Protein AF-A0A314L4T6-F1 (afdb_monomer_lite)

Foldseek 3Di:
DDPDQDPVNVVVVVVVVVVVVVVVVVVVLLVCQLLLVVFDAAAPPDDLLAQHPNQLLVLLCCLLPVQDACAPPDPSVVVNVVVLQVLLVVLVVPFDPFKDKDKDKDFFWDWDWDQFPNDIDIDGDGGWIKIKMKIATPPDDPLFAEEEEEAESHAFPAASCSVFPSLSSSLLSSLSSSCRRNPDHQLTMYMYMHFYCVNVPLRRLLRCCPPPPCNQSHQEYEYAGELAQFGFQEQLDWDPADVLVVLLQVFQPQHHYFPVSVVCVSVDNDDGSCCSCCPDGNVHTYTYTYGDPHSVSGSHHNNDSVRRRPNGSSSVNSSVSRSSNSQSVDPSRDGNVRVVVVCVVDPDPSFDWGWHDDSSRGIDIDTPVVVVVVVCVVVVCLQCVLVVVCVVPDDPVSSVVSNVVVVVVVVVVVVVVVCVPCVVVVVVVVVVCCVPPPPPPLLVPFDPQEQAPDAPRFPVNLQVVLQLLLVQCLVVLAKWKKKWWFWPPQQQQFQLVLLLVLCVVSPDDPVVSVVVCCQAFVDWDFDQDPNDTDDIDTGNGGGDDPDPCSLVSQSSSCSVLVVLQVVCVVVVLWFAGWDDDDPVDTDGDAWHHHRRGIMGIGGLDLSSLLVVLVSQVVSCVSTSTHIPQAPMEMEIRHDRPCVVSSNVSNSHHYDYPQDDDSQATHNDDPPDPVRCVSVVVCVVVVVCVVCVVVRPPHDD

pLDDT: mean 86.12, std 13.78, range [28.7, 98.81]

Organism: Nicotiana attenuata (NCBI:txid49451)

Sequence (700 aa):
MAWRLSSGDIAGFRILFSVGILYGLISVLVYSIIHMKFITPLGMEAPLDRFSEGRAVEHVRVLSKDIGGRQEGRQGLKQAAQYIKTQLEMMKERARPGIRIEIEETIVNGSFNMVFLWHGISLAYRNHKNIVMRISSVDSGETDTAVLVNGHFDTAPGSPGAGDCGSCVASMLELARLSIDSGWIPPRPVIFLFNGAEELFMLGSHGFITTHRWNETVGAFIDIEASGTGGFDLVCQSGPGSWPSYVYAQSALYPMANSAAQDIFGIIPGDTDYRMFAQDFGDIPGLDIIFLLGGYFYHTASDTVERLLPGSIQARGDNLLRIIRAFTNSSNLQNAHERRLRSAVYTSDNEHAVFFDYLSWFLIYYSREQAMLLHSFPLVIFFLAPLLLRFPTWGLTCCFATFNDFLKGMLYHTFAILLGIVFPVAFAVIRLLFSGQSMNCNICKVSSHQNAFIKQRQITDAALIANEVLDWRIKNGEPGVMCKLDIEKAFDQLNWSYLLSILRKMGFGDKWLKWIKYCISTVKYSVLVNKGPVGFFSPQKGIRQGDPLCPFLFILAMEGLSKIIEKARQMQWIQGFNVGTNIGNIITISHLLYADDTLIFCEANRTQIMYLNLTLLLFEALSGLHVNKLKSIIYPVNNVLNIEDLAEIMGCSIGTLPSTYLGLPLGAKFKSCEIWNGVVENFRRGWLPGSCNTYLWGEE

Radius of gyration: 34.15 Å; chains: 1; bounding box: 82×64×109 Å

Secondary structure (DSSP, 8-state):
------HHHHHHHHHHHHHHHHHHHHHHHHHHHHTTTTS----TTS-TTS--HHHHHHHHHIIIIISS---TTSHHHHHHHHHHHHHHHHHHHTPPTTEEEEEEEEEEEEEEEEEETTEEEEEEEEEEEEEEEEEEETT--TT--EEEEEEE----TT---IIIIIIHHHHHHHHHHHHHHT-PPPSS-EEEEEES-STTTSHHHHHHHHH-TTGGGEEEEEEEEESSSEEEEEEEEEESSSHHHHHHHHH-SS--BBHHHHHHHTTSS---THHIIIIIS----EEEEEEEETTTTTTSTT--GGGPPTTHHHHHHHHHHHHHHHHHT-TT---HHHHHHHHHHS-----PPEEEEETTTEEEEE-HHHHHHHHHHHHHHHHHHHHHTTGGG--HHHHHHHHHHHHHHHHHHHHHHHHHHHHHHHHHHHHHHHHHHHHHHHHTTS-TTB-SSSTT--HHHHHHHHHHHHHHHHHHT--EEEEEE-BTTTTTS--HHHHHHHHHHHT--HHHHHHHHHHHHS--EEEEETTEEEEEE--SS---TT-TTHHHHHHHHHHHHHHHHHHHHHTTSS--EEE-SSTT--EEE-EEEETTEEEEEEES-HHHHHHHHHHHHHHHHHH-PPB-TTT-EEEEES--TTHHHHHHHHT-EE--SSEEETTEEES--TT-HHHHHHHHHHHHTT-HHHHHHHH--S--

Structure (mmCIF, N/CA/C/O backbone):
data_AF-A0A314L4T6-F1
#
_entry.id   AF-A0A314L4T6-F1
#
loop_
_atom_site.group_PDB
_atom_site.id
_atom_site.type_symbol
_atom_site.label_atom_id
_atom_site.label_alt_id
_atom_site.label_comp_id
_atom_site.label_asym_id
_atom_site.label_entity_id
_atom_site.label_seq_id
_atom_site.pdbx_PDB_ins_code
_atom_site.Cartn_x
_atom_site.Cartn_y
_atom_site.Cartn_z
_atom_site.occupancy
_atom_site.B_iso_or_equiv
_atom_site.auth_seq_id
_atom_site.auth_comp_id
_atom_site.auth_asym_id
_atom_site.auth_atom_id
_atom_site.pdbx_PDB_model_num
ATOM 1 N N . MET A 1 1 ? 45.854 -35.437 9.437 1.00 41.44 1 MET A N 1
ATOM 2 C CA . MET A 1 1 ? 45.507 -35.206 10.855 1.00 41.44 1 MET A CA 1
ATOM 3 C C . MET A 1 1 ? 43.983 -35.230 10.943 1.00 41.44 1 MET A C 1
ATOM 5 O O . MET A 1 1 ? 43.345 -34.268 10.542 1.00 41.44 1 MET A O 1
ATOM 9 N N . ALA A 1 2 ? 43.394 -36.381 11.280 1.00 47.56 2 ALA A N 1
ATOM 10 C CA . ALA A 1 2 ? 41.940 -36.520 11.372 1.00 47.56 2 ALA A CA 1
ATOM 11 C C . ALA A 1 2 ? 41.475 -35.848 12.669 1.00 47.56 2 ALA A C 1
ATOM 13 O O . ALA A 1 2 ? 41.926 -36.234 13.746 1.00 47.56 2 ALA A O 1
ATOM 14 N N . TRP A 1 3 ? 40.629 -34.825 12.563 1.00 50.44 3 TRP A N 1
ATOM 15 C CA . TRP A 1 3 ? 40.044 -34.150 13.718 1.00 50.44 3 TRP A CA 1
ATOM 16 C C . TRP A 1 3 ? 39.125 -35.149 14.432 1.00 50.44 3 TRP A C 1
ATOM 18 O O . TRP A 1 3 ? 38.029 -35.442 13.961 1.00 50.44 3 TRP A O 1
ATOM 28 N N . ARG A 1 4 ? 39.599 -35.750 15.530 1.00 63.06 4 ARG A N 1
ATOM 29 C CA . ARG A 1 4 ? 38.759 -36.588 16.392 1.00 63.06 4 ARG A CA 1
ATOM 30 C C . ARG A 1 4 ? 37.902 -35.656 17.240 1.00 63.06 4 ARG A C 1
ATOM 32 O O . ARG A 1 4 ? 38.431 -34.992 18.123 1.00 63.06 4 ARG A O 1
ATOM 39 N N . LEU A 1 5 ? 36.604 -35.611 16.949 1.00 67.31 5 LEU A N 1
ATOM 40 C CA . LEU A 1 5 ? 35.617 -34.920 17.777 1.00 67.31 5 LEU A CA 1
ATOM 41 C C . LEU A 1 5 ? 35.647 -35.513 19.194 1.00 67.31 5 LEU A C 1
ATOM 43 O O . LEU A 1 5 ? 35.559 -36.732 19.363 1.00 67.31 5 LEU A O 1
ATOM 47 N N . SER A 1 6 ? 35.803 -34.661 20.202 1.00 80.81 6 SER A N 1
ATOM 48 C CA . SER A 1 6 ? 35.719 -35.033 21.614 1.00 80.81 6 SER A CA 1
ATOM 49 C C . SER A 1 6 ? 34.263 -35.284 22.035 1.00 80.81 6 SER A C 1
ATOM 51 O O . SER A 1 6 ? 33.315 -34.892 21.352 1.00 80.81 6 SER A O 1
ATOM 53 N N . SER A 1 7 ? 34.051 -35.917 23.192 1.00 75.44 7 SER A N 1
ATOM 54 C CA . SER A 1 7 ? 32.708 -36.054 23.781 1.00 75.44 7 SER A CA 1
ATOM 55 C C . SER A 1 7 ? 32.049 -34.693 24.052 1.00 75.44 7 SER A C 1
ATOM 57 O O . SER A 1 7 ? 30.831 -34.569 23.913 1.00 75.44 7 SER A O 1
ATOM 59 N N . GLY A 1 8 ? 32.853 -33.670 24.366 1.00 78.06 8 GLY A N 1
ATOM 60 C CA . GLY A 1 8 ? 32.414 -32.280 24.488 1.00 78.06 8 GLY A CA 1
ATOM 61 C C . GLY A 1 8 ? 31.938 -31.695 23.159 1.00 78.06 8 GLY A C 1
ATOM 62 O O . GLY A 1 8 ? 30.891 -31.056 23.126 1.00 78.06 8 GLY A O 1
ATOM 63 N N . ASP A 1 9 ? 32.624 -31.994 22.053 1.00 81.00 9 ASP A N 1
ATOM 64 C CA . ASP A 1 9 ? 32.223 -31.537 20.714 1.00 81.00 9 ASP A CA 1
ATOM 65 C C . ASP A 1 9 ? 30.912 -32.189 20.261 1.00 81.00 9 ASP A C 1
ATOM 67 O O . ASP A 1 9 ? 30.068 -31.536 19.652 1.00 81.00 9 ASP A O 1
ATOM 71 N N . ILE A 1 10 ? 30.694 -33.463 20.605 1.00 80.81 10 ILE A N 1
ATOM 72 C CA . ILE A 1 10 ? 29.432 -34.165 20.326 1.00 80.81 10 ILE A CA 1
ATOM 73 C C . ILE A 1 10 ? 28.282 -33.556 21.142 1.00 80.81 10 ILE A C 1
ATOM 75 O O . ILE A 1 10 ? 27.187 -33.364 20.610 1.00 80.81 10 ILE A O 1
ATOM 79 N N . ALA A 1 11 ? 28.510 -33.236 22.419 1.00 80.88 11 ALA A N 1
ATOM 80 C CA . ALA A 1 11 ? 27.517 -32.561 23.254 1.00 80.88 11 ALA A CA 1
ATOM 81 C C . ALA A 1 11 ? 27.215 -31.143 22.739 1.00 80.88 11 ALA A C 1
ATOM 83 O O . ALA A 1 11 ? 26.047 -30.785 22.585 1.00 80.88 11 ALA A O 1
ATOM 84 N N . GLY A 1 12 ? 28.251 -30.375 22.388 1.00 81.75 12 GLY A N 1
ATOM 85 C CA . GLY A 1 12 ? 28.125 -29.047 21.788 1.00 81.75 12 GLY A CA 1
ATOM 86 C C . GLY A 1 12 ? 27.363 -29.076 20.464 1.00 81.75 12 GLY A C 1
ATOM 87 O O . GLY A 1 12 ? 26.429 -28.299 20.277 1.00 81.75 12 GLY A O 1
ATOM 88 N N . PHE A 1 13 ? 27.672 -30.031 19.582 1.00 84.81 13 PHE A N 1
ATOM 89 C CA . PHE A 1 13 ? 26.935 -30.232 18.336 1.00 84.81 13 PHE A CA 1
ATOM 90 C C . PHE A 1 13 ? 25.461 -30.567 18.586 1.00 84.81 13 PHE A C 1
ATOM 92 O O . PHE A 1 13 ? 24.596 -29.987 17.940 1.00 84.81 13 PHE A O 1
ATOM 99 N N . ARG A 1 14 ? 25.143 -31.452 19.543 1.00 85.50 14 ARG A N 1
ATOM 100 C CA . ARG A 1 14 ? 23.746 -31.779 19.892 1.00 85.50 14 ARG A CA 1
ATOM 101 C C . ARG A 1 14 ? 22.976 -30.557 20.380 1.00 85.50 14 ARG A C 1
ATOM 103 O O . ARG A 1 14 ? 21.821 -30.390 19.995 1.00 85.50 14 ARG A O 1
ATOM 110 N N . ILE A 1 15 ? 23.603 -29.706 21.191 1.00 88.94 15 ILE A N 1
ATOM 111 C CA . ILE A 1 15 ? 22.993 -28.456 21.658 1.00 88.94 15 ILE A CA 1
ATOM 112 C C . ILE A 1 15 ? 22.752 -27.522 20.471 1.00 88.94 15 ILE A C 1
ATOM 114 O O . ILE A 1 15 ? 21.619 -27.103 20.264 1.00 88.94 15 ILE A O 1
ATOM 118 N N . LEU A 1 16 ? 23.772 -27.254 19.649 1.00 84.88 16 LEU A N 1
ATOM 119 C CA . LEU A 1 16 ? 23.641 -26.385 18.473 1.00 84.88 16 LEU A CA 1
ATOM 120 C C . LEU A 1 16 ? 22.595 -26.900 17.480 1.00 84.88 16 LEU A C 1
ATOM 122 O O . LEU A 1 16 ? 21.807 -26.120 16.954 1.00 84.88 16 LEU A O 1
ATOM 126 N N . PHE A 1 17 ? 22.545 -28.212 17.259 1.00 89.88 17 PHE A N 1
ATOM 127 C CA . PHE A 1 17 ? 21.554 -28.850 16.402 1.00 89.88 17 PHE A CA 1
ATOM 128 C C . PHE A 1 17 ? 20.137 -28.708 16.971 1.00 89.88 17 PHE A C 1
ATOM 130 O O . PHE A 1 17 ? 19.217 -28.344 16.243 1.00 89.88 17 PHE A O 1
ATOM 137 N N . SER A 1 18 ? 19.965 -28.915 18.280 1.00 92.00 18 SER A N 1
ATOM 138 C CA . SER A 1 18 ? 18.673 -28.736 18.959 1.00 92.00 18 SER A CA 1
ATOM 139 C C . SER A 1 18 ? 18.207 -27.280 18.913 1.00 92.00 18 SER A C 1
ATOM 141 O O . SER A 1 18 ? 17.039 -27.014 18.645 1.00 92.00 18 SER A O 1
ATOM 143 N N . VAL A 1 19 ? 19.128 -26.332 19.107 1.00 90.50 19 VAL A N 1
ATOM 144 C CA . VAL A 1 19 ? 18.874 -24.893 18.961 1.00 90.50 19 VAL A CA 1
ATOM 145 C C . VAL A 1 19 ? 18.487 -24.560 17.518 1.00 90.50 19 VAL A C 1
ATOM 147 O O . VAL A 1 19 ? 17.521 -23.837 17.302 1.00 90.50 19 VAL A O 1
ATOM 150 N N . GLY A 1 20 ? 19.172 -25.136 16.526 1.00 90.06 20 GLY A N 1
ATOM 151 C CA . GLY A 1 20 ? 18.828 -24.978 15.111 1.00 90.06 20 GLY A CA 1
ATOM 152 C C . GLY A 1 20 ? 17.417 -25.472 14.779 1.00 90.06 20 GLY A C 1
ATOM 153 O O . GLY A 1 20 ? 16.671 -24.772 14.098 1.00 90.06 20 GLY A O 1
ATOM 154 N N . ILE A 1 21 ? 17.017 -26.634 15.308 1.00 94.69 21 ILE A N 1
ATOM 155 C CA . ILE A 1 21 ? 15.644 -27.149 15.169 1.00 94.69 21 ILE A CA 1
ATOM 156 C C . ILE A 1 21 ? 14.641 -26.202 15.829 1.00 94.69 21 ILE A C 1
ATOM 158 O O . ILE A 1 21 ? 13.635 -25.861 15.211 1.00 94.69 21 ILE A O 1
ATOM 162 N N . LEU A 1 22 ? 14.913 -25.760 17.060 1.00 93.12 22 LEU A N 1
ATOM 163 C CA . LEU A 1 22 ? 14.036 -24.847 17.791 1.00 93.12 22 LEU A CA 1
ATOM 164 C C . LEU A 1 22 ? 13.808 -23.546 17.011 1.00 93.12 22 LEU A C 1
ATOM 166 O O . LEU A 1 22 ? 12.660 -23.150 16.822 1.00 93.12 22 LEU A O 1
ATOM 170 N N . TYR A 1 23 ? 14.873 -22.918 16.505 1.00 90.88 23 TYR A N 1
ATOM 171 C CA . TYR A 1 23 ? 14.751 -21.722 15.669 1.00 90.88 23 TYR A CA 1
ATOM 172 C C . TYR A 1 23 ? 13.964 -21.998 14.388 1.00 90.88 23 TYR A C 1
ATOM 174 O O . TYR A 1 23 ? 13.102 -21.200 14.040 1.00 90.88 23 TYR A O 1
ATOM 182 N N . GLY A 1 24 ? 14.190 -23.138 13.729 1.00 92.81 24 GLY A N 1
ATOM 183 C CA . GLY A 1 24 ? 13.409 -23.537 12.556 1.00 92.81 24 GLY A CA 1
ATOM 184 C C . GLY A 1 24 ? 11.909 -23.645 12.852 1.00 92.81 24 GLY A C 1
ATOM 185 O O . GLY A 1 24 ? 11.094 -23.117 12.096 1.00 92.81 24 GLY A O 1
ATOM 186 N N . LEU A 1 25 ? 11.536 -24.263 13.977 1.00 94.94 25 LEU A N 1
ATOM 187 C CA . LEU A 1 25 ? 10.140 -24.373 14.412 1.00 94.94 25 LEU A CA 1
ATOM 188 C C . LEU A 1 25 ? 9.532 -23.003 14.746 1.00 94.94 25 LEU A C 1
ATOM 190 O O . LEU A 1 25 ? 8.421 -22.708 14.304 1.00 94.94 25 LEU A O 1
ATOM 194 N N . ILE A 1 26 ? 10.268 -22.150 15.466 1.00 92.00 26 ILE A N 1
ATOM 195 C CA . ILE A 1 26 ? 9.836 -20.780 15.779 1.00 92.00 26 ILE A CA 1
ATOM 196 C C . ILE A 1 26 ? 9.653 -19.970 14.491 1.00 92.00 26 ILE A C 1
ATOM 198 O O . ILE A 1 26 ? 8.650 -19.279 14.354 1.00 92.00 26 ILE A O 1
ATOM 202 N N . SER A 1 27 ? 10.557 -20.080 13.514 1.00 91.38 27 SER A N 1
ATOM 203 C CA . SER A 1 27 ? 10.425 -19.382 12.230 1.00 91.38 27 SER A CA 1
ATOM 204 C C . SER A 1 27 ? 9.187 -19.821 11.448 1.00 91.38 27 SER A C 1
ATOM 206 O O . SER A 1 27 ? 8.507 -18.970 10.882 1.00 91.38 27 SER A O 1
ATOM 208 N N . VAL A 1 28 ? 8.857 -21.119 11.432 1.00 93.81 28 VAL A N 1
ATOM 209 C CA . VAL A 1 28 ? 7.627 -21.621 10.789 1.00 93.81 28 VAL A CA 1
ATOM 210 C C . VAL A 1 28 ? 6.380 -21.084 11.493 1.00 93.81 28 VAL A C 1
ATOM 212 O O . VAL A 1 28 ? 5.442 -20.650 10.823 1.00 93.81 28 VAL A O 1
ATOM 215 N N . LEU A 1 29 ? 6.383 -21.067 12.828 1.00 93.38 29 LEU A N 1
ATOM 216 C CA . LEU A 1 29 ? 5.296 -20.503 13.626 1.00 93.38 29 LEU A CA 1
ATOM 217 C C . LEU A 1 29 ? 5.119 -19.006 13.340 1.00 93.38 29 LEU A C 1
ATOM 219 O O . LEU A 1 29 ? 4.037 -18.584 12.946 1.00 93.38 29 LEU A O 1
ATOM 223 N N . VAL A 1 30 ? 6.187 -18.217 13.456 1.00 91.56 30 VAL A N 1
ATOM 224 C CA . VAL A 1 30 ? 6.177 -16.771 13.184 1.00 91.56 30 VAL A CA 1
ATOM 225 C C . VAL A 1 30 ? 5.725 -16.486 11.753 1.00 91.56 30 VAL A C 1
ATOM 227 O O . VAL A 1 30 ? 4.886 -15.617 11.540 1.00 91.56 30 VAL A O 1
ATOM 230 N N . TYR A 1 31 ? 6.201 -17.255 10.770 1.00 92.56 31 TYR A N 1
ATOM 231 C CA . TYR A 1 31 ? 5.756 -17.132 9.383 1.00 92.56 31 TYR A CA 1
ATOM 232 C C . TYR A 1 31 ? 4.248 -17.384 9.235 1.00 92.56 31 TYR A C 1
ATOM 234 O O . TYR A 1 31 ? 3.570 -16.631 8.537 1.00 92.56 31 TYR A O 1
ATOM 242 N N . SER A 1 32 ? 3.719 -18.412 9.908 1.00 92.81 32 SER A N 1
ATOM 243 C CA . SER A 1 32 ? 2.286 -18.721 9.930 1.00 92.81 32 SER A CA 1
ATOM 244 C C . SER A 1 32 ? 1.456 -17.579 10.517 1.00 92.81 32 SER A C 1
ATOM 246 O O . SER A 1 32 ? 0.358 -17.325 10.028 1.00 92.81 32 SER A O 1
ATOM 248 N N . ILE A 1 33 ? 1.974 -16.898 11.542 1.00 92.12 33 ILE A N 1
ATOM 249 C CA . ILE A 1 33 ? 1.279 -15.804 12.225 1.00 92.12 33 ILE A CA 1
ATOM 250 C C . ILE A 1 33 ? 1.345 -14.515 11.391 1.00 92.12 33 ILE A C 1
ATOM 252 O O . ILE A 1 33 ? 0.299 -13.948 11.095 1.00 92.12 33 ILE A O 1
ATOM 256 N N . ILE A 1 34 ? 2.530 -14.137 10.888 1.00 90.88 34 ILE A N 1
ATOM 257 C CA . ILE A 1 34 ? 2.713 -12.993 9.970 1.00 90.88 34 ILE A CA 1
ATOM 258 C C . ILE A 1 34 ? 1.789 -13.108 8.756 1.00 90.88 34 ILE A C 1
ATOM 260 O O . ILE A 1 34 ? 1.243 -12.108 8.303 1.00 90.88 34 ILE A O 1
ATOM 264 N N . HIS A 1 35 ? 1.614 -14.323 8.226 1.00 91.81 35 HIS A N 1
ATOM 265 C CA . HIS A 1 35 ? 0.795 -14.565 7.039 1.00 91.81 35 HIS A CA 1
ATOM 266 C C . HIS A 1 35 ? -0.653 -14.965 7.348 1.00 91.81 35 HIS A C 1
ATOM 268 O O . HIS A 1 35 ? -1.319 -15.514 6.474 1.00 91.81 35 HIS A O 1
ATOM 274 N N . MET A 1 36 ? -1.123 -14.757 8.583 1.00 93.00 36 MET A N 1
ATOM 275 C CA . MET A 1 36 ? -2.506 -15.012 9.007 1.00 93.00 36 MET A CA 1
ATOM 276 C C . MET A 1 36 ? -3.036 -16.425 8.736 1.00 93.00 36 MET A C 1
ATOM 278 O O . MET A 1 36 ? -4.239 -16.659 8.724 1.00 93.00 36 MET A O 1
ATOM 282 N N . LYS A 1 37 ? -2.157 -17.426 8.607 1.00 92.56 37 LYS A N 1
ATOM 283 C CA . LYS A 1 37 ? -2.552 -18.800 8.245 1.00 92.56 37 LYS A CA 1
ATOM 284 C C . LYS A 1 37 ? -3.364 -19.522 9.322 1.00 92.56 37 LYS A C 1
ATOM 286 O O . LYS A 1 37 ? -3.915 -20.586 9.057 1.00 92.56 37 LYS A O 1
ATOM 291 N N . PHE A 1 38 ? -3.403 -18.980 10.537 1.00 91.88 38 PHE A N 1
ATOM 292 C CA . PHE A 1 38 ? -4.209 -19.497 11.644 1.00 91.88 38 PHE A CA 1
ATOM 293 C C . PHE A 1 38 ? -5.643 -18.935 11.652 1.00 91.88 38 PHE A C 1
ATOM 295 O O . PHE A 1 38 ? -6.481 -19.426 12.406 1.00 91.88 38 PHE A O 1
ATOM 302 N N . ILE A 1 39 ? -5.935 -17.940 10.807 1.00 94.50 39 ILE A N 1
ATOM 303 C CA . ILE A 1 39 ? -7.260 -17.347 10.629 1.00 94.50 39 ILE A CA 1
ATOM 304 C C . ILE A 1 39 ? -7.915 -17.961 9.395 1.00 94.50 39 ILE A C 1
ATOM 306 O O . ILE A 1 39 ? -7.311 -18.055 8.330 1.00 94.50 39 ILE A O 1
ATOM 310 N N . THR A 1 40 ? -9.169 -18.390 9.533 1.00 95.19 40 THR A N 1
ATOM 311 C CA . THR A 1 40 ? -9.963 -18.875 8.397 1.00 95.19 40 THR A CA 1
ATOM 312 C C . THR A 1 40 ? -10.881 -17.751 7.915 1.00 95.19 40 THR A C 1
ATOM 314 O O . THR A 1 40 ? -11.827 -17.423 8.636 1.00 95.19 40 THR A O 1
ATOM 317 N N . PRO A 1 41 ? -10.633 -17.156 6.734 1.00 96.81 41 PRO A N 1
ATOM 318 C CA . PRO A 1 41 ? -11.484 -16.097 6.206 1.00 96.81 41 PRO A CA 1
ATOM 319 C C . PRO A 1 41 ? -12.874 -16.639 5.870 1.00 96.81 41 PRO A C 1
ATOM 321 O O . PRO A 1 41 ? -13.021 -17.736 5.323 1.00 96.81 41 PRO A O 1
ATOM 324 N N . LEU A 1 42 ? -13.909 -15.870 6.202 1.00 98.00 42 LEU A N 1
ATOM 325 C CA . LEU A 1 42 ? -15.286 -16.245 5.903 1.00 98.00 42 LEU A CA 1
ATOM 326 C C . LEU A 1 42 ? -15.690 -15.774 4.503 1.00 98.00 42 LEU A C 1
ATOM 328 O O . LEU A 1 42 ? -15.409 -14.646 4.113 1.00 98.00 42 LEU A O 1
ATOM 332 N N . GLY A 1 43 ? -16.388 -16.631 3.753 1.00 97.12 43 GLY A N 1
ATOM 333 C CA . GLY A 1 43 ? -16.911 -16.301 2.421 1.00 97.12 43 GLY A CA 1
ATOM 334 C C . GLY A 1 43 ? -18.132 -15.372 2.450 1.00 97.12 43 GLY A C 1
ATOM 335 O O . GLY A 1 43 ? -18.637 -15.018 3.516 1.00 97.12 43 GLY A O 1
ATOM 336 N N . MET A 1 44 ? -18.645 -15.002 1.270 1.00 95.06 44 MET A N 1
ATOM 337 C CA . MET A 1 44 ? -19.782 -14.071 1.135 1.00 95.06 44 MET A CA 1
ATOM 338 C C . MET A 1 44 ? -21.077 -14.571 1.796 1.00 95.06 44 MET A C 1
ATOM 340 O O . MET A 1 44 ? -21.831 -13.773 2.349 1.00 95.06 44 MET A O 1
ATOM 344 N N . GLU A 1 45 ? -21.275 -15.891 1.815 1.00 94.81 45 GLU A N 1
ATOM 345 C CA . GLU A 1 45 ? -22.440 -16.578 2.399 1.00 94.81 45 GLU A CA 1
ATOM 346 C C . GLU A 1 45 ? -22.366 -16.732 3.928 1.00 94.81 45 GLU A C 1
ATOM 348 O O . GLU A 1 45 ? -23.150 -17.462 4.536 1.00 94.81 45 GLU A O 1
ATOM 353 N N . ALA A 1 46 ? -21.387 -16.097 4.578 1.00 94.75 46 ALA A N 1
ATOM 354 C CA . ALA A 1 46 ? -21.250 -16.168 6.024 1.00 94.75 46 ALA A CA 1
ATOM 355 C C . ALA A 1 46 ? -22.486 -15.594 6.742 1.00 94.75 46 ALA A C 1
ATOM 357 O O . ALA A 1 46 ? -23.101 -14.653 6.228 1.00 94.75 46 ALA A O 1
ATOM 358 N N . PRO A 1 47 ? -22.809 -16.080 7.956 1.00 93.56 47 PRO A N 1
ATOM 359 C CA . PRO A 1 47 ? -23.896 -15.537 8.766 1.00 93.56 47 PRO A CA 1
ATOM 360 C C . PRO A 1 47 ? -23.863 -14.003 8.879 1.00 93.56 47 PRO A C 1
ATOM 362 O O . PRO A 1 47 ? -22.792 -13.390 8.946 1.00 93.56 47 PRO A O 1
ATOM 365 N N . LEU A 1 48 ? -25.044 -13.373 8.886 1.00 89.44 48 LEU A N 1
ATOM 366 C CA . LEU A 1 48 ? -25.180 -11.909 8.890 1.00 89.44 48 LEU A CA 1
ATOM 367 C C . LEU A 1 48 ? -24.676 -11.257 10.185 1.00 89.44 48 LEU A C 1
ATOM 369 O O . LEU A 1 48 ? -24.313 -10.082 10.166 1.00 89.44 48 LEU A O 1
ATOM 373 N N . ASP A 1 49 ? -24.630 -12.014 11.279 1.00 90.25 49 ASP A N 1
ATOM 374 C CA . ASP A 1 49 ? -24.130 -11.622 12.599 1.00 90.25 49 ASP A CA 1
ATOM 375 C C . ASP A 1 49 ? -22.608 -11.792 12.753 1.00 90.25 49 ASP A C 1
ATOM 377 O O . ASP A 1 49 ? -22.065 -11.552 13.834 1.00 90.25 49 ASP A O 1
ATOM 381 N N . ARG A 1 50 ? -21.904 -12.165 11.677 1.00 94.56 50 ARG A N 1
ATOM 382 C CA . ARG A 1 50 ? -20.443 -12.273 11.638 1.00 94.56 50 ARG A CA 1
ATOM 383 C C . ARG A 1 50 ? -19.842 -11.353 10.583 1.00 94.56 50 ARG A C 1
ATOM 385 O O . ARG A 1 50 ? -20.450 -11.096 9.543 1.00 94.56 50 ARG A O 1
ATOM 392 N N . PHE A 1 51 ? -18.625 -10.888 10.848 1.00 97.62 51 PHE A N 1
ATOM 393 C CA . PHE A 1 51 ? -17.824 -10.169 9.864 1.00 97.62 51 PHE A CA 1
ATOM 394 C C . PHE A 1 51 ? -17.358 -11.140 8.775 1.00 97.62 51 PHE A C 1
ATOM 396 O O . PHE A 1 51 ? -16.870 -12.219 9.104 1.00 97.62 51 PHE A O 1
ATOM 403 N N . SER A 1 52 ? -17.504 -10.781 7.498 1.00 98.25 52 SER A N 1
ATOM 404 C CA . SER A 1 52 ? -17.066 -11.605 6.366 1.00 98.25 52 SER A CA 1
ATOM 405 C C . SER A 1 52 ? -15.986 -10.914 5.550 1.00 98.25 52 SER A C 1
ATOM 407 O O . SER A 1 52 ? -16.246 -9.906 4.890 1.00 98.25 52 SER A O 1
ATOM 409 N N . GLU A 1 53 ? -14.798 -11.518 5.514 1.00 98.50 53 GLU A N 1
ATOM 410 C CA . GLU A 1 53 ? -13.748 -11.108 4.583 1.00 98.50 53 GLU A CA 1
ATOM 411 C C . GLU A 1 53 ? -14.204 -11.206 3.124 1.00 98.50 53 GLU A C 1
ATOM 413 O O . GLU A 1 53 ? -13.922 -10.306 2.347 1.00 98.50 53 GLU A O 1
ATOM 418 N N . GLY A 1 54 ? -14.969 -12.231 2.742 1.00 98.25 54 GLY A N 1
ATOM 419 C CA . GLY A 1 54 ? -15.474 -12.376 1.377 1.00 98.25 54 GLY A CA 1
ATOM 420 C C . GLY A 1 54 ? -16.363 -11.210 0.934 1.00 98.25 54 GLY A C 1
ATOM 421 O O . GLY A 1 54 ? -16.238 -10.752 -0.199 1.00 98.25 54 GLY A O 1
ATOM 422 N N . ARG A 1 55 ? -17.232 -10.696 1.820 1.00 98.19 55 ARG A N 1
ATOM 423 C CA . ARG A 1 55 ? -18.044 -9.497 1.532 1.00 98.19 55 ARG A CA 1
ATOM 424 C C . ARG A 1 55 ? -17.194 -8.230 1.483 1.00 98.19 55 ARG A C 1
ATOM 426 O O . ARG A 1 55 ? -17.371 -7.417 0.582 1.00 98.19 55 ARG A O 1
ATOM 433 N N . ALA A 1 56 ? -16.244 -8.085 2.407 1.00 98.56 56 ALA A N 1
ATOM 434 C CA . ALA A 1 56 ? -15.321 -6.956 2.400 1.00 98.56 56 ALA A CA 1
ATOM 435 C C . ALA A 1 56 ? -14.467 -6.938 1.116 1.00 98.56 56 ALA A C 1
ATOM 437 O O . ALA A 1 56 ? -14.402 -5.921 0.435 1.00 98.56 56 ALA A O 1
ATOM 438 N N . VAL A 1 57 ? -13.887 -8.068 0.708 1.00 98.44 57 VAL A N 1
ATOM 439 C CA . VAL A 1 57 ? -13.086 -8.183 -0.523 1.00 98.44 57 VAL A CA 1
ATOM 440 C C . VAL A 1 57 ? -13.898 -7.825 -1.769 1.00 98.44 57 VAL A C 1
ATOM 442 O O . VAL A 1 57 ? -13.343 -7.241 -2.696 1.00 98.44 57 VAL A O 1
ATOM 445 N N . GLU A 1 58 ? -15.207 -8.085 -1.792 1.00 98.31 58 GLU A N 1
ATOM 446 C CA . GLU A 1 58 ? -16.068 -7.628 -2.888 1.00 98.31 58 GLU A CA 1
ATOM 447 C C . GLU A 1 58 ? -16.173 -6.095 -2.940 1.00 98.31 58 GLU A C 1
ATOM 449 O O . GLU A 1 58 ? -16.071 -5.509 -4.019 1.00 98.31 58 GLU A O 1
ATOM 454 N N . HIS A 1 59 ? -16.272 -5.418 -1.790 1.00 98.62 59 HIS A N 1
ATOM 455 C CA . HIS A 1 59 ? -16.157 -3.957 -1.741 1.00 98.62 59 HIS A CA 1
ATOM 456 C C . HIS A 1 59 ? -14.787 -3.481 -2.244 1.00 98.62 59 HIS A C 1
ATOM 458 O O . HIS A 1 59 ? -14.734 -2.545 -3.045 1.00 98.62 59 HIS A O 1
ATOM 464 N N . VAL A 1 60 ? -13.688 -4.144 -1.855 1.00 98.56 60 VAL A N 1
ATOM 465 C CA . VAL A 1 60 ? -12.345 -3.805 -2.365 1.00 98.56 60 VAL A CA 1
ATOM 466 C C . VAL A 1 60 ? -12.276 -3.977 -3.883 1.00 98.56 60 VAL A C 1
ATOM 468 O O . VAL A 1 60 ? -11.748 -3.118 -4.585 1.00 98.56 60 VAL A O 1
ATOM 471 N N . ARG A 1 61 ? -12.858 -5.054 -4.420 1.00 98.25 61 ARG A N 1
ATOM 472 C CA . ARG A 1 61 ? -12.919 -5.314 -5.861 1.00 98.25 61 ARG A CA 1
ATOM 473 C C . ARG A 1 61 ? -13.611 -4.172 -6.598 1.00 98.25 61 ARG A C 1
ATOM 475 O O . ARG A 1 61 ? -13.077 -3.682 -7.592 1.00 98.25 61 ARG A O 1
ATOM 482 N N . VAL A 1 62 ? -14.753 -3.702 -6.101 1.00 98.44 62 VAL A N 1
ATOM 483 C CA . VAL A 1 62 ? -15.447 -2.568 -6.722 1.00 98.44 62 VAL A CA 1
ATOM 484 C C . VAL A 1 62 ? -14.593 -1.297 -6.656 1.00 98.44 62 VAL A C 1
ATOM 486 O O . VAL A 1 62 ? -14.422 -0.617 -7.667 1.00 98.44 62 VAL A O 1
ATOM 489 N N . LEU A 1 63 ? -14.016 -0.999 -5.492 1.00 98.00 63 LEU A N 1
ATOM 490 C CA . LEU A 1 63 ? -13.252 0.227 -5.252 1.00 98.00 63 LEU A CA 1
ATOM 491 C C . LEU A 1 63 ? -11.931 0.301 -6.033 1.00 98.00 63 LEU A C 1
ATOM 493 O O . LEU A 1 63 ? -11.571 1.380 -6.503 1.00 98.00 63 LEU A O 1
ATOM 497 N N . SER A 1 64 ? -11.230 -0.822 -6.185 1.00 96.00 64 SER A N 1
ATOM 498 C CA . SER A 1 64 ? -9.862 -0.861 -6.723 1.00 96.00 64 SER A CA 1
ATOM 499 C C . SER A 1 64 ? -9.761 -1.447 -8.131 1.00 96.00 64 SER A C 1
ATOM 501 O O . SER A 1 64 ? -8.751 -1.241 -8.801 1.00 96.00 64 SER A O 1
ATOM 503 N N . LYS A 1 65 ? -10.774 -2.189 -8.600 1.00 93.69 65 LYS A N 1
ATOM 504 C CA . LYS A 1 65 ? -10.761 -2.847 -9.920 1.00 93.69 65 LYS A CA 1
ATOM 505 C C . LYS A 1 65 ? -11.857 -2.346 -10.854 1.00 93.69 65 LYS A C 1
ATOM 507 O O . LYS A 1 65 ? -11.571 -2.090 -12.021 1.00 93.69 65 LYS A O 1
ATOM 512 N N . ASP A 1 66 ? -13.089 -2.209 -10.364 1.00 96.06 66 ASP A N 1
ATOM 513 C CA . ASP A 1 66 ? -14.217 -1.795 -11.214 1.00 96.06 66 ASP A CA 1
ATOM 514 C C . ASP A 1 66 ? -14.252 -0.272 -11.417 1.00 96.06 66 ASP A C 1
ATOM 516 O O . ASP A 1 66 ? -14.635 0.218 -12.482 1.00 96.06 66 ASP A O 1
ATOM 520 N N . ILE A 1 67 ? -13.831 0.486 -10.402 1.00 94.81 67 ILE A N 1
ATOM 521 C CA . ILE A 1 67 ? -13.721 1.944 -10.448 1.00 94.81 67 ILE A CA 1
ATOM 522 C C . ILE A 1 67 ? -12.332 2.350 -10.962 1.00 94.81 67 ILE A C 1
ATOM 524 O O . ILE A 1 67 ? -11.302 1.872 -10.493 1.00 94.81 67 ILE A O 1
ATOM 528 N N . GLY A 1 68 ? -12.295 3.273 -11.929 1.00 80.06 68 GLY A N 1
ATOM 529 C CA . GLY A 1 68 ? -11.075 3.696 -12.630 1.00 80.06 68 GLY A CA 1
ATOM 530 C C . GLY A 1 68 ? -10.155 4.635 -11.836 1.00 80.06 68 GLY A C 1
ATOM 531 O O . GLY A 1 68 ? -9.946 5.771 -12.269 1.00 80.06 68 GLY A O 1
ATOM 532 N N . GLY A 1 69 ? -9.605 4.157 -10.714 1.00 87.94 69 GLY A N 1
ATOM 533 C CA . GLY A 1 69 ? -8.640 4.853 -9.850 1.00 87.94 69 GLY A CA 1
ATOM 534 C C . GLY A 1 69 ? -9.259 5.968 -8.998 1.00 87.94 69 GLY A C 1
ATOM 535 O O . GLY A 1 69 ? -9.992 6.822 -9.501 1.00 87.94 69 GLY A O 1
ATOM 536 N N . ARG A 1 70 ? -8.946 5.997 -7.699 1.00 95.38 70 ARG A N 1
ATOM 537 C CA . ARG A 1 70 ? -9.587 6.891 -6.716 1.00 95.38 70 ARG A CA 1
ATOM 538 C C . ARG A 1 70 ? -8.683 8.045 -6.285 1.00 95.38 70 ARG A C 1
ATOM 540 O O . ARG A 1 70 ? -8.872 8.629 -5.233 1.00 95.38 70 ARG A O 1
ATOM 547 N N . GLN A 1 71 ? -7.735 8.423 -7.133 1.00 94.06 71 GLN A N 1
ATOM 548 C CA . GLN A 1 71 ? -6.897 9.593 -6.897 1.00 94.06 71 GLN A CA 1
ATOM 549 C C . GLN A 1 71 ? -7.744 10.875 -6.838 1.00 94.06 71 GLN A C 1
ATOM 551 O O . GLN A 1 71 ? -8.655 11.073 -7.655 1.00 94.06 71 GLN A O 1
ATOM 556 N N . GLU A 1 72 ? -7.388 11.773 -5.920 1.00 90.69 72 GLU A N 1
ATOM 557 C CA . GLU A 1 72 ? -7.956 13.118 -5.827 1.00 90.69 72 GLU A CA 1
ATOM 558 C C . GLU A 1 72 ? -7.998 13.844 -7.180 1.00 90.69 72 GLU A C 1
ATOM 560 O O . GLU A 1 72 ? -7.081 13.785 -8.005 1.00 90.69 72 GLU A O 1
ATOM 565 N N . GLY A 1 73 ? -9.137 14.487 -7.448 1.00 87.69 73 GLY A N 1
ATOM 566 C CA . GLY A 1 73 ? -9.431 15.146 -8.724 1.00 87.69 73 GLY A CA 1
ATOM 567 C C . GLY A 1 73 ? -9.892 14.233 -9.873 1.00 87.69 73 GLY A C 1
ATOM 568 O O . GLY A 1 73 ? -10.338 14.753 -10.902 1.00 87.69 73 GLY A O 1
ATOM 569 N N . ARG A 1 74 ? -9.861 12.897 -9.741 1.00 90.94 74 ARG A N 1
ATOM 570 C CA . ARG A 1 74 ? -10.319 11.977 -10.803 1.00 90.94 74 ARG A CA 1
ATOM 571 C C . ARG A 1 74 ? -11.797 11.603 -10.708 1.00 90.94 74 ARG A C 1
ATOM 573 O O . ARG A 1 74 ? -12.448 11.706 -9.671 1.00 90.94 74 ARG A O 1
ATOM 580 N N . GLN A 1 75 ? -12.342 11.127 -11.832 1.00 94.19 75 GLN A N 1
ATOM 581 C CA . GLN A 1 75 ? -13.725 10.647 -11.902 1.00 94.19 75 GLN A CA 1
ATOM 582 C C . GLN A 1 75 ? -13.950 9.402 -11.032 1.00 94.19 75 GLN A C 1
ATOM 584 O O . GLN A 1 75 ? -15.028 9.270 -10.453 1.00 94.19 75 GLN A O 1
ATOM 589 N N . GLY A 1 76 ? -12.949 8.524 -10.904 1.00 95.25 76 GLY A N 1
ATOM 590 C CA . GLY A 1 76 ? -13.066 7.321 -10.084 1.00 95.25 76 GLY A CA 1
ATOM 591 C C . GLY A 1 76 ? -13.249 7.628 -8.596 1.00 95.25 76 GLY A C 1
ATOM 592 O O . GLY A 1 76 ? -14.085 6.996 -7.963 1.00 95.25 76 GLY A O 1
ATOM 593 N N . LEU A 1 77 ? -12.629 8.684 -8.055 1.00 96.38 77 LEU A N 1
ATOM 594 C CA . LEU A 1 77 ? -12.901 9.129 -6.680 1.00 96.38 77 LEU A CA 1
ATOM 595 C C . LEU A 1 77 ? -14.381 9.509 -6.482 1.00 96.38 77 LEU A C 1
ATOM 597 O O . LEU A 1 77 ? -15.013 9.112 -5.506 1.00 96.38 77 LEU A O 1
ATOM 601 N N . LYS A 1 78 ? -14.978 10.232 -7.441 1.00 96.56 78 LYS A N 1
ATOM 602 C CA . LYS A 1 78 ? -16.411 10.580 -7.392 1.00 96.56 78 LYS A CA 1
ATOM 603 C C . LYS A 1 78 ? -17.302 9.340 -7.462 1.00 96.56 78 LYS A C 1
ATOM 605 O O . LYS A 1 78 ? -18.331 9.295 -6.793 1.00 96.56 78 LYS A O 1
ATOM 610 N N . GLN A 1 79 ? -16.919 8.352 -8.270 1.00 97.94 79 GLN A N 1
ATOM 611 C CA . GLN A 1 79 ? -17.622 7.071 -8.366 1.00 97.94 79 GLN A CA 1
ATOM 612 C C . GLN A 1 79 ? -17.502 6.265 -7.070 1.00 97.94 79 GLN A C 1
ATOM 614 O O . GLN A 1 79 ? -18.500 5.705 -6.631 1.00 97.94 79 GLN A O 1
ATOM 619 N N . ALA A 1 80 ? -16.331 6.258 -6.428 1.00 98.25 80 ALA A N 1
ATOM 620 C CA . ALA A 1 80 ? -16.118 5.604 -5.139 1.00 98.25 80 ALA A CA 1
ATOM 621 C C . ALA A 1 80 ? -16.959 6.255 -4.041 1.00 98.25 80 ALA A C 1
ATOM 623 O O . ALA A 1 80 ? -17.678 5.559 -3.331 1.00 98.25 80 ALA A O 1
ATOM 624 N N . ALA A 1 81 ? -16.974 7.588 -3.980 1.00 98.19 81 ALA A N 1
ATOM 625 C CA . ALA A 1 81 ? -17.843 8.324 -3.073 1.00 98.19 81 ALA A CA 1
ATOM 626 C C . ALA A 1 81 ? -19.329 7.971 -3.288 1.00 98.19 81 ALA A C 1
ATOM 628 O O . ALA A 1 81 ? -20.058 7.667 -2.343 1.00 98.19 81 ALA A O 1
ATOM 629 N N . GLN A 1 82 ? -19.783 7.946 -4.545 1.00 98.25 82 GLN A N 1
ATOM 630 C CA . GLN A 1 82 ? -21.154 7.552 -4.866 1.00 98.25 82 GLN A CA 1
ATOM 631 C C . GLN A 1 82 ? -21.442 6.098 -4.470 1.00 98.25 82 GLN A C 1
ATOM 633 O O . GLN A 1 82 ? -22.520 5.810 -3.951 1.00 98.25 82 GLN A O 1
ATOM 638 N N . TYR A 1 83 ? -20.497 5.186 -4.703 1.00 98.62 83 TYR A N 1
ATOM 639 C CA . TYR A 1 83 ? -20.617 3.782 -4.331 1.00 98.62 83 TYR A CA 1
ATOM 640 C C . TYR A 1 83 ? -20.774 3.621 -2.818 1.00 98.62 83 TYR A C 1
ATOM 642 O O . TYR A 1 83 ? -21.768 3.041 -2.385 1.00 98.62 83 TYR A O 1
ATOM 650 N N . ILE A 1 84 ? -19.863 4.204 -2.031 1.00 98.75 84 ILE A N 1
ATOM 651 C CA . ILE A 1 84 ? -19.898 4.183 -0.563 1.00 98.75 84 ILE A CA 1
ATOM 652 C C . ILE A 1 84 ? -21.248 4.709 -0.079 1.00 98.75 84 ILE A C 1
ATOM 654 O O . ILE A 1 84 ? -21.980 3.987 0.589 1.00 98.75 84 ILE A O 1
ATOM 658 N N . LYS A 1 85 ? -21.647 5.914 -0.501 1.00 98.50 85 LYS A N 1
ATOM 659 C CA . LYS A 1 85 ? -22.936 6.508 -0.119 1.00 98.50 85 LYS A CA 1
ATOM 660 C C . LYS A 1 85 ? -24.122 5.603 -0.455 1.00 98.50 85 LYS A C 1
ATOM 662 O O . LYS A 1 85 ? -25.014 5.437 0.368 1.00 98.50 85 LYS A O 1
ATOM 667 N N . THR A 1 86 ? -24.116 4.982 -1.634 1.00 98.50 86 THR A N 1
ATOM 668 C CA . THR A 1 86 ? -25.179 4.054 -2.050 1.00 98.50 86 THR A CA 1
ATOM 669 C C . THR A 1 86 ? -25.238 2.829 -1.136 1.00 98.50 86 THR A C 1
ATOM 671 O O . THR A 1 86 ? -26.325 2.447 -0.715 1.00 98.50 86 THR A O 1
ATOM 674 N N . GLN A 1 87 ? -24.090 2.243 -0.771 1.00 98.50 87 GLN A N 1
ATOM 675 C CA . GLN A 1 87 ? -24.046 1.129 0.182 1.00 98.50 87 GLN A CA 1
ATOM 676 C C . GLN A 1 87 ? -24.604 1.532 1.553 1.00 98.50 87 GLN A C 1
ATOM 678 O O . GLN A 1 87 ? -25.392 0.789 2.134 1.00 98.50 87 GLN A O 1
ATOM 683 N N . LEU A 1 88 ? -24.251 2.720 2.047 1.00 98.44 88 LEU A N 1
ATOM 684 C CA . LEU A 1 88 ? -24.733 3.222 3.335 1.00 98.44 88 LEU A CA 1
ATOM 685 C C . LEU A 1 88 ? -26.249 3.481 3.324 1.00 98.44 88 LEU A C 1
ATOM 687 O O . LEU A 1 88 ? -26.940 3.105 4.269 1.00 98.44 88 LEU A O 1
ATOM 691 N N . GLU A 1 89 ? -26.794 4.067 2.254 1.00 98.19 89 GLU A N 1
ATOM 692 C CA . GLU A 1 89 ? -28.243 4.296 2.132 1.00 98.19 89 GLU A CA 1
ATOM 693 C C . GLU A 1 89 ? -29.019 2.973 2.040 1.00 98.19 89 GLU A C 1
ATOM 695 O O . GLU A 1 89 ? -30.022 2.799 2.731 1.00 98.19 89 GLU A O 1
ATOM 700 N N . MET A 1 90 ? -28.505 1.981 1.302 1.00 96.81 90 MET A N 1
ATOM 701 C CA . MET A 1 90 ? -29.086 0.630 1.289 1.00 96.81 90 MET A CA 1
ATOM 702 C C . MET A 1 90 ? -29.102 -0.001 2.690 1.00 96.81 90 MET A C 1
ATOM 704 O O . MET A 1 90 ? -30.054 -0.689 3.058 1.00 96.81 90 MET A O 1
ATOM 708 N N . MET A 1 91 ? -28.057 0.229 3.493 1.00 95.19 91 MET A N 1
ATOM 709 C CA . MET A 1 91 ? -28.005 -0.229 4.885 1.00 95.19 91 MET A CA 1
ATOM 710 C C . MET A 1 91 ? -29.028 0.490 5.770 1.00 95.19 91 MET A C 1
ATOM 712 O O . MET A 1 91 ? -29.631 -0.138 6.641 1.00 95.19 91 MET A O 1
ATOM 716 N N . LYS A 1 92 ? -29.241 1.787 5.540 1.00 95.62 92 LYS A N 1
ATOM 717 C CA . LYS A 1 92 ? -30.217 2.599 6.269 1.00 95.62 92 LYS A CA 1
ATOM 718 C C . LYS A 1 92 ? -31.654 2.156 6.009 1.00 95.62 92 LYS A C 1
ATOM 720 O O . LYS A 1 92 ? -32.429 2.066 6.956 1.00 95.62 92 LYS A O 1
ATOM 725 N N . GLU A 1 93 ? -32.000 1.827 4.767 1.00 94.00 93 GLU A N 1
ATOM 726 C CA . GLU A 1 93 ? -33.351 1.375 4.397 1.00 94.00 93 GLU A CA 1
ATOM 727 C C . GLU A 1 93 ? -33.764 0.064 5.084 1.00 94.00 93 GLU A C 1
ATOM 729 O O . GLU A 1 93 ? -34.940 -0.135 5.387 1.00 94.00 93 GLU A O 1
ATOM 734 N N . ARG A 1 94 ? -32.804 -0.825 5.368 1.00 90.81 94 ARG A N 1
ATOM 735 C CA . ARG A 1 94 ? -33.054 -2.111 6.043 1.00 90.81 94 ARG A CA 1
ATOM 736 C C . ARG A 1 94 ? -32.903 -2.071 7.566 1.00 90.81 94 ARG A C 1
ATOM 738 O O . ARG A 1 94 ? -33.001 -3.118 8.210 1.00 90.81 94 ARG A O 1
ATOM 745 N N . ALA A 1 95 ? -32.606 -0.910 8.144 1.00 90.38 95 ALA A N 1
ATOM 746 C CA . ALA A 1 95 ? -32.324 -0.801 9.567 1.00 90.38 95 ALA A CA 1
ATOM 747 C C . ALA A 1 95 ? -33.551 -1.140 10.423 1.00 90.38 95 ALA A C 1
ATOM 749 O O . ALA A 1 95 ? -34.687 -0.777 10.114 1.00 90.38 95 ALA A O 1
ATOM 750 N N . ARG A 1 96 ? -33.319 -1.863 11.523 1.00 86.56 96 ARG A N 1
ATOM 751 C CA . ARG A 1 96 ? -34.385 -2.276 12.443 1.00 86.56 96 ARG A CA 1
ATOM 752 C C . ARG A 1 96 ? -34.896 -1.089 13.276 1.00 86.56 96 ARG A C 1
ATOM 754 O O . ARG A 1 96 ? -34.137 -0.150 13.525 1.00 86.56 96 ARG A O 1
ATOM 761 N N . PRO A 1 97 ? -36.140 -1.153 13.789 1.00 87.25 97 PRO A N 1
ATOM 762 C CA . PRO A 1 97 ? -36.634 -0.179 14.759 1.00 87.25 97 PRO A CA 1
ATOM 763 C C . PRO A 1 97 ? -35.704 -0.085 15.981 1.00 87.25 97 PRO A C 1
ATOM 765 O O . PRO A 1 97 ? -35.257 -1.111 16.491 1.00 87.25 97 PRO A O 1
ATOM 768 N N . GLY A 1 98 ? -35.428 1.134 16.451 1.00 90.12 98 GLY A N 1
ATOM 769 C CA . GLY A 1 98 ? -34.573 1.397 17.619 1.00 90.12 98 GLY A CA 1
ATOM 770 C C . GLY A 1 98 ? -33.169 1.923 17.296 1.00 90.12 98 GLY A C 1
ATOM 771 O O . GLY A 1 98 ? -32.503 2.437 18.192 1.00 90.12 98 GLY A O 1
ATOM 772 N N . ILE A 1 99 ? -32.746 1.883 16.028 1.00 94.62 99 ILE A N 1
ATOM 773 C CA . ILE A 1 99 ? -31.495 2.497 15.561 1.00 94.62 99 ILE A CA 1
ATOM 774 C C . ILE A 1 99 ? -31.822 3.722 14.697 1.00 94.62 99 ILE A C 1
ATOM 776 O O . ILE A 1 99 ? -32.662 3.656 13.801 1.00 94.62 99 ILE A O 1
ATOM 780 N N . ARG A 1 100 ? -31.141 4.842 14.951 1.00 95.44 100 ARG A N 1
ATOM 781 C CA . ARG A 1 100 ? -31.125 6.029 14.092 1.00 95.44 100 ARG A CA 1
ATOM 782 C C . ARG A 1 100 ? -29.854 6.013 13.245 1.00 95.44 100 ARG A C 1
ATOM 784 O O . ARG A 1 100 ? -28.761 5.820 13.773 1.00 95.44 100 ARG A O 1
ATOM 791 N N . ILE A 1 101 ? -30.014 6.216 11.937 1.00 97.12 101 ILE A N 1
ATOM 792 C CA . ILE A 1 101 ? -28.907 6.296 10.980 1.00 97.12 101 ILE A CA 1
ATOM 793 C C . ILE A 1 101 ? -28.976 7.622 10.234 1.00 97.12 101 ILE A C 1
ATOM 795 O O . ILE A 1 101 ? -29.968 7.933 9.568 1.00 97.12 101 ILE A O 1
ATOM 799 N N . GLU A 1 102 ? -27.889 8.375 10.319 1.00 97.25 102 GLU A N 1
ATOM 800 C CA . GLU A 1 102 ? -27.710 9.668 9.669 1.00 97.25 102 GLU A CA 1
ATOM 801 C C . GLU A 1 102 ? -26.516 9.563 8.716 1.00 97.25 102 GLU A C 1
ATOM 803 O O . GLU A 1 102 ? -25.461 9.070 9.108 1.00 97.25 102 GLU A O 1
ATOM 808 N N . ILE A 1 103 ? -26.688 9.978 7.460 1.00 98.31 103 ILE A N 1
ATOM 809 C CA . ILE A 1 103 ? -25.645 9.912 6.430 1.00 98.31 103 ILE A CA 1
ATOM 810 C C . ILE A 1 103 ? -25.469 11.315 5.865 1.00 98.31 103 ILE A C 1
ATOM 812 O O . ILE A 1 103 ? -26.441 11.926 5.418 1.00 98.31 103 ILE A O 1
ATOM 816 N N . GLU A 1 104 ? -24.238 11.817 5.882 1.00 97.06 104 GLU A N 1
ATOM 817 C CA . GLU A 1 104 ? -23.884 13.136 5.369 1.00 97.06 104 GLU A CA 1
ATOM 818 C C . GLU A 1 104 ? -22.732 13.034 4.374 1.00 97.06 104 GLU A C 1
ATOM 820 O O . GLU A 1 104 ? -21.743 12.338 4.586 1.00 97.06 104 GLU A O 1
ATOM 825 N N . GLU A 1 105 ? -22.861 13.763 3.273 1.00 97.38 105 GLU A N 1
ATOM 826 C CA . GLU A 1 105 ? -21.755 14.034 2.366 1.00 97.38 105 GLU A CA 1
ATOM 827 C C . GLU A 1 105 ? -21.319 15.471 2.617 1.00 97.38 105 GLU A C 1
ATOM 829 O O . GLU A 1 105 ? -22.107 16.400 2.426 1.00 97.38 105 GLU A O 1
ATOM 834 N N . THR A 1 106 ? -20.081 15.654 3.063 1.00 96.25 106 THR A N 1
ATOM 835 C CA . THR A 1 106 ? -19.561 16.971 3.427 1.00 96.25 106 THR A CA 1
ATOM 836 C C . THR A 1 106 ? -18.426 17.376 2.507 1.00 96.25 106 THR A C 1
ATOM 838 O O . THR A 1 106 ? -17.614 16.557 2.078 1.00 96.25 106 THR A O 1
ATOM 841 N N . ILE A 1 107 ? -18.402 18.665 2.170 1.00 96.56 107 ILE A N 1
ATOM 842 C CA . ILE A 1 107 ? -17.319 19.282 1.413 1.00 96.56 107 ILE A CA 1
ATOM 843 C C . ILE A 1 107 ? -16.504 20.115 2.391 1.00 96.56 107 ILE A C 1
ATOM 845 O O . ILE A 1 107 ? -17.029 21.055 2.988 1.00 96.56 107 ILE A O 1
ATOM 849 N N . VAL A 1 108 ? -15.226 19.784 2.531 1.00 95.19 108 VAL A N 1
ATOM 850 C CA . VAL A 1 108 ? -14.321 20.413 3.487 1.00 95.19 108 VAL A CA 1
ATOM 851 C C . VAL A 1 108 ? -13.318 21.331 2.795 1.00 95.19 108 VAL A C 1
ATOM 853 O O . VAL A 1 108 ? -12.866 21.093 1.670 1.00 95.19 108 VAL A O 1
ATOM 856 N N . ASN A 1 109 ? -12.989 22.415 3.489 1.00 94.88 109 ASN A N 1
ATOM 857 C CA . ASN A 1 109 ? -12.014 23.420 3.085 1.00 94.88 109 ASN A CA 1
ATOM 858 C C . ASN A 1 109 ? -11.209 23.806 4.321 1.00 94.88 109 ASN A C 1
ATOM 860 O O . ASN A 1 109 ? -11.752 23.799 5.426 1.00 94.88 109 ASN A O 1
ATOM 864 N N . GLY A 1 110 ? -9.954 24.193 4.141 1.00 94.25 110 GLY A N 1
ATOM 865 C CA . GLY A 1 110 ? -9.134 24.570 5.278 1.00 94.25 110 GLY A CA 1
ATOM 866 C C . GLY A 1 110 ? -7.708 24.914 4.904 1.00 94.25 110 GLY A C 1
ATOM 867 O O . GLY A 1 110 ? -7.307 24.892 3.739 1.00 94.25 110 GLY A O 1
ATOM 868 N N . SER A 1 111 ? -6.944 25.246 5.932 1.00 92.44 111 SER A N 1
ATOM 869 C CA . SER A 1 111 ? -5.508 25.439 5.835 1.00 92.44 111 SER A CA 1
ATOM 870 C C . SER A 1 111 ? -4.864 25.145 7.177 1.00 92.44 111 SER A C 1
ATOM 872 O O . SER A 1 111 ? -5.402 25.566 8.201 1.00 92.44 111 SER A O 1
ATOM 874 N N . PHE A 1 112 ? -3.708 24.497 7.165 1.00 92.44 112 PHE A N 1
ATOM 875 C CA . PHE A 1 112 ? -2.928 24.231 8.365 1.00 92.44 112 PHE A CA 1
ATOM 876 C C . PHE A 1 112 ? -1.436 24.171 8.060 1.00 92.44 112 PHE A C 1
ATOM 878 O O . PHE A 1 112 ? -1.013 24.079 6.907 1.00 92.44 112 PHE A O 1
ATOM 885 N N . ASN A 1 113 ? -0.641 24.253 9.121 1.00 86.88 113 ASN A N 1
ATOM 886 C CA . ASN A 1 113 ? 0.790 24.019 9.061 1.00 86.88 113 ASN A CA 1
ATOM 887 C C . ASN A 1 113 ? 1.087 22.661 9.675 1.00 86.88 113 ASN A C 1
ATOM 889 O O . ASN A 1 113 ? 0.507 22.308 10.697 1.00 86.88 113 ASN A O 1
ATOM 893 N N . MET A 1 114 ? 2.030 21.948 9.082 1.00 82.31 114 MET A N 1
ATOM 894 C CA . MET A 1 114 ? 2.497 20.660 9.568 1.00 82.31 114 MET A CA 1
ATOM 895 C C . MET A 1 114 ? 4.015 20.607 9.451 1.00 82.31 114 MET A C 1
ATOM 897 O O . MET A 1 114 ? 4.604 21.173 8.533 1.00 82.31 114 MET A O 1
ATOM 901 N N . VAL A 1 115 ? 4.654 19.909 10.384 1.00 78.12 115 VAL A N 1
ATOM 902 C CA . VAL A 1 115 ? 6.038 19.467 10.210 1.00 78.12 115 VAL A CA 1
ATOM 903 C C . VAL A 1 115 ? 6.007 18.073 9.602 1.00 78.12 115 VAL A C 1
ATOM 905 O O . VAL A 1 115 ? 5.556 17.132 10.252 1.00 78.12 115 VAL A O 1
ATOM 908 N N . PHE A 1 116 ? 6.489 17.955 8.370 1.00 70.44 116 PHE A N 1
ATOM 909 C CA . PHE A 1 116 ? 6.647 16.690 7.665 1.00 70.44 116 PHE A CA 1
ATOM 910 C C . PHE A 1 116 ? 8.124 16.506 7.324 1.00 70.44 116 PHE A C 1
ATOM 912 O O . PHE A 1 116 ? 8.750 17.399 6.750 1.00 70.44 116 PHE A O 1
ATOM 919 N N . LEU A 1 117 ? 8.714 15.376 7.725 1.00 68.56 117 LEU A N 1
ATOM 920 C CA . LEU A 1 117 ? 10.141 15.093 7.524 1.00 68.56 117 LEU A CA 1
ATOM 921 C C . LEU A 1 117 ? 11.075 16.229 7.972 1.00 68.56 117 LEU A C 1
ATOM 923 O O . LEU A 1 117 ? 11.998 16.608 7.252 1.00 68.56 117 LEU A O 1
ATOM 927 N N . TRP A 1 118 ? 10.834 16.787 9.162 1.00 70.88 118 TRP A N 1
ATOM 928 C CA . TRP A 1 118 ? 11.603 17.906 9.735 1.00 70.88 118 TRP A CA 1
ATOM 929 C C . TRP A 1 118 ? 11.494 19.236 8.971 1.00 70.88 118 TRP A C 1
ATOM 931 O O . TRP A 1 118 ? 12.196 20.190 9.303 1.00 70.88 118 TRP A O 1
ATOM 941 N N . HIS A 1 119 ? 10.599 19.330 7.985 1.00 73.56 119 HIS A N 1
ATOM 942 C CA . HIS A 1 119 ? 10.329 20.549 7.233 1.00 73.56 119 HIS A CA 1
ATOM 943 C C . HIS A 1 119 ? 8.922 21.056 7.542 1.00 73.56 119 HIS A C 1
ATOM 945 O O . HIS A 1 119 ? 7.955 20.297 7.539 1.00 73.56 119 HIS A O 1
ATOM 951 N N . GLY A 1 120 ? 8.803 22.356 7.806 1.00 79.19 120 GLY A N 1
ATOM 952 C CA . GLY A 1 120 ? 7.503 23.006 7.915 1.00 79.19 120 GLY A CA 1
ATOM 953 C C . GLY A 1 120 ? 6.868 23.145 6.535 1.00 79.19 120 GLY A C 1
ATOM 954 O O . GLY A 1 120 ? 7.463 23.750 5.642 1.00 79.19 120 GLY A O 1
ATOM 955 N N . ILE A 1 121 ? 5.665 22.609 6.374 1.00 80.50 121 ILE A N 1
ATOM 956 C CA . ILE A 1 121 ? 4.825 22.772 5.192 1.00 80.50 121 ILE A CA 1
ATOM 957 C C . ILE A 1 121 ? 3.540 23.504 5.577 1.00 80.50 121 ILE A C 1
ATOM 959 O O . ILE A 1 121 ? 2.963 23.268 6.638 1.00 80.50 121 ILE A O 1
ATOM 963 N N . SER A 1 122 ? 3.100 24.405 4.703 1.00 84.62 122 SER A N 1
ATOM 964 C CA . SER A 1 122 ? 1.815 25.092 4.818 1.00 84.62 122 SER A CA 1
ATOM 965 C C . SER A 1 122 ? 0.890 24.562 3.738 1.00 84.62 122 SER A C 1
ATOM 967 O O . SER A 1 122 ? 1.184 24.679 2.548 1.00 84.62 122 SER A O 1
ATOM 969 N N . LEU A 1 123 ? -0.228 23.987 4.159 1.00 85.81 123 LEU A N 1
ATOM 970 C CA . LEU A 1 123 ? -1.228 23.402 3.283 1.00 85.81 123 LEU A CA 1
ATOM 971 C C . LEU A 1 123 ? -2.466 24.290 3.277 1.00 85.81 123 LEU A C 1
ATOM 973 O O . LEU A 1 123 ? -2.926 24.751 4.320 1.00 85.81 123 LEU A O 1
ATOM 977 N N . ALA A 1 124 ? -3.014 24.528 2.091 1.00 89.06 124 ALA A N 1
ATOM 978 C CA . ALA A 1 124 ? -4.299 25.182 1.905 1.00 89.06 124 ALA A CA 1
ATOM 979 C C . ALA A 1 124 ? -5.069 24.411 0.842 1.00 89.06 124 ALA A C 1
ATOM 981 O O . ALA A 1 124 ? -4.530 24.103 -0.222 1.00 89.06 124 ALA A O 1
ATOM 982 N N . TYR A 1 125 ? -6.322 24.090 1.134 1.00 92.69 125 TYR A N 1
ATOM 983 C CA . TYR A 1 125 ? -7.099 23.182 0.312 1.00 92.69 125 TYR A CA 1
ATOM 984 C C . TYR A 1 125 ? -8.570 23.568 0.262 1.00 92.69 125 TYR A C 1
ATOM 986 O O . TYR A 1 125 ? -9.103 24.306 1.098 1.00 92.69 125 TYR A O 1
ATOM 994 N N . ARG A 1 126 ? -9.236 23.048 -0.764 1.00 93.62 126 ARG A N 1
ATOM 995 C CA . ARG A 1 126 ? -10.623 23.355 -1.071 1.00 93.62 126 ARG A CA 1
ATOM 996 C C . ARG A 1 126 ? -11.287 22.155 -1.723 1.00 93.62 126 ARG A C 1
ATOM 998 O O . ARG A 1 126 ? -10.701 21.524 -2.594 1.00 93.62 126 ARG A O 1
ATOM 1005 N N . ASN A 1 127 ? -12.568 21.985 -1.425 1.00 93.75 127 ASN A N 1
ATOM 1006 C CA . ASN A 1 127 ? -13.469 21.070 -2.112 1.00 93.75 127 ASN A CA 1
ATOM 1007 C C . ASN A 1 127 ? -13.105 19.578 -1.995 1.00 93.75 127 ASN A C 1
ATOM 1009 O O . ASN A 1 127 ? -13.416 18.818 -2.915 1.00 93.75 127 ASN A O 1
ATOM 1013 N N . HIS A 1 128 ? -12.509 19.144 -0.882 1.00 95.31 128 HIS A N 1
ATOM 1014 C CA . HIS A 1 128 ? -12.370 17.708 -0.608 1.00 95.31 128 HIS A CA 1
ATOM 1015 C C . HIS A 1 128 ? -13.653 17.156 -0.005 1.00 95.31 128 HIS A C 1
ATOM 1017 O O . HIS A 1 128 ? -14.428 17.893 0.606 1.00 95.31 128 HIS A O 1
ATOM 1023 N N . LYS A 1 129 ? -13.919 15.874 -0.242 1.00 96.12 129 LYS A N 1
ATOM 1024 C CA . LYS A 1 129 ? -15.192 15.246 0.101 1.00 96.12 129 LYS A CA 1
ATOM 1025 C C . LYS A 1 129 ? -14.988 14.199 1.181 1.00 96.12 129 LYS A C 1
ATOM 1027 O O . LYS A 1 129 ? -14.170 13.310 1.001 1.00 96.12 129 LYS A O 1
ATOM 1032 N N . ASN A 1 130 ? -15.825 14.255 2.208 1.00 98.12 130 ASN A N 1
ATOM 1033 C CA . ASN A 1 130 ? -15.977 13.187 3.185 1.00 98.12 130 ASN A CA 1
ATOM 1034 C C . ASN A 1 130 ? -17.390 12.608 3.100 1.00 98.12 130 ASN A C 1
ATOM 1036 O O . ASN A 1 130 ? -18.355 13.319 2.794 1.00 98.12 130 ASN A O 1
ATOM 1040 N N . ILE A 1 131 ? -17.518 11.323 3.410 1.00 98.62 131 ILE A N 1
ATOM 1041 C CA . ILE A 1 131 ? -18.803 10.658 3.621 1.00 98.62 131 ILE A CA 1
ATOM 1042 C C . ILE A 1 131 ? -18.836 10.184 5.061 1.00 98.62 131 ILE A C 1
ATOM 1044 O O . ILE A 1 131 ? -17.931 9.496 5.521 1.00 98.62 131 ILE A O 1
ATOM 1048 N N . VAL A 1 132 ? -19.886 10.562 5.774 1.00 98.50 132 VAL A N 1
ATOM 1049 C CA . VAL A 1 132 ? -20.018 10.309 7.203 1.00 98.50 132 VAL A CA 1
ATOM 1050 C C . VAL A 1 132 ? -21.311 9.551 7.442 1.00 98.50 132 VAL A C 1
ATOM 1052 O O . VAL A 1 132 ? -22.366 9.957 6.961 1.00 98.50 132 VAL A O 1
ATOM 1055 N N . MET A 1 133 ? -21.243 8.461 8.198 1.00 98.38 133 MET A N 1
ATOM 1056 C CA . MET A 1 133 ? -22.409 7.742 8.701 1.00 98.38 133 MET A CA 1
ATOM 1057 C C . MET A 1 133 ? -22.382 7.751 10.220 1.00 98.38 133 MET A C 1
ATOM 1059 O O . MET A 1 133 ? -21.393 7.345 10.818 1.00 98.38 133 MET A O 1
ATOM 1063 N N . ARG A 1 134 ? -23.480 8.142 10.856 1.00 98.06 134 ARG A N 1
ATOM 1064 C CA . ARG A 1 134 ? -23.667 8.024 12.302 1.00 98.06 134 ARG A CA 1
ATOM 1065 C C . ARG A 1 134 ? -24.751 7.002 12.595 1.00 98.06 134 ARG A C 1
ATOM 1067 O O . ARG A 1 134 ? -25.865 7.121 12.092 1.00 98.06 134 ARG A O 1
ATOM 1074 N N . ILE A 1 135 ? -24.411 6.015 13.417 1.00 97.56 135 ILE A N 1
ATOM 1075 C CA . ILE A 1 135 ? -25.310 4.973 13.915 1.00 97.56 135 ILE A CA 1
ATOM 1076 C C . ILE A 1 135 ? -25.494 5.199 15.415 1.00 97.56 135 ILE A C 1
ATOM 1078 O O . ILE A 1 135 ? -24.524 5.177 16.172 1.00 97.56 135 ILE A O 1
ATOM 1082 N N . SER A 1 136 ? -26.727 5.415 15.864 1.00 97.12 136 SER A N 1
ATOM 1083 C CA . SER A 1 136 ? -27.040 5.651 17.278 1.00 97.12 136 SER A CA 1
ATOM 1084 C C . SER A 1 136 ? -28.341 4.973 17.696 1.00 97.12 136 SER A C 1
ATOM 1086 O O . SER A 1 136 ? -29.135 4.560 16.854 1.00 97.12 136 SER A O 1
ATOM 1088 N N . SER A 1 137 ? -28.604 4.890 19.002 1.00 96.19 137 SER A N 1
ATOM 1089 C CA . SER A 1 137 ? -29.966 4.629 19.486 1.00 96.19 137 SER A CA 1
ATOM 1090 C C . SER A 1 137 ? -30.910 5.764 19.059 1.00 96.19 137 SER A C 1
ATOM 1092 O O . SER A 1 137 ? -30.476 6.909 18.894 1.00 96.19 137 SER A O 1
ATOM 1094 N N . VAL A 1 138 ? -32.201 5.466 18.905 1.00 94.81 138 VAL A N 1
ATOM 1095 C CA . VAL A 1 138 ? -33.253 6.481 18.696 1.00 94.81 138 VAL A CA 1
ATOM 1096 C C . VAL A 1 138 ? -33.358 7.476 19.854 1.00 94.81 138 VAL A C 1
ATOM 1098 O O . VAL A 1 138 ? -33.710 8.629 19.621 1.00 94.81 138 VAL A O 1
ATOM 1101 N N . ASP A 1 139 ? -32.984 7.055 21.064 1.00 93.75 139 ASP A N 1
ATOM 1102 C CA . ASP A 1 139 ? -32.989 7.896 22.269 1.00 93.75 139 ASP A CA 1
ATOM 1103 C C . ASP A 1 139 ? -31.750 8.801 22.371 1.00 93.75 139 ASP A C 1
ATOM 1105 O O . ASP A 1 139 ? -31.655 9.634 23.269 1.00 93.75 139 ASP A O 1
ATOM 1109 N N . SER A 1 140 ? -30.777 8.632 21.469 1.00 93.12 140 SER A N 1
ATOM 1110 C CA . SER A 1 140 ? -29.512 9.359 21.524 1.00 93.12 140 SER A CA 1
ATOM 1111 C C . SER A 1 140 ? -29.665 10.813 21.068 1.00 93.12 140 SER A C 1
ATOM 1113 O O . SER A 1 140 ? -30.253 11.099 20.018 1.00 93.12 140 SER A O 1
ATOM 1115 N N . GLY A 1 141 ? -29.085 11.743 21.824 1.00 91.50 141 GLY A N 1
ATOM 1116 C CA . GLY A 1 141 ? -29.021 13.163 21.487 1.00 91.50 141 GLY A CA 1
ATOM 1117 C C . GLY A 1 141 ? -28.049 13.477 20.342 1.00 91.50 141 GLY A C 1
ATOM 1118 O O . GLY A 1 141 ? -27.217 12.661 19.940 1.00 91.50 141 GLY A O 1
ATOM 1119 N N . GLU A 1 142 ? -28.127 14.690 19.788 1.00 88.19 142 GLU A N 1
ATOM 1120 C CA . GLU A 1 142 ? -27.178 15.145 18.756 1.00 88.19 142 GLU A CA 1
ATOM 1121 C C . GLU A 1 142 ? -25.765 15.363 19.323 1.00 88.19 142 GLU A C 1
ATOM 1123 O O . GLU A 1 142 ? -24.786 15.099 18.635 1.00 88.19 142 GLU A O 1
ATOM 1128 N N . THR A 1 143 ? -25.664 15.742 20.600 1.00 91.62 143 THR A N 1
ATOM 1129 C CA . THR A 1 143 ? -24.406 16.035 21.308 1.00 91.62 143 THR A CA 1
ATOM 1130 C C . THR A 1 143 ? -23.840 14.850 22.093 1.00 91.62 143 THR A C 1
ATOM 1132 O O . THR A 1 143 ? -22.874 15.014 22.836 1.00 91.62 143 THR A O 1
ATOM 1135 N N . ASP A 1 144 ? -24.447 13.666 21.984 1.00 95.31 144 ASP A N 1
ATOM 1136 C CA . ASP A 1 144 ? -23.985 12.480 22.703 1.00 95.31 144 ASP A CA 1
ATOM 1137 C C . ASP A 1 144 ? -22.581 12.078 22.255 1.00 95.31 144 ASP A C 1
ATOM 1139 O O . ASP A 1 144 ? -22.311 11.955 21.058 1.00 95.31 144 ASP A O 1
ATOM 1143 N N . THR A 1 145 ? -21.716 11.812 23.235 1.00 97.62 145 THR A N 1
ATOM 1144 C CA . THR A 1 145 ? -20.333 11.397 23.006 1.00 97.62 145 THR A CA 1
ATOM 1145 C C . THR A 1 145 ? -20.265 10.135 22.148 1.00 97.62 145 THR A C 1
ATOM 1147 O O . THR A 1 145 ? -20.872 9.120 22.495 1.00 97.62 145 THR A O 1
ATOM 1150 N N . ALA A 1 146 ? -19.504 10.193 21.056 1.00 98.19 146 ALA A N 1
ATOM 1151 C CA . ALA A 1 146 ? -19.444 9.170 20.020 1.00 98.19 146 ALA A CA 1
ATOM 1152 C C . ALA A 1 146 ? -18.058 8.517 19.901 1.00 98.19 146 ALA A C 1
ATOM 1154 O O . ALA A 1 146 ? -17.044 9.097 20.291 1.00 98.19 146 ALA A O 1
ATOM 1155 N N . VAL A 1 147 ? -18.016 7.323 19.311 1.00 98.62 147 VAL A N 1
ATOM 1156 C CA . VAL A 1 147 ? -16.783 6.661 18.863 1.00 98.62 147 VAL A CA 1
ATOM 1157 C C . VAL A 1 147 ? -16.640 6.858 17.358 1.00 98.62 147 VAL A C 1
ATOM 1159 O O . VAL A 1 147 ? -17.569 6.552 16.614 1.00 98.62 147 VAL A O 1
ATOM 1162 N N . LEU A 1 148 ? -15.492 7.356 16.911 1.00 98.75 148 LEU A N 1
ATOM 1163 C CA . LEU A 1 148 ? -15.166 7.529 15.497 1.00 98.75 148 LEU A CA 1
ATOM 1164 C C . LEU A 1 148 ? -14.413 6.303 14.964 1.00 98.75 148 LEU A C 1
ATOM 1166 O O . LEU A 1 148 ? -13.501 5.801 15.610 1.00 98.75 148 LEU A O 1
ATOM 1170 N N . VAL A 1 149 ? -14.782 5.837 13.779 1.00 98.75 149 VAL A N 1
ATOM 1171 C CA . VAL A 1 149 ? -14.046 4.854 12.982 1.00 98.75 149 VAL A CA 1
ATOM 1172 C C . VAL A 1 149 ? -13.686 5.549 11.675 1.00 98.75 149 VAL A C 1
ATOM 1174 O O . VAL A 1 149 ? -14.590 5.912 10.919 1.00 98.75 149 VAL A O 1
ATOM 1177 N N . ASN A 1 150 ? -12.398 5.783 11.450 1.00 98.69 150 ASN A N 1
ATOM 1178 C CA . ASN A 1 150 ? -11.868 6.512 10.301 1.00 98.69 150 ASN A CA 1
ATOM 1179 C C . ASN A 1 150 ? -11.154 5.567 9.329 1.00 98.69 150 ASN A C 1
ATOM 1181 O O . ASN A 1 150 ? -10.607 4.542 9.739 1.00 98.69 150 ASN A O 1
ATOM 1185 N N . GLY A 1 151 ? -11.190 5.925 8.051 1.00 98.00 151 GLY A N 1
ATOM 1186 C CA . GLY A 1 151 ? -10.368 5.327 7.011 1.00 98.00 151 GLY A CA 1
ATOM 1187 C C . GLY A 1 151 ? -10.599 6.043 5.686 1.00 98.00 151 GLY A C 1
ATOM 1188 O O . GLY A 1 151 ? -11.741 6.369 5.330 1.00 98.00 151 GLY A O 1
ATOM 1189 N N . HIS A 1 152 ? -9.523 6.267 4.941 1.00 98.25 152 HIS A N 1
ATOM 1190 C CA . HIS A 1 152 ? -9.584 7.082 3.738 1.00 98.25 152 HIS A CA 1
ATOM 1191 C C . HIS A 1 152 ? -10.023 6.292 2.498 1.00 98.25 152 HIS A C 1
ATOM 1193 O O . HIS A 1 152 ? -9.802 5.086 2.378 1.00 98.25 152 HIS A O 1
ATOM 1199 N N . PHE A 1 153 ? -10.715 6.951 1.561 1.00 97.56 153 PHE A N 1
ATOM 1200 C CA . PHE A 1 153 ? -11.232 6.295 0.348 1.00 97.56 153 PHE A CA 1
ATOM 1201 C C . PHE A 1 153 ? -10.572 6.735 -0.958 1.00 97.56 153 PHE A C 1
ATOM 1203 O O . PHE A 1 153 ? -10.876 6.140 -2.006 1.00 97.56 153 PHE A O 1
ATOM 1210 N N . ASP A 1 154 ? -9.712 7.751 -0.909 1.00 97.62 154 ASP A N 1
ATOM 1211 C CA . ASP A 1 154 ? -8.818 8.119 -2.000 1.00 97.62 154 ASP A CA 1
ATOM 1212 C C . ASP A 1 154 ? -7.631 7.149 -2.115 1.00 97.62 154 ASP A C 1
ATOM 1214 O O . ASP A 1 154 ? -7.529 6.178 -1.370 1.00 97.62 154 ASP A O 1
ATOM 1218 N N . THR A 1 155 ? -6.800 7.339 -3.139 1.00 95.75 155 THR A N 1
ATOM 1219 C CA . THR A 1 155 ? -5.639 6.478 -3.416 1.00 95.75 155 THR A CA 1
ATOM 1220 C C . THR A 1 155 ? -4.470 7.293 -3.941 1.00 95.75 155 THR A C 1
ATOM 1222 O O . THR A 1 155 ? -4.679 8.210 -4.751 1.00 95.75 155 THR A O 1
ATOM 1225 N N . ALA A 1 156 ? -3.253 6.862 -3.621 1.00 91.50 156 ALA A N 1
ATOM 1226 C CA . ALA A 1 156 ? -2.025 7.420 -4.157 1.00 91.50 156 ALA A CA 1
ATOM 1227 C C . ALA A 1 156 ? -2.003 7.477 -5.700 1.00 91.50 156 ALA A C 1
ATOM 1229 O O . ALA A 1 156 ? -2.604 6.639 -6.395 1.00 91.50 156 ALA A O 1
ATOM 1230 N N . PRO A 1 157 ? -1.276 8.444 -6.291 1.00 86.00 157 PRO A N 1
ATOM 1231 C CA . PRO A 1 157 ? -1.119 8.542 -7.737 1.00 86.00 157 PRO A CA 1
ATOM 1232 C C . PRO A 1 157 ? -0.596 7.240 -8.367 1.00 86.00 157 PRO A C 1
ATOM 1234 O O . PRO A 1 157 ? 0.509 6.794 -8.090 1.00 86.00 157 PRO A O 1
ATOM 1237 N N . GLY A 1 158 ? -1.376 6.648 -9.276 1.00 83.81 158 GLY A N 1
ATOM 1238 C CA . GLY A 1 158 ? -0.977 5.438 -10.009 1.00 83.81 158 GLY A CA 1
ATOM 1239 C C . GLY A 1 158 ? -1.202 4.115 -9.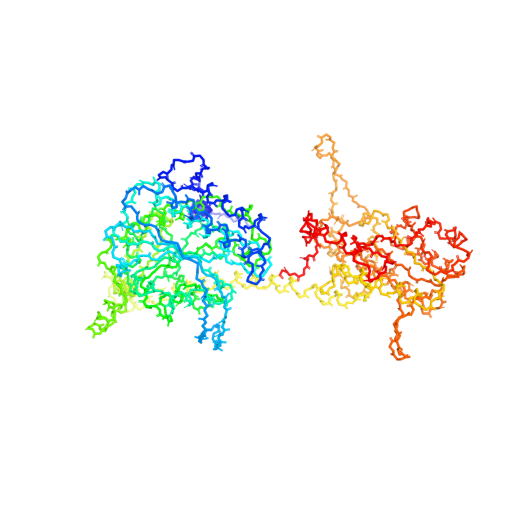267 1.00 83.81 158 GLY A C 1
ATOM 1240 O O . GLY A 1 158 ? -0.987 3.062 -9.869 1.00 83.81 158 GLY A O 1
ATOM 1241 N N . SER A 1 159 ? -1.685 4.154 -8.022 1.00 91.56 159 SER A N 1
ATOM 1242 C CA . SER A 1 159 ? -2.074 2.970 -7.251 1.00 91.56 159 SER A CA 1
ATOM 1243 C C . SER A 1 159 ? -3.564 2.631 -7.449 1.00 91.56 159 SER A C 1
ATOM 1245 O O . SER A 1 159 ? -4.404 3.536 -7.429 1.00 91.56 159 SER A O 1
ATOM 1247 N N . PRO A 1 160 ? -3.941 1.348 -7.638 1.00 94.38 160 PRO A N 1
ATOM 1248 C CA . PRO A 1 160 ? -5.329 0.898 -7.505 1.00 94.38 160 PRO A CA 1
ATOM 1249 C C . PRO A 1 160 ? -5.828 0.958 -6.053 1.00 94.38 160 PRO A C 1
ATOM 1251 O O . PRO A 1 160 ? -7.038 1.055 -5.817 1.00 94.38 160 PRO A O 1
ATOM 1254 N N . GLY A 1 161 ? -4.906 0.894 -5.090 1.00 96.19 161 GLY A N 1
ATOM 1255 C CA . GLY A 1 161 ? -5.194 1.060 -3.674 1.00 96.19 161 GLY A CA 1
ATOM 1256 C C . GLY A 1 161 ? -6.039 -0.061 -3.081 1.00 96.19 161 GLY A C 1
ATOM 1257 O O . GLY A 1 161 ? -7.085 0.210 -2.493 1.00 96.19 161 GLY A O 1
ATOM 1258 N N . ALA A 1 162 ? -5.718 -1.327 -3.362 1.00 97.56 162 ALA A N 1
ATOM 1259 C CA . ALA A 1 162 ? -6.478 -2.463 -2.840 1.00 97.56 162 ALA A CA 1
ATOM 1260 C C . ALA A 1 162 ? -6.233 -2.679 -1.342 1.00 97.56 162 ALA A C 1
ATOM 1262 O O . ALA A 1 162 ? -7.193 -2.805 -0.582 1.00 97.56 162 ALA A O 1
ATOM 1263 N N . GLY A 1 163 ? -4.972 -2.695 -0.914 1.00 96.88 163 GLY A N 1
ATOM 1264 C CA . GLY A 1 163 ? -4.595 -2.539 0.483 1.00 96.88 163 GLY A CA 1
ATOM 1265 C C . GLY A 1 163 ? -4.945 -1.134 0.957 1.00 96.88 163 GLY A C 1
ATOM 1266 O O . GLY A 1 163 ? -5.734 -1.005 1.892 1.00 96.88 163 GLY A O 1
ATOM 1267 N N . ASP A 1 164 ? -4.469 -0.128 0.225 1.00 96.81 164 ASP A N 1
ATOM 1268 C CA . ASP A 1 164 ? -4.354 1.270 0.648 1.00 96.81 164 ASP A CA 1
ATOM 1269 C C . ASP A 1 164 ? -5.291 2.250 -0.105 1.00 96.81 164 ASP A C 1
ATOM 1271 O O . ASP A 1 164 ? -5.063 2.602 -1.260 1.00 96.81 164 ASP A O 1
ATOM 1275 N N . CYS A 1 165 ? -6.431 2.667 0.449 1.00 95.56 165 CYS A N 1
ATOM 1276 C CA . CYS A 1 165 ? -7.150 2.040 1.566 1.00 95.56 165 CYS A CA 1
ATOM 1277 C C . CYS A 1 165 ? -8.457 1.391 1.093 1.00 95.56 165 CYS A C 1
ATOM 1279 O O . CYS A 1 165 ? -9.524 1.504 1.704 1.00 95.56 165 CYS A O 1
ATOM 1281 N N . GLY A 1 166 ? -8.420 0.666 -0.031 1.00 97.94 166 GLY A N 1
ATOM 1282 C CA . GLY A 1 166 ? -9.553 -0.161 -0.466 1.00 97.94 166 GLY A CA 1
ATOM 1283 C C . GLY A 1 166 ? -10.006 -1.123 0.635 1.00 97.94 166 GLY A C 1
ATOM 1284 O O . GLY A 1 166 ? -11.202 -1.226 0.918 1.00 97.94 166 GLY A O 1
ATOM 1285 N N . SER A 1 167 ? -9.045 -1.759 1.311 1.00 98.25 167 SER A N 1
ATOM 1286 C CA . SER A 1 167 ? -9.276 -2.686 2.421 1.00 98.25 167 SER A CA 1
ATOM 1287 C C . SER A 1 167 ? -9.875 -2.024 3.667 1.00 98.25 167 SER A C 1
ATOM 1289 O O . SER A 1 167 ? -10.694 -2.639 4.356 1.00 98.25 167 SER A O 1
ATOM 1291 N N . CYS A 1 168 ? -9.515 -0.773 3.945 1.00 98.38 168 CYS A N 1
ATOM 1292 C CA . CYS A 1 168 ? -9.980 0.006 5.094 1.00 98.38 168 CYS A CA 1
ATOM 1293 C C . CYS A 1 168 ? -11.453 0.381 4.917 1.00 98.38 168 CYS A C 1
ATOM 1295 O O . CYS A 1 168 ? -12.297 -0.024 5.719 1.00 98.38 168 CYS A O 1
ATOM 1297 N N . VAL A 1 169 ? -11.792 1.002 3.780 1.00 98.56 169 VAL A N 1
ATOM 1298 C CA . VAL A 1 169 ? -13.176 1.342 3.405 1.00 98.56 169 VAL A CA 1
ATOM 1299 C C . VAL A 1 169 ? -14.063 0.100 3.376 1.00 98.56 169 VAL A C 1
ATOM 1301 O O . VAL A 1 169 ? -15.173 0.108 3.905 1.00 98.56 169 VAL A O 1
ATOM 1304 N N . ALA A 1 170 ? -13.579 -0.990 2.782 1.00 98.56 170 ALA A N 1
ATOM 1305 C CA . ALA A 1 170 ? -14.308 -2.251 2.739 1.00 98.56 170 ALA A CA 1
ATOM 1306 C C . ALA A 1 170 ? -14.580 -2.830 4.134 1.00 98.56 170 ALA A C 1
ATOM 1308 O O . ALA A 1 170 ? -15.685 -3.311 4.399 1.00 98.56 170 ALA A O 1
ATOM 1309 N N . SER A 1 171 ? -13.592 -2.761 5.031 1.00 98.62 171 SER A N 1
ATOM 1310 C CA . SER A 1 171 ? -13.744 -3.219 6.415 1.00 98.62 171 SER A CA 1
ATOM 1311 C C . SER A 1 171 ? -14.777 -2.371 7.154 1.00 98.62 171 SER A C 1
ATOM 1313 O O . SER A 1 171 ? -15.649 -2.913 7.829 1.00 98.62 171 SER A O 1
ATOM 1315 N N . MET A 1 172 ? -14.744 -1.049 6.972 1.00 98.75 172 MET A N 1
ATOM 1316 C CA . MET A 1 172 ? -15.719 -0.123 7.552 1.00 98.75 172 MET A CA 1
ATOM 1317 C C . MET A 1 172 ? -17.140 -0.348 7.026 1.00 98.75 172 MET A C 1
ATOM 1319 O O . MET A 1 172 ? -18.081 -0.332 7.815 1.00 98.75 172 MET A O 1
ATOM 1323 N N . LEU A 1 173 ? -17.316 -0.611 5.726 1.00 98.75 173 LEU A N 1
ATOM 1324 C CA . LEU A 1 173 ? -18.623 -0.941 5.144 1.00 98.75 173 LEU A CA 1
ATOM 1325 C C . LEU A 1 173 ? -19.202 -2.236 5.736 1.00 98.75 173 LEU A C 1
ATOM 1327 O O . LEU A 1 173 ? -20.372 -2.266 6.124 1.00 98.75 173 LEU A O 1
ATOM 1331 N N . GLU A 1 174 ? -18.394 -3.292 5.867 1.00 98.50 174 GLU A N 1
ATOM 1332 C CA . GLU A 1 174 ? -18.843 -4.552 6.475 1.00 98.50 174 GLU A CA 1
ATOM 1333 C C . GLU A 1 174 ? -19.096 -4.405 7.990 1.00 98.50 174 GLU A C 1
ATOM 1335 O O . GLU A 1 174 ? -20.032 -5.010 8.514 1.00 98.50 174 GLU A O 1
ATOM 1340 N N . LEU A 1 175 ? -18.338 -3.563 8.704 1.00 98.31 175 LEU A N 1
ATOM 1341 C CA . LEU A 1 175 ? -18.586 -3.237 10.117 1.00 98.31 175 LEU A CA 1
ATOM 1342 C C . LEU A 1 175 ? -19.864 -2.412 10.315 1.00 98.31 175 LEU A C 1
ATOM 1344 O O . LEU A 1 175 ? -20.639 -2.691 11.236 1.00 98.31 175 LEU A O 1
ATOM 1348 N N . ALA A 1 176 ? -20.115 -1.426 9.451 1.00 97.62 176 ALA A N 1
ATOM 1349 C CA . ALA A 1 176 ? -21.343 -0.637 9.455 1.00 97.62 176 ALA A CA 1
ATOM 1350 C C . ALA A 1 176 ? -22.556 -1.536 9.190 1.00 97.62 176 ALA A C 1
ATOM 1352 O O . ALA A 1 176 ? -23.527 -1.513 9.952 1.00 97.62 176 ALA A O 1
ATOM 1353 N N . ARG A 1 177 ? -22.459 -2.422 8.187 1.00 96.50 177 ARG A N 1
ATOM 1354 C CA . ARG A 1 177 ? -23.456 -3.469 7.947 1.00 96.50 177 ARG A CA 1
ATOM 1355 C C . ARG A 1 177 ? -23.690 -4.301 9.203 1.00 96.50 177 ARG A C 1
ATOM 1357 O O . ARG A 1 177 ? -24.832 -4.477 9.620 1.00 96.50 177 ARG A O 1
ATOM 1364 N N . LEU A 1 178 ? -22.624 -4.849 9.778 1.00 95.25 178 LEU A N 1
ATOM 1365 C CA . LEU A 1 178 ? -22.719 -5.769 10.903 1.00 95.25 178 LEU A CA 1
ATOM 1366 C C . LEU A 1 178 ? -23.335 -5.101 12.139 1.00 95.25 178 LEU A C 1
ATOM 1368 O O . LEU A 1 178 ? -24.103 -5.735 12.865 1.00 95.25 178 LEU A O 1
ATOM 1372 N N . SER A 1 179 ? -23.060 -3.814 12.344 1.00 93.38 179 SER A N 1
ATOM 1373 C CA . SER A 1 179 ? -23.672 -3.013 13.409 1.00 93.38 179 SER A CA 1
ATOM 1374 C C . SER A 1 179 ? -25.195 -2.925 13.261 1.00 93.38 179 SER A C 1
ATOM 1376 O O . SER A 1 179 ? -25.903 -2.953 14.259 1.00 93.38 179 SER A O 1
ATOM 1378 N N . ILE A 1 180 ? -25.705 -2.900 12.028 1.00 92.75 180 ILE A N 1
ATOM 1379 C CA . ILE A 1 180 ? -27.141 -2.805 11.729 1.00 92.75 180 ILE A CA 1
ATOM 1380 C C . ILE A 1 180 ? -27.811 -4.184 11.739 1.00 92.75 180 ILE A C 1
ATOM 1382 O O . ILE A 1 180 ? -28.861 -4.376 12.357 1.00 92.75 180 ILE A O 1
ATOM 1386 N N . ASP A 1 181 ? -27.198 -5.165 11.078 1.00 90.88 181 ASP A N 1
ATOM 1387 C CA . ASP A 1 181 ? -27.818 -6.468 10.828 1.00 90.88 181 ASP A CA 1
ATOM 1388 C C . ASP A 1 181 ? -27.781 -7.393 12.058 1.00 90.88 181 ASP A C 1
ATOM 1390 O O . ASP A 1 181 ? -28.668 -8.239 12.215 1.00 90.88 181 ASP A O 1
ATOM 1394 N N . SER A 1 182 ? -26.799 -7.225 12.957 1.00 88.62 182 SER A N 1
ATOM 1395 C CA . SER A 1 182 ? -26.639 -8.073 14.156 1.00 88.62 182 SER A CA 1
ATOM 1396 C C . SER A 1 182 ? -27.678 -7.822 15.255 1.00 88.62 182 SER A C 1
ATOM 1398 O O . SER A 1 182 ? -27.742 -8.580 16.221 1.00 88.62 182 SER A O 1
ATOM 1400 N N . GLY A 1 183 ? -28.494 -6.769 15.132 1.00 84.19 183 GLY A N 1
ATOM 1401 C CA . GLY A 1 183 ? -29.458 -6.371 16.164 1.00 84.19 183 GLY A CA 1
ATOM 1402 C C . GLY A 1 183 ? -28.827 -5.691 17.384 1.00 84.19 183 GLY A C 1
ATOM 1403 O O . GLY A 1 183 ? -29.497 -5.515 18.399 1.00 84.19 183 GLY A O 1
ATOM 1404 N N . TRP A 1 184 ? -27.550 -5.313 17.302 1.00 92.00 184 TRP A N 1
ATOM 1405 C CA . TRP A 1 184 ? -26.869 -4.540 18.334 1.00 92.00 184 TRP A CA 1
ATOM 1406 C C . TRP A 1 184 ? -27.279 -3.063 18.262 1.00 92.00 184 TRP A C 1
ATOM 1408 O O . TRP A 1 184 ? -27.100 -2.415 17.236 1.00 92.00 184 TRP A O 1
ATOM 1418 N N . ILE A 1 185 ? -27.807 -2.523 19.363 1.00 94.50 185 ILE A N 1
ATOM 1419 C CA . ILE A 1 185 ? -28.052 -1.083 19.510 1.00 94.50 185 ILE A CA 1
ATOM 1420 C C . ILE A 1 185 ? -26.851 -0.490 20.252 1.00 94.50 185 ILE A C 1
ATOM 1422 O O . ILE A 1 185 ? -26.577 -0.911 21.382 1.00 94.50 185 ILE A O 1
ATOM 1426 N N . PRO A 1 186 ? -26.110 0.449 19.643 1.00 95.06 186 PRO A N 1
ATOM 1427 C CA . PRO A 1 186 ? -24.901 0.964 20.255 1.00 95.06 186 PRO A CA 1
ATOM 1428 C C . PRO A 1 186 ? -25.251 1.845 21.474 1.00 95.06 186 PRO A C 1
ATOM 1430 O O . PRO A 1 186 ? -26.099 2.735 21.361 1.00 95.06 186 PRO A O 1
ATOM 1433 N N . PRO A 1 187 ? -24.614 1.623 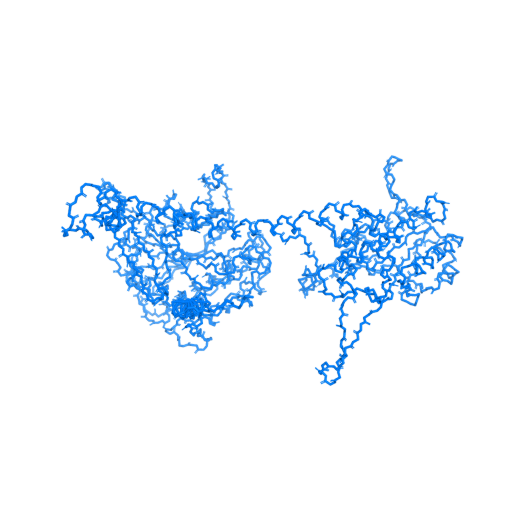22.642 1.00 95.50 187 PRO A N 1
ATOM 1434 C CA . PRO A 1 187 ? -24.889 2.383 23.869 1.00 95.50 187 PRO A CA 1
ATOM 1435 C C . PRO A 1 187 ? -24.414 3.840 23.779 1.00 95.50 187 PRO A C 1
ATOM 1437 O O . PRO A 1 187 ? -24.930 4.715 24.470 1.00 95.50 187 PRO A O 1
ATOM 1440 N N . ARG A 1 188 ? -23.438 4.100 22.906 1.00 97.12 188 ARG A N 1
ATOM 1441 C CA . ARG A 1 188 ? -22.960 5.423 22.499 1.00 97.12 188 ARG A CA 1
ATOM 1442 C C . ARG A 1 188 ? -22.886 5.460 20.974 1.00 97.12 188 ARG A C 1
ATOM 1444 O O . ARG A 1 188 ? -22.569 4.420 20.398 1.00 97.12 188 ARG A O 1
ATOM 1451 N N . PRO A 1 189 ? -23.164 6.596 20.311 1.00 98.06 189 PRO A N 1
ATOM 1452 C CA . PRO A 1 189 ? -23.111 6.678 18.855 1.00 98.06 189 PRO A CA 1
ATOM 1453 C C . PRO A 1 189 ? -21.776 6.208 18.270 1.00 98.06 189 PRO A C 1
ATOM 1455 O O . PRO A 1 189 ? -20.716 6.451 18.848 1.00 98.06 189 PRO A O 1
ATOM 1458 N N . VAL A 1 190 ? -21.831 5.590 17.093 1.00 98.50 190 VAL A N 1
ATOM 1459 C CA . VAL A 1 190 ? -20.656 5.250 16.282 1.00 98.50 190 VAL A CA 1
ATOM 1460 C C . VAL A 1 190 ? -20.700 6.074 15.004 1.00 98.50 190 VAL A C 1
ATOM 1462 O O . VAL A 1 190 ? -21.720 6.089 14.314 1.00 98.50 190 VAL A O 1
ATOM 1465 N N . ILE A 1 191 ? -19.609 6.767 14.697 1.00 98.75 191 ILE A N 1
ATOM 1466 C CA . ILE A 1 191 ? -19.434 7.552 13.478 1.00 98.75 191 ILE A CA 1
ATOM 1467 C C . ILE A 1 191 ? -18.439 6.811 12.589 1.00 98.75 191 ILE A C 1
ATOM 1469 O O . ILE A 1 191 ? -17.301 6.615 12.990 1.00 98.75 191 ILE A O 1
ATOM 1473 N N . PHE A 1 192 ? -18.850 6.421 11.388 1.00 98.81 192 PHE A N 1
ATOM 1474 C CA . PHE A 1 192 ? -17.956 5.955 10.333 1.00 98.81 192 PHE A CA 1
ATOM 1475 C C . PHE A 1 192 ? -17.631 7.136 9.421 1.00 98.81 192 PHE A C 1
ATOM 1477 O O . PHE A 1 192 ? -18.532 7.696 8.790 1.00 98.81 192 PHE A O 1
ATOM 1484 N N . LEU A 1 193 ? -16.360 7.522 9.372 1.00 98.75 193 LEU A N 1
ATOM 1485 C CA . LEU A 1 193 ? -15.845 8.609 8.548 1.00 98.75 193 LEU A CA 1
ATOM 1486 C C . LEU A 1 193 ? -15.009 8.034 7.410 1.00 98.75 193 LEU A C 1
ATOM 1488 O O . LEU A 1 193 ? -13.887 7.593 7.616 1.00 98.75 193 LEU A O 1
ATOM 1492 N N . PHE A 1 194 ? -15.571 8.072 6.209 1.00 98.62 194 PHE A N 1
ATOM 1493 C CA . PHE A 1 194 ? -14.852 7.792 4.976 1.00 98.62 194 PHE A CA 1
ATOM 1494 C C . PHE A 1 194 ? -14.318 9.124 4.452 1.00 98.62 194 PHE A C 1
ATOM 1496 O O . PHE A 1 194 ? -15.046 9.873 3.786 1.00 98.62 194 PHE A O 1
ATOM 1503 N N . ASN A 1 195 ? -13.090 9.473 4.816 1.00 94.62 195 ASN A N 1
ATOM 1504 C CA . ASN A 1 195 ? -12.484 10.745 4.441 1.00 94.62 195 ASN A CA 1
ATOM 1505 C C . ASN A 1 195 ? -11.739 10.659 3.103 1.00 94.62 195 ASN A C 1
ATOM 1507 O O . ASN A 1 195 ? -11.275 9.601 2.690 1.00 94.62 195 ASN A O 1
ATOM 1511 N N . GLY A 1 196 ? -11.698 11.778 2.383 1.00 94.38 196 GLY A N 1
ATOM 1512 C CA . GLY A 1 196 ? -10.909 11.907 1.157 1.00 94.38 196 GLY A CA 1
ATOM 1513 C C . GLY A 1 196 ? -9.609 12.666 1.400 1.00 94.38 196 GLY A C 1
ATOM 1514 O O . GLY A 1 196 ? -9.437 13.303 2.439 1.00 94.38 196 GLY A O 1
ATOM 1515 N N . ALA A 1 197 ? -8.742 12.688 0.394 1.00 95.19 197 ALA A N 1
ATOM 1516 C CA . ALA A 1 197 ? -7.487 13.434 0.388 1.00 95.19 197 ALA A CA 1
ATOM 1517 C C . ALA A 1 197 ? -6.556 13.150 1.581 1.00 95.19 197 ALA A C 1
ATOM 1519 O O . ALA A 1 197 ? -5.888 14.073 2.059 1.00 95.19 197 ALA A O 1
ATOM 1520 N N . GLU A 1 198 ? -6.513 11.909 2.063 1.00 96.00 198 GLU A N 1
ATOM 1521 C CA . GLU A 1 198 ? -5.482 11.471 3.013 1.00 96.00 198 GLU A CA 1
ATOM 1522 C C . GLU A 1 198 ? -4.113 11.484 2.323 1.00 96.00 198 GLU A C 1
ATOM 1524 O O . GLU A 1 198 ? -3.186 12.150 2.784 1.00 96.00 198 GLU A O 1
ATOM 1529 N N . GLU A 1 199 ? -4.066 10.958 1.097 1.00 93.25 199 GLU A N 1
ATOM 1530 C CA . GLU A 1 199 ? -2.857 10.796 0.279 1.00 93.25 199 GLU A CA 1
ATOM 1531 C C . GLU A 1 199 ? -2.248 12.138 -0.162 1.00 93.25 199 GLU A C 1
ATOM 1533 O O . GLU A 1 199 ? -1.151 12.226 -0.721 1.00 93.25 199 GLU A O 1
ATOM 1538 N N . LEU A 1 200 ? -3.000 13.221 0.054 1.00 89.94 200 LEU A N 1
ATOM 1539 C CA . LEU A 1 200 ? -2.582 14.606 -0.126 1.00 89.94 200 LEU A CA 1
ATOM 1540 C C . LEU A 1 200 ? -2.364 15.315 1.214 1.00 89.94 200 LEU A C 1
ATOM 1542 O O . LEU A 1 200 ? -2.558 16.529 1.289 1.00 89.94 200 LEU A O 1
ATOM 1546 N N . PHE A 1 201 ? -1.906 14.574 2.223 1.00 89.81 201 PHE A N 1
ATOM 1547 C CA . PHE A 1 201 ? -1.615 15.023 3.581 1.00 89.81 201 PHE A CA 1
ATOM 1548 C C . PHE A 1 201 ? -2.855 15.238 4.469 1.00 89.81 201 PHE A C 1
ATOM 1550 O O . PHE A 1 201 ? -3.030 16.324 5.023 1.00 89.81 201 PHE A O 1
ATOM 1557 N N . MET A 1 202 ? -3.686 14.206 4.655 1.00 93.62 202 MET A N 1
ATOM 1558 C CA . MET A 1 202 ? -4.733 14.143 5.698 1.00 93.62 202 MET A CA 1
ATOM 1559 C C . MET A 1 202 ? -5.764 15.292 5.625 1.00 93.62 202 MET A C 1
ATOM 1561 O O . MET A 1 202 ? -6.307 15.764 6.630 1.00 93.62 202 MET A O 1
ATOM 1565 N N . LEU A 1 203 ? -6.048 15.810 4.424 1.00 95.56 203 LEU A N 1
ATOM 1566 C CA . LEU A 1 203 ? -6.857 17.029 4.263 1.00 95.56 203 LEU A CA 1
ATOM 1567 C C . LEU A 1 203 ? -8.330 16.790 4.630 1.00 95.56 203 LEU A C 1
ATOM 1569 O O . LEU A 1 203 ? -9.013 17.692 5.136 1.00 95.56 203 LEU A O 1
ATOM 1573 N N . GLY A 1 204 ? -8.836 15.579 4.379 1.00 96.56 204 GLY A N 1
ATOM 1574 C CA . GLY A 1 204 ? -10.199 15.184 4.727 1.00 96.56 204 GLY A CA 1
ATOM 1575 C C . GLY A 1 204 ? -10.422 15.074 6.228 1.00 96.56 204 GLY A C 1
ATOM 1576 O O . GLY A 1 204 ? -11.405 15.630 6.727 1.00 96.56 204 GLY A O 1
ATOM 1577 N N . SER A 1 205 ? -9.519 14.417 6.959 1.00 97.38 205 SER A N 1
ATOM 1578 C CA . SER A 1 205 ? -9.608 14.270 8.418 1.00 97.38 205 SER A CA 1
ATOM 1579 C C . SER A 1 205 ? -9.431 15.615 9.123 1.00 97.38 205 SER A C 1
ATOM 1581 O O . SER A 1 205 ? -10.264 15.962 9.966 1.00 97.38 205 SER A O 1
ATOM 1583 N N . HIS A 1 206 ? -8.471 16.447 8.687 1.00 97.56 206 HIS A N 1
ATOM 1584 C CA . HIS A 1 206 ? -8.357 17.844 9.126 1.00 97.56 206 HIS A CA 1
ATOM 1585 C C . HIS A 1 206 ? -9.676 18.601 8.906 1.00 97.56 206 HIS A C 1
ATOM 1587 O O . HIS A 1 206 ? -10.183 19.297 9.790 1.00 97.56 206 HIS A O 1
ATOM 1593 N N . GLY A 1 207 ? -10.276 18.445 7.726 1.00 97.19 207 GLY A N 1
ATOM 1594 C CA . GLY A 1 207 ? -11.543 19.084 7.386 1.00 97.19 207 GLY A CA 1
ATOM 1595 C C . GLY A 1 207 ? -12.687 18.658 8.300 1.00 97.19 207 GLY A C 1
ATOM 1596 O O . GLY A 1 207 ? -13.454 19.501 8.768 1.00 97.19 207 GLY A O 1
ATOM 1597 N N . PHE A 1 208 ? -12.784 17.361 8.594 1.00 98.06 208 PHE A N 1
ATOM 1598 C CA . PHE A 1 208 ? -13.788 16.834 9.510 1.00 98.06 208 PHE A CA 1
ATOM 1599 C C . PHE A 1 208 ? -13.606 17.404 10.918 1.00 98.06 208 PHE A C 1
ATOM 1601 O O . PHE A 1 208 ? -14.546 17.987 11.459 1.00 98.06 208 PHE A O 1
ATOM 1608 N N . ILE A 1 209 ? -12.406 17.285 11.496 1.00 97.44 209 ILE A N 1
ATOM 1609 C CA . ILE A 1 209 ? -12.187 17.662 12.896 1.00 97.44 209 ILE A CA 1
ATOM 1610 C C . ILE A 1 209 ? -12.322 19.173 13.122 1.00 97.44 209 ILE A C 1
ATOM 1612 O O . ILE A 1 209 ? -12.720 19.602 14.202 1.00 97.44 209 ILE A O 1
ATOM 1616 N N . THR A 1 210 ? -12.085 19.997 12.101 1.00 96.00 210 THR A N 1
ATOM 1617 C CA . THR A 1 210 ? -12.187 21.459 12.226 1.00 96.00 210 THR A CA 1
ATOM 1618 C C . THR A 1 210 ? -13.565 22.029 11.896 1.00 96.00 210 THR A C 1
ATOM 1620 O O . THR A 1 210 ? -13.913 23.081 12.429 1.00 96.00 210 THR A O 1
ATOM 1623 N N . THR A 1 211 ? -14.363 21.372 11.044 1.00 95.44 211 THR A N 1
ATOM 1624 C CA . THR A 1 211 ? -15.599 21.984 10.509 1.00 95.44 211 THR A CA 1
ATOM 1625 C C . THR A 1 211 ? -16.874 21.161 10.678 1.00 95.44 211 THR A C 1
ATOM 1627 O O . THR A 1 211 ? -17.965 21.726 10.586 1.00 95.44 211 THR A O 1
ATOM 1630 N N . HIS A 1 212 ? -16.790 19.849 10.917 1.00 96.69 212 HIS A N 1
ATOM 1631 C CA . HIS A 1 212 ? -17.981 19.001 10.974 1.00 96.69 212 HIS A CA 1
ATOM 1632 C C . HIS A 1 212 ? -18.775 19.232 12.261 1.00 96.69 212 HIS A C 1
ATOM 1634 O O . HIS A 1 212 ? -18.200 19.252 13.341 1.00 96.69 212 HIS A O 1
ATOM 1640 N N . ARG A 1 213 ? -20.111 19.271 12.194 1.00 95.62 213 ARG A N 1
ATOM 1641 C CA . ARG A 1 213 ? -20.985 19.486 13.371 1.00 95.62 213 ARG A CA 1
ATOM 1642 C C . ARG A 1 213 ? -20.850 18.447 14.497 1.00 95.62 213 ARG A C 1
ATOM 1644 O O . ARG A 1 213 ? -21.292 18.687 15.613 1.00 95.62 213 ARG A O 1
ATOM 1651 N N . TRP A 1 214 ? -20.272 17.285 14.196 1.00 96.88 214 TRP A N 1
ATOM 1652 C CA . TRP A 1 214 ? -20.053 16.192 15.155 1.00 96.88 214 TRP A CA 1
ATOM 1653 C C . TRP A 1 214 ? -18.612 16.117 15.670 1.00 96.88 214 TRP A C 1
ATOM 1655 O O . TRP A 1 214 ? -18.332 15.257 16.502 1.00 96.88 214 TRP A O 1
ATOM 1665 N N . ASN A 1 215 ? -17.707 16.992 15.219 1.00 95.81 215 ASN A N 1
ATOM 1666 C CA . ASN A 1 215 ? -16.294 16.961 15.606 1.00 95.81 215 ASN A CA 1
ATOM 1667 C C . ASN A 1 215 ? -16.095 16.976 17.134 1.00 95.81 215 ASN A C 1
ATOM 1669 O O . ASN A 1 215 ? -15.349 16.161 17.670 1.00 95.81 215 ASN A O 1
ATOM 1673 N N . GLU A 1 216 ? -16.828 17.829 17.851 1.00 96.06 216 GLU A N 1
ATOM 1674 C CA . GLU A 1 216 ? -16.720 17.979 19.302 1.00 96.06 216 GLU A CA 1
ATOM 1675 C C . GLU A 1 216 ? -17.375 16.824 20.075 1.00 96.06 216 GLU A C 1
ATOM 1677 O O . GLU A 1 216 ? -17.088 16.641 21.259 1.00 96.06 216 GLU A O 1
ATOM 1682 N N . THR A 1 217 ? -18.215 16.013 19.420 1.00 97.56 217 THR A N 1
ATOM 1683 C CA . THR A 1 217 ? -18.852 14.837 20.041 1.00 97.56 217 THR A CA 1
ATOM 1684 C C . THR A 1 217 ? -17.928 13.623 20.085 1.00 97.56 217 THR A C 1
ATOM 1686 O O . THR A 1 217 ? -18.172 12.702 20.862 1.00 97.56 217 THR A O 1
ATOM 1689 N N . VAL A 1 218 ? -16.860 13.600 19.280 1.00 98.12 218 VAL A N 1
ATOM 1690 C CA . VAL A 1 218 ? -15.959 12.448 19.195 1.00 98.12 218 VAL A CA 1
ATOM 1691 C C . VAL A 1 218 ? -15.185 12.299 20.502 1.00 98.12 218 VAL A C 1
ATOM 1693 O O . VAL A 1 218 ? -14.381 13.157 20.875 1.00 98.12 218 VAL A O 1
ATOM 1696 N N . GLY A 1 219 ? -15.446 11.201 21.211 1.00 96.81 219 GLY A N 1
ATOM 1697 C CA . GLY A 1 219 ? -14.845 10.883 22.501 1.00 96.81 219 GLY A CA 1
ATOM 1698 C C . GLY A 1 219 ? -13.619 9.983 22.429 1.00 96.81 219 GLY A C 1
ATOM 1699 O O . GLY A 1 219 ? -12.732 10.086 23.273 1.00 96.81 219 GLY A O 1
ATOM 1700 N N . ALA A 1 220 ? -13.583 9.117 21.420 1.00 98.00 220 ALA A N 1
ATOM 1701 C CA . ALA A 1 220 ? -12.454 8.270 21.072 1.00 98.00 220 ALA A CA 1
ATOM 1702 C C . ALA A 1 220 ? -12.508 7.931 19.583 1.00 98.00 220 ALA A C 1
ATOM 1704 O O . ALA A 1 220 ? -13.586 8.021 18.981 1.00 98.00 220 ALA A O 1
ATOM 1705 N N . PHE A 1 221 ? -11.388 7.507 19.005 1.00 98.44 221 PHE A N 1
ATOM 1706 C CA . PHE A 1 221 ? -11.357 7.086 17.607 1.00 98.44 221 PHE A CA 1
ATOM 1707 C C . PHE A 1 221 ? -10.539 5.816 17.357 1.00 98.44 221 PHE A C 1
ATOM 1709 O O . PHE A 1 221 ? -9.691 5.423 18.159 1.00 98.44 221 PHE A O 1
ATOM 1716 N N . ILE A 1 222 ? -10.831 5.167 16.236 1.00 98.56 222 ILE A N 1
ATOM 1717 C CA . ILE A 1 222 ? -10.051 4.081 15.655 1.00 98.56 222 ILE A CA 1
ATOM 1718 C C . ILE A 1 222 ? -9.752 4.493 14.221 1.00 98.56 222 ILE A C 1
ATOM 1720 O O . ILE A 1 222 ? -10.686 4.675 13.439 1.00 98.56 222 ILE A O 1
ATOM 1724 N N . ASP A 1 223 ? -8.478 4.656 13.908 1.00 98.44 223 ASP A N 1
ATOM 1725 C CA . ASP A 1 223 ? -7.990 4.933 12.566 1.00 98.44 223 ASP A CA 1
ATOM 1726 C C . ASP A 1 223 ? -7.520 3.633 11.915 1.00 98.44 223 ASP A C 1
ATOM 1728 O O . ASP A 1 223 ? -6.852 2.817 12.559 1.00 98.44 223 ASP A O 1
ATOM 1732 N N . ILE A 1 224 ? -7.973 3.388 10.688 1.00 97.88 224 ILE A N 1
ATOM 1733 C CA . ILE A 1 224 ? -7.743 2.135 9.972 1.00 97.88 224 ILE A CA 1
ATOM 1734 C C . ILE A 1 224 ? -6.974 2.446 8.700 1.00 97.88 224 ILE A C 1
ATOM 1736 O O . ILE A 1 224 ? -7.520 3.049 7.780 1.00 97.88 224 ILE A O 1
ATOM 1740 N N . GLU A 1 225 ? -5.764 1.906 8.629 1.00 96.31 225 GLU A N 1
ATOM 1741 C CA . GLU A 1 225 ? -4.777 2.267 7.623 1.00 96.31 225 GLU A CA 1
ATOM 1742 C C . GLU A 1 225 ? -4.122 1.062 6.952 1.00 96.31 225 GLU A C 1
ATOM 1744 O O . GLU A 1 225 ? -4.247 -0.093 7.394 1.00 96.31 225 GLU A O 1
ATOM 1749 N N . ALA A 1 226 ? -3.402 1.302 5.858 1.00 95.75 226 ALA A N 1
ATOM 1750 C CA . ALA A 1 226 ? -2.642 0.251 5.194 1.00 95.75 226 ALA A CA 1
ATOM 1751 C C . ALA A 1 226 ? -1.369 0.764 4.512 1.00 95.75 226 ALA A C 1
ATOM 1753 O O . ALA A 1 226 ? -1.411 1.379 3.462 1.00 95.75 226 ALA A O 1
ATOM 1754 N N . SER A 1 227 ? -0.209 0.327 5.010 1.00 92.62 227 SER A N 1
ATOM 1755 C CA . SER A 1 227 ? 1.075 0.436 4.297 1.00 92.62 227 SER A CA 1
ATOM 1756 C C . SER A 1 227 ? 1.487 -0.896 3.658 1.00 92.62 227 SER A C 1
ATOM 1758 O O . SER A 1 227 ? 2.666 -1.238 3.554 1.00 92.62 227 SER A O 1
ATOM 1760 N N . GLY A 1 228 ? 0.502 -1.695 3.242 1.00 92.56 228 GLY A N 1
ATOM 1761 C CA . GLY A 1 228 ? 0.696 -3.036 2.702 1.00 92.56 228 GLY A CA 1
ATOM 1762 C C . GLY A 1 228 ? -0.616 -3.712 2.304 1.00 92.56 228 GLY A C 1
ATOM 1763 O O . GLY A 1 228 ? -1.697 -3.144 2.414 1.00 92.56 228 GLY A O 1
ATOM 1764 N N . THR A 1 229 ? -0.530 -4.961 1.846 1.00 93.25 229 THR A N 1
ATOM 1765 C CA . THR A 1 229 ? -1.685 -5.733 1.350 1.00 93.25 229 THR A CA 1
ATOM 1766 C C . THR A 1 229 ? -2.226 -6.742 2.368 1.00 93.25 229 THR A C 1
ATOM 1768 O O . THR A 1 229 ? -3.092 -7.558 2.045 1.00 93.25 229 THR A O 1
ATOM 1771 N N . GLY A 1 230 ? -1.727 -6.720 3.606 1.00 94.19 230 GLY A N 1
ATOM 1772 C CA . GLY A 1 230 ? -2.259 -7.516 4.709 1.00 94.19 230 GLY A CA 1
ATOM 1773 C C . GLY A 1 230 ? -1.205 -7.861 5.755 1.00 94.19 230 GLY A C 1
ATOM 1774 O O . GLY A 1 230 ? -0.384 -7.035 6.149 1.00 94.19 230 GLY A O 1
ATOM 1775 N N . GLY A 1 231 ? -1.230 -9.113 6.202 1.00 92.44 231 GLY A N 1
ATOM 1776 C CA . GLY A 1 231 ? -0.469 -9.609 7.344 1.00 92.44 231 GLY A CA 1
ATOM 1777 C C . GLY A 1 231 ? -1.074 -9.158 8.669 1.00 92.44 231 GLY A C 1
ATOM 1778 O O . GLY A 1 231 ? -2.296 -9.206 8.825 1.00 92.44 231 GLY A O 1
ATOM 1779 N N . PHE A 1 232 ? -0.208 -8.766 9.607 1.00 88.50 232 PHE A N 1
ATOM 1780 C CA . PHE A 1 232 ? -0.597 -8.156 10.878 1.00 88.50 232 PHE A CA 1
ATOM 1781 C C . PHE A 1 232 ? -1.316 -6.828 10.676 1.00 88.50 232 PHE A C 1
ATOM 1783 O O . PHE A 1 232 ? -0.856 -5.989 9.905 1.00 88.50 232 PHE A O 1
ATOM 1790 N N . ASP A 1 233 ? -2.403 -6.660 11.422 1.00 93.00 233 ASP A N 1
ATOM 1791 C CA . ASP A 1 233 ? -3.152 -5.417 11.569 1.00 93.00 233 ASP A CA 1
ATOM 1792 C C . ASP A 1 233 ? -2.648 -4.695 12.822 1.00 93.00 233 ASP A C 1
ATOM 1794 O O . ASP A 1 233 ? -3.233 -4.794 13.902 1.00 93.00 233 ASP A O 1
ATOM 1798 N N . LEU A 1 234 ? -1.451 -4.118 12.712 1.00 94.12 234 LEU A N 1
ATOM 1799 C CA . LEU A 1 234 ? -0.675 -3.664 13.857 1.00 94.12 234 LEU A CA 1
ATOM 1800 C C . LEU A 1 234 ? -1.247 -2.359 14.410 1.00 94.12 234 LEU A C 1
ATOM 1802 O O . LEU A 1 234 ? -1.265 -1.359 13.703 1.00 94.12 234 LEU A O 1
ATOM 1806 N N . VAL A 1 235 ? -1.577 -2.326 15.701 1.00 95.12 235 VAL A N 1
ATOM 1807 C CA . VAL A 1 235 ? -1.721 -1.061 16.433 1.00 95.12 235 VAL A CA 1
ATOM 1808 C C . VAL A 1 235 ? -0.336 -0.424 16.565 1.00 95.12 235 VAL A C 1
ATOM 1810 O O . VAL A 1 235 ? 0.480 -0.863 17.388 1.00 95.12 235 VAL A O 1
ATOM 1813 N N . CYS A 1 236 ? -0.058 0.567 15.719 1.00 91.25 236 CYS A N 1
ATOM 1814 C CA . CYS A 1 236 ? 1.236 1.241 15.642 1.00 91.25 236 CYS A CA 1
ATOM 1815 C C . CYS A 1 236 ? 1.296 2.509 16.486 1.00 91.25 236 CYS A C 1
ATOM 1817 O O . CYS A 1 236 ? 2.380 2.855 16.942 1.00 91.25 236 CYS A O 1
ATOM 1819 N N . GLN A 1 237 ? 0.165 3.170 16.738 1.00 92.56 237 GLN A N 1
ATOM 1820 C CA . GLN A 1 237 ? 0.085 4.326 17.630 1.00 92.56 237 GLN A CA 1
ATOM 1821 C C . GLN A 1 237 ? -1.143 4.218 18.538 1.00 92.56 237 GLN A C 1
ATOM 1823 O O . GLN A 1 237 ? -2.179 3.669 18.162 1.00 92.56 237 GLN A O 1
ATOM 1828 N N . SER A 1 238 ? -1.026 4.730 19.762 1.00 92.56 238 SER A N 1
ATOM 1829 C CA . SER A 1 238 ? -2.138 4.839 20.699 1.00 92.56 238 SER A CA 1
ATOM 1830 C C . SER A 1 238 ? -1.989 6.061 21.599 1.00 92.56 238 SER A C 1
ATOM 1832 O O . SER A 1 238 ? -0.907 6.352 22.121 1.00 92.56 238 SER A O 1
ATOM 1834 N N . GLY A 1 239 ? -3.116 6.720 21.854 1.00 89.56 239 GLY A N 1
ATOM 1835 C CA . GLY A 1 239 ? -3.216 7.871 22.743 1.00 89.56 239 GLY A CA 1
ATOM 1836 C C . GLY A 1 239 ? -4.012 9.029 22.134 1.00 89.56 239 GLY A C 1
ATOM 1837 O O . GLY A 1 239 ? -4.637 8.852 21.092 1.00 89.56 239 GLY A O 1
ATOM 1838 N N . PRO A 1 240 ? -4.032 10.198 22.798 1.00 88.75 240 PRO A N 1
ATOM 1839 C CA . PRO A 1 240 ? -3.411 10.487 24.093 1.00 88.75 240 PRO A CA 1
ATOM 1840 C C . PRO A 1 240 ? -3.979 9.649 25.252 1.00 88.75 240 PRO A C 1
ATOM 1842 O O . PRO A 1 240 ? -5.143 9.245 25.251 1.00 88.75 240 PRO A O 1
ATOM 1845 N N . GLY A 1 241 ? -3.139 9.378 26.255 1.00 86.38 241 GLY A N 1
ATOM 1846 C CA . GLY A 1 241 ? -3.474 8.533 27.406 1.00 86.38 241 GLY A CA 1
ATOM 1847 C C . GLY A 1 241 ? -3.391 7.023 27.145 1.00 86.38 241 GLY A C 1
ATOM 1848 O O . GLY A 1 241 ? -3.289 6.555 26.013 1.00 86.38 241 GLY A O 1
ATOM 1849 N N . SER A 1 242 ? -3.439 6.249 28.230 1.00 87.75 242 SER A N 1
ATOM 1850 C CA . SER A 1 242 ? -3.173 4.803 28.221 1.00 87.75 242 SER A CA 1
ATOM 1851 C C . SER A 1 242 ? -4.409 3.929 27.966 1.00 87.75 242 SER A C 1
ATOM 1853 O O . SER A 1 242 ? -4.312 2.772 27.543 1.00 87.75 242 SER A O 1
ATOM 1855 N N . TRP A 1 243 ? -5.599 4.480 28.218 1.00 91.31 243 TRP A N 1
ATOM 1856 C CA . TRP A 1 243 ? -6.841 3.713 28.228 1.00 91.31 243 TRP A CA 1
ATOM 1857 C C . TRP A 1 243 ? -7.253 3.119 26.864 1.00 91.31 243 TRP A C 1
ATOM 1859 O O . TRP A 1 243 ? -7.833 2.030 26.892 1.00 91.31 243 TRP A O 1
ATOM 1869 N N . PRO A 1 244 ? -6.953 3.718 25.685 1.00 93.88 244 PRO A N 1
ATOM 1870 C CA . PRO A 1 244 ? -7.269 3.080 24.407 1.00 93.88 244 PRO A CA 1
ATOM 1871 C C . PRO A 1 244 ? -6.515 1.757 24.238 1.00 93.88 244 PRO A C 1
ATOM 1873 O O . PRO A 1 244 ? -7.128 0.733 23.929 1.00 93.88 244 PRO A O 1
ATOM 1876 N N . SER A 1 245 ? -5.210 1.743 24.544 1.00 91.81 245 SER A N 1
ATOM 1877 C CA . SER A 1 245 ? -4.393 0.522 24.528 1.00 91.81 245 SER A CA 1
ATOM 1878 C C . SER A 1 245 ? -4.895 -0.507 25.540 1.00 91.81 245 SER A C 1
ATOM 1880 O O . SER A 1 245 ? -4.912 -1.701 25.250 1.00 91.81 245 SER A O 1
ATOM 1882 N N . TYR A 1 246 ? -5.328 -0.060 26.724 1.00 91.06 246 TYR A N 1
ATOM 1883 C CA . TYR A 1 246 ? -5.890 -0.944 27.746 1.00 91.06 246 TYR A CA 1
ATOM 1884 C C . TYR A 1 246 ? -7.176 -1.627 27.268 1.00 91.06 246 TYR A C 1
ATOM 1886 O O . TYR A 1 246 ? -7.322 -2.842 27.399 1.00 91.06 246 TYR A O 1
ATOM 1894 N N . VAL A 1 247 ? -8.097 -0.872 26.663 1.00 93.81 247 VAL A N 1
ATOM 1895 C CA . VAL A 1 247 ? -9.328 -1.443 26.103 1.00 93.81 247 VAL A CA 1
ATOM 1896 C C . VAL A 1 247 ? -9.014 -2.389 24.946 1.00 93.81 247 VAL A C 1
ATOM 1898 O O . VAL A 1 247 ? -9.616 -3.463 24.867 1.00 93.81 247 VAL A O 1
ATOM 1901 N N . TYR A 1 248 ? -8.050 -2.055 24.084 1.00 94.69 248 TYR A N 1
ATOM 1902 C CA . TYR A 1 248 ? -7.583 -2.964 23.035 1.00 94.69 248 TYR A CA 1
ATOM 1903 C C . TYR A 1 248 ? -7.061 -4.281 23.627 1.00 94.69 248 TYR A C 1
ATOM 1905 O O . TYR A 1 248 ? -7.506 -5.353 23.222 1.00 94.69 248 TYR A O 1
ATOM 1913 N N . ALA A 1 249 ? -6.208 -4.208 24.655 1.00 92.06 249 ALA A N 1
ATOM 1914 C CA . ALA A 1 249 ? -5.649 -5.369 25.350 1.00 92.06 249 ALA A CA 1
ATOM 1915 C C . ALA A 1 249 ? -6.718 -6.326 25.894 1.00 92.06 249 ALA A C 1
ATOM 1917 O O . ALA A 1 249 ? -6.519 -7.539 25.906 1.00 92.06 249 ALA A O 1
ATOM 1918 N N . GLN A 1 250 ? -7.845 -5.781 26.354 1.00 92.06 250 GLN A N 1
ATOM 1919 C CA . GLN A 1 250 ? -8.941 -6.557 26.933 1.00 92.06 250 GLN A CA 1
ATOM 1920 C C . GLN A 1 250 ? -9.926 -7.110 25.903 1.00 92.06 250 GLN A C 1
ATOM 1922 O O . GLN A 1 250 ? -10.630 -8.078 26.194 1.00 92.06 250 GLN A O 1
ATOM 1927 N N . SER A 1 251 ? -10.036 -6.471 24.738 1.00 94.50 251 SER A N 1
ATOM 1928 C CA . SER A 1 251 ? -11.124 -6.729 23.790 1.00 94.50 251 SER A CA 1
ATOM 1929 C C . SER A 1 251 ? -10.682 -7.400 22.494 1.00 94.50 251 SER A C 1
ATOM 1931 O O . SER A 1 251 ? -11.492 -8.122 21.909 1.00 94.50 251 SER A O 1
ATOM 1933 N N . ALA A 1 252 ? -9.437 -7.204 22.048 1.00 94.38 252 ALA A N 1
ATOM 1934 C CA . ALA A 1 252 ? -8.936 -7.781 20.806 1.00 94.38 252 ALA A CA 1
ATOM 1935 C C . ALA A 1 252 ? -8.944 -9.317 20.867 1.00 94.38 252 ALA A C 1
ATOM 1937 O O . ALA A 1 252 ? -8.466 -9.925 21.824 1.00 94.38 252 ALA A O 1
ATOM 1938 N N . LEU A 1 253 ? -9.494 -9.951 19.831 1.00 94.50 253 LEU A N 1
ATOM 1939 C CA . LEU A 1 253 ? -9.505 -11.408 19.698 1.00 94.50 253 LEU A CA 1
ATOM 1940 C C . LEU A 1 253 ? -8.131 -11.933 19.268 1.00 94.50 253 LEU A C 1
ATOM 1942 O O . LEU A 1 253 ? -7.691 -12.981 19.732 1.00 94.50 253 LEU A O 1
ATOM 1946 N N . TYR A 1 254 ? -7.476 -11.183 18.387 1.00 94.50 254 TYR A N 1
ATOM 1947 C CA . TYR A 1 254 ? -6.154 -11.457 17.846 1.00 94.50 254 TYR A CA 1
ATOM 1948 C C . TYR A 1 254 ? -5.284 -10.218 18.088 1.00 94.50 254 TYR A C 1
ATOM 1950 O O . TYR A 1 254 ? -5.160 -9.389 17.188 1.00 94.50 254 TYR A O 1
ATOM 1958 N N . PRO A 1 255 ? -4.765 -10.003 19.310 1.00 93.56 255 PRO A N 1
ATOM 1959 C CA . PRO A 1 255 ? -4.026 -8.786 19.630 1.00 93.56 255 PRO A CA 1
ATOM 1960 C C . PRO A 1 255 ? -2.776 -8.663 18.754 1.00 93.56 255 PRO A C 1
ATOM 1962 O O . PRO A 1 255 ? -1.958 -9.573 18.717 1.00 93.56 255 PRO A O 1
ATOM 1965 N N . MET A 1 256 ? -2.625 -7.540 18.060 1.00 93.81 256 MET A N 1
ATOM 1966 C CA . MET A 1 256 ? -1.488 -7.235 17.189 1.00 93.81 256 MET A CA 1
ATOM 1967 C C . MET A 1 256 ? -1.096 -5.791 17.463 1.00 93.81 256 MET A C 1
ATOM 1969 O O . MET A 1 256 ? -1.721 -4.867 16.955 1.00 93.81 256 MET A O 1
ATOM 1973 N N . ALA A 1 257 ? -0.123 -5.572 18.336 1.00 93.50 257 ALA A N 1
ATOM 1974 C CA . ALA A 1 257 ? 0.221 -4.221 18.761 1.00 93.50 257 ALA A CA 1
ATOM 1975 C C . ALA A 1 257 ? 1.667 -4.170 19.222 1.00 93.50 257 ALA A C 1
ATOM 1977 O O . ALA A 1 257 ? 2.179 -5.150 19.761 1.00 93.50 257 ALA A O 1
ATOM 1978 N N . ASN A 1 258 ? 2.326 -3.030 19.033 1.00 91.94 258 ASN A N 1
ATOM 1979 C CA . ASN A 1 258 ? 3.686 -2.847 19.518 1.00 91.94 258 ASN A CA 1
ATOM 1980 C C . ASN A 1 258 ? 4.004 -1.364 19.723 1.00 91.94 258 ASN A C 1
ATOM 1982 O O . ASN A 1 258 ? 4.111 -0.616 18.757 1.00 91.94 258 ASN A O 1
ATOM 1986 N N . SER A 1 259 ? 4.233 -0.953 20.969 1.00 89.06 259 SER A N 1
ATOM 1987 C CA . SER A 1 259 ? 4.570 0.431 21.307 1.00 89.06 259 SER A CA 1
ATOM 1988 C C . SER A 1 259 ? 5.912 0.881 20.720 1.00 89.06 259 SER A C 1
ATOM 1990 O O . SER A 1 259 ? 6.110 2.070 20.514 1.00 89.06 259 SER A O 1
ATOM 1992 N N . ALA A 1 260 ? 6.820 -0.041 20.372 1.00 87.56 260 ALA A N 1
ATOM 1993 C CA . ALA A 1 260 ? 8.047 0.323 19.660 1.00 87.56 260 ALA A CA 1
ATOM 1994 C C . ALA A 1 260 ? 7.765 0.852 18.243 1.00 87.56 260 ALA A C 1
ATOM 1996 O O . ALA A 1 260 ? 8.574 1.610 17.716 1.00 87.56 260 ALA A O 1
ATOM 1997 N N . ALA A 1 261 ? 6.635 0.476 17.626 1.00 86.44 261 ALA A N 1
ATOM 1998 C CA . ALA A 1 261 ? 6.210 1.051 16.351 1.00 86.44 261 ALA A CA 1
ATOM 1999 C C . ALA A 1 261 ? 5.874 2.543 16.503 1.00 86.44 261 ALA A C 1
ATOM 2001 O O . ALA A 1 261 ? 6.269 3.336 15.654 1.00 86.44 261 ALA A O 1
ATOM 2002 N N . GLN A 1 262 ? 5.250 2.928 17.621 1.00 84.88 262 GLN A N 1
ATOM 2003 C CA . GLN A 1 262 ? 4.937 4.321 17.949 1.00 84.88 262 GLN A CA 1
ATOM 2004 C C . GLN A 1 262 ? 6.212 5.159 18.095 1.00 84.88 262 GLN A C 1
ATOM 2006 O O . GLN A 1 262 ? 6.292 6.262 17.561 1.00 84.88 262 GLN A O 1
ATOM 2011 N N . ASP A 1 263 ? 7.235 4.608 18.757 1.00 82.75 263 ASP A N 1
ATOM 2012 C CA . ASP A 1 263 ? 8.516 5.293 18.978 1.00 82.75 263 ASP A CA 1
ATOM 2013 C C . ASP A 1 263 ? 9.284 5.567 17.673 1.00 82.75 263 ASP A C 1
ATOM 2015 O O . ASP A 1 263 ? 10.014 6.556 17.574 1.00 82.75 263 ASP A O 1
ATOM 2019 N N . ILE A 1 264 ? 9.139 4.698 16.664 1.00 80.00 264 ILE A N 1
ATOM 2020 C CA . ILE A 1 264 ? 9.810 4.856 15.364 1.00 80.00 264 ILE A CA 1
ATOM 2021 C C . ILE A 1 264 ? 8.956 5.583 14.324 1.00 80.00 264 ILE A C 1
ATOM 2023 O O . ILE A 1 264 ? 9.513 6.032 13.324 1.00 80.00 264 ILE A O 1
ATOM 2027 N N . PHE A 1 265 ? 7.643 5.720 14.538 1.00 74.12 265 PHE A N 1
ATOM 2028 C CA . PHE A 1 265 ? 6.723 6.308 13.559 1.00 74.12 265 PHE A CA 1
ATOM 2029 C C . PHE A 1 265 ? 7.151 7.730 13.169 1.00 74.12 265 PHE A C 1
ATOM 2031 O O . PHE A 1 265 ? 7.274 8.033 11.989 1.00 74.12 265 PHE A O 1
ATOM 2038 N N . GLY A 1 266 ? 7.567 8.551 14.142 1.00 64.88 266 GLY A N 1
ATOM 2039 C CA . GLY A 1 266 ? 8.084 9.909 13.901 1.00 64.88 266 GLY A CA 1
ATOM 2040 C C . GLY A 1 266 ? 9.434 9.994 13.165 1.00 64.88 266 GLY A C 1
ATOM 2041 O O . GLY A 1 266 ? 9.915 11.092 12.886 1.00 64.88 266 GLY A O 1
ATOM 2042 N N . ILE A 1 267 ? 10.076 8.858 12.872 1.00 66.56 267 ILE A N 1
ATOM 2043 C CA . ILE A 1 267 ? 11.329 8.764 12.104 1.00 66.56 267 ILE A CA 1
ATOM 2044 C C . ILE A 1 267 ? 11.050 8.311 10.659 1.00 66.56 267 ILE A C 1
ATOM 2046 O O . ILE A 1 267 ? 11.861 8.563 9.763 1.00 66.56 267 ILE A O 1
ATOM 2050 N N . ILE A 1 268 ? 9.918 7.646 10.416 1.00 66.56 268 ILE A N 1
ATOM 2051 C CA . ILE A 1 268 ? 9.541 7.112 9.107 1.00 66.56 268 ILE A CA 1
ATOM 2052 C C . ILE A 1 268 ? 8.957 8.249 8.243 1.00 66.56 268 ILE A C 1
ATOM 2054 O O . ILE A 1 268 ? 8.237 9.101 8.757 1.00 66.56 268 ILE A O 1
ATOM 2058 N N . PRO A 1 269 ? 9.269 8.310 6.932 1.00 60.25 269 PRO A N 1
ATOM 2059 C CA . PRO A 1 269 ? 8.663 9.254 5.988 1.00 60.25 269 PRO A CA 1
ATOM 2060 C C . PRO A 1 269 ? 7.190 8.909 5.703 1.00 60.25 269 PRO A C 1
ATOM 2062 O O . PRO A 1 269 ? 6.863 8.482 4.600 1.00 60.25 269 PRO A O 1
ATOM 2065 N N . GLY A 1 270 ? 6.312 9.067 6.689 1.00 70.94 270 GLY A N 1
ATOM 2066 C CA . GLY A 1 270 ? 4.880 8.796 6.576 1.00 70.94 270 GLY A CA 1
ATOM 2067 C C . GLY A 1 270 ? 4.127 9.297 7.803 1.00 70.94 270 GLY A C 1
ATOM 2068 O O . GLY A 1 270 ? 4.711 9.438 8.874 1.00 70.94 270 GLY A O 1
ATOM 2069 N N . ASP A 1 271 ? 2.852 9.604 7.618 1.00 85.50 271 ASP A N 1
ATOM 2070 C CA . ASP A 1 271 ? 1.917 9.983 8.675 1.00 85.50 271 ASP A CA 1
ATOM 2071 C C . ASP A 1 271 ? 0.524 9.476 8.286 1.00 85.50 271 ASP A C 1
ATOM 2073 O O . ASP A 1 271 ? 0.361 9.023 7.156 1.00 85.50 271 ASP A O 1
ATOM 2077 N N . THR A 1 272 ? -0.436 9.531 9.203 1.00 92.38 272 THR A N 1
ATOM 2078 C CA . THR A 1 272 ? -1.808 9.037 8.987 1.00 92.38 272 THR A CA 1
ATOM 2079 C C . THR A 1 272 ? -2.829 10.022 9.545 1.00 92.38 272 THR A C 1
ATOM 2081 O O . THR A 1 272 ? -2.497 10.945 10.304 1.00 92.38 272 THR A O 1
ATOM 2084 N N . ASP A 1 273 ? -4.107 9.813 9.226 1.00 95.69 273 ASP A N 1
ATOM 2085 C CA . ASP A 1 273 ? -5.208 10.613 9.765 1.00 95.69 273 ASP A CA 1
ATOM 2086 C C . ASP A 1 273 ? -5.229 10.663 11.304 1.00 95.69 273 ASP A C 1
ATOM 2088 O O . ASP A 1 273 ? -5.687 11.658 11.886 1.00 95.69 273 ASP A O 1
ATOM 2092 N N . TYR A 1 274 ? -4.668 9.649 11.979 1.00 95.19 274 TYR A N 1
ATOM 2093 C CA . TYR A 1 274 ? -4.413 9.629 13.420 1.00 95.19 274 TYR A CA 1
ATOM 2094 C C . TYR A 1 274 ? -3.842 10.949 13.934 1.00 95.19 274 TYR A C 1
ATOM 2096 O O . TYR A 1 274 ? -4.290 11.449 14.969 1.00 95.19 274 TYR A O 1
ATOM 2104 N N . ARG A 1 275 ? -2.888 11.562 13.224 1.00 92.50 275 ARG A N 1
ATOM 2105 C CA . ARG A 1 275 ? -2.260 12.816 13.653 1.00 92.50 275 ARG A CA 1
ATOM 2106 C C . ARG A 1 275 ? -3.260 13.960 13.779 1.00 92.50 275 ARG A C 1
ATOM 2108 O O . ARG A 1 275 ? -3.185 14.726 14.744 1.00 92.50 275 ARG A O 1
ATOM 2115 N N . MET A 1 276 ? -4.216 14.065 12.856 1.00 95.31 276 MET A N 1
ATOM 2116 C CA . MET A 1 276 ? -5.230 15.123 12.891 1.00 95.31 276 MET A CA 1
ATOM 2117 C C . MET A 1 276 ? -6.140 14.976 14.116 1.00 95.31 276 MET A C 1
ATOM 2119 O O . MET A 1 276 ? -6.491 15.969 14.760 1.00 95.31 276 MET A O 1
ATOM 2123 N N . PHE A 1 277 ? -6.484 13.741 14.485 1.00 96.88 277 PHE A N 1
ATOM 2124 C CA . PHE A 1 277 ? -7.367 13.467 15.618 1.00 96.88 277 PHE A CA 1
ATOM 2125 C C . PHE A 1 277 ? -6.645 13.452 16.973 1.00 96.88 277 PHE A C 1
ATOM 2127 O O . PHE A 1 277 ? -7.144 14.035 17.933 1.00 96.88 277 PHE A O 1
ATOM 2134 N N . ALA A 1 278 ? -5.484 12.812 17.084 1.00 93.69 278 ALA A N 1
ATOM 2135 C CA . ALA A 1 278 ? -4.792 12.625 18.359 1.00 93.69 278 ALA A CA 1
ATOM 2136 C C . ALA A 1 278 ? -3.840 13.769 18.722 1.00 93.69 278 ALA A C 1
ATOM 2138 O O . ALA A 1 278 ? -3.676 14.048 19.906 1.00 93.69 278 ALA A O 1
ATOM 2139 N N . GLN A 1 279 ? -3.194 14.407 17.739 1.00 89.69 279 GLN A N 1
ATOM 2140 C CA . GLN A 1 279 ? -2.032 15.266 17.995 1.00 89.69 279 GLN A CA 1
ATOM 2141 C C . GLN A 1 279 ? -2.308 16.736 17.678 1.00 89.69 279 GLN A C 1
ATOM 2143 O O . GLN A 1 279 ? -2.282 17.577 18.574 1.00 89.69 279 GLN A O 1
ATOM 2148 N N . ASP A 1 280 ? -2.586 17.051 16.413 1.00 90.25 280 ASP A N 1
ATOM 2149 C CA . ASP A 1 280 ? -2.512 18.434 15.934 1.00 90.25 280 ASP A CA 1
ATOM 2150 C C . ASP A 1 280 ? -3.785 19.245 16.241 1.00 90.25 280 ASP A C 1
ATOM 2152 O O . ASP A 1 280 ? -3.691 20.441 16.523 1.00 90.25 280 ASP A O 1
ATOM 2156 N N . PHE A 1 281 ? -4.973 18.620 16.205 1.00 91.69 281 PHE A N 1
ATOM 2157 C CA . PHE A 1 281 ? -6.252 19.345 16.314 1.00 91.69 281 PHE A CA 1
ATOM 2158 C C . PHE A 1 281 ? -7.247 18.771 17.323 1.00 91.69 281 PHE A C 1
ATOM 2160 O O . PHE A 1 281 ? -7.983 19.539 17.947 1.00 91.69 281 PHE A O 1
ATOM 2167 N N . GLY A 1 282 ? -7.330 17.446 17.460 1.00 89.75 282 GLY A N 1
ATOM 2168 C CA . GLY A 1 282 ? -8.425 16.829 18.209 1.00 89.75 282 GLY A CA 1
ATOM 2169 C C . GLY A 1 282 ? -8.158 16.546 19.695 1.00 89.75 282 GLY A C 1
ATOM 2170 O O . GLY A 1 282 ? -9.116 16.582 20.478 1.00 89.75 282 GLY A O 1
ATOM 2171 N N . ASP A 1 283 ? -6.907 16.257 20.084 1.00 92.12 283 ASP A N 1
ATOM 2172 C CA . ASP A 1 283 ? -6.546 15.730 21.420 1.00 92.12 283 ASP A CA 1
ATOM 2173 C C . ASP A 1 283 ? -7.508 14.600 21.853 1.00 92.12 283 ASP A C 1
ATOM 2175 O O . ASP A 1 283 ? -8.079 14.583 22.950 1.00 92.12 283 ASP A O 1
ATOM 2179 N N . ILE A 1 284 ? -7.816 13.706 20.906 1.00 95.69 284 ILE A N 1
ATOM 2180 C CA . ILE A 1 284 ? -8.779 12.617 21.086 1.00 95.69 284 ILE A CA 1
ATOM 2181 C C . ILE A 1 284 ? -8.010 11.332 21.381 1.00 95.69 284 ILE A C 1
ATOM 2183 O O . ILE A 1 284 ? -7.143 10.973 20.595 1.00 95.69 284 ILE A O 1
ATOM 2187 N N . PRO A 1 285 ? -8.321 10.591 22.454 1.00 95.44 285 PRO A N 1
ATOM 2188 C CA . PRO A 1 285 ? -7.744 9.268 22.661 1.00 95.44 285 PRO A CA 1
ATOM 2189 C C . PRO A 1 285 ? -8.160 8.291 21.553 1.00 95.44 285 PRO A C 1
ATOM 2191 O O . PRO A 1 285 ? -9.353 8.103 21.310 1.00 95.44 285 PRO A O 1
ATOM 2194 N N . GLY A 1 286 ? -7.206 7.625 20.913 1.00 96.12 286 GLY A N 1
ATOM 2195 C CA . GLY A 1 286 ? -7.507 6.665 19.858 1.00 96.12 286 GLY A CA 1
ATOM 2196 C C . GLY A 1 286 ? -6.421 5.632 19.608 1.00 96.12 286 GLY A C 1
ATOM 2197 O O . GLY A 1 286 ? -5.437 5.543 20.346 1.00 96.12 286 GLY A O 1
ATOM 2198 N N . LEU A 1 287 ? -6.659 4.823 18.578 1.00 96.81 287 LEU A N 1
ATOM 2199 C CA . LEU A 1 287 ? -5.759 3.790 18.072 1.00 96.81 287 LEU A CA 1
ATOM 2200 C C . LEU A 1 287 ? -5.510 4.036 16.586 1.00 96.81 287 LEU A C 1
ATOM 2202 O O . LEU A 1 287 ? -6.465 4.314 15.866 1.00 96.81 287 LEU A O 1
ATOM 2206 N N . ASP A 1 288 ? -4.267 3.868 16.155 1.00 96.00 288 ASP A N 1
ATOM 2207 C CA . ASP A 1 288 ? -3.873 3.801 14.748 1.00 96.00 288 ASP A CA 1
ATOM 2208 C C . ASP A 1 288 ? -3.511 2.357 14.401 1.00 96.00 288 ASP A C 1
ATOM 2210 O O . ASP A 1 288 ? -2.640 1.771 15.059 1.00 96.00 288 ASP A O 1
ATOM 2214 N N . ILE A 1 289 ? -4.223 1.760 13.443 1.00 96.62 289 ILE A N 1
ATOM 2215 C CA . ILE A 1 289 ? -4.138 0.332 13.124 1.00 96.62 289 ILE A CA 1
ATOM 2216 C C . ILE A 1 289 ? -3.819 0.141 11.644 1.00 96.62 289 ILE A C 1
ATOM 2218 O O . ILE A 1 289 ? -4.640 0.446 10.782 1.00 96.62 289 ILE A O 1
ATOM 2222 N N . ILE A 1 290 ? -2.652 -0.438 11.353 1.00 94.88 290 ILE A N 1
ATOM 2223 C CA . ILE A 1 290 ? -2.082 -0.467 10.007 1.00 94.88 290 ILE A CA 1
ATOM 2224 C C . ILE A 1 290 ? -1.723 -1.879 9.528 1.00 94.88 290 ILE A C 1
ATOM 2226 O O . ILE A 1 290 ? -1.092 -2.669 10.240 1.00 94.88 290 ILE A O 1
ATOM 2230 N N . PHE A 1 291 ? -2.052 -2.192 8.271 1.00 95.31 291 PHE A N 1
ATOM 2231 C CA . PHE A 1 291 ? -1.443 -3.333 7.578 1.00 95.31 291 PHE A CA 1
ATOM 2232 C C . PHE A 1 291 ? 0.004 -3.028 7.200 1.00 95.31 291 PHE A C 1
ATOM 2234 O O . PHE A 1 291 ? 0.271 -2.032 6.538 1.00 95.31 291 PHE A O 1
ATOM 2241 N N . LEU A 1 292 ? 0.931 -3.920 7.559 1.00 88.56 292 LEU A N 1
ATOM 2242 C CA . LEU A 1 292 ? 2.368 -3.728 7.303 1.00 88.56 292 LEU A CA 1
ATOM 2243 C C . LEU A 1 292 ? 2.964 -4.692 6.272 1.00 88.56 292 LEU A C 1
ATOM 2245 O O . LEU A 1 292 ? 4.006 -4.410 5.673 1.00 88.56 292 LEU A O 1
ATOM 2249 N N . LEU A 1 293 ? 2.377 -5.878 6.083 1.00 91.88 293 LEU A N 1
ATOM 2250 C CA . LEU A 1 293 ? 2.971 -6.863 5.183 1.00 91.88 293 LEU A CA 1
ATOM 2251 C C . LEU A 1 293 ? 2.678 -6.479 3.733 1.00 91.88 293 LEU A C 1
ATOM 2253 O O . LEU A 1 293 ? 1.543 -6.195 3.366 1.00 91.88 293 LEU A O 1
ATOM 2257 N N . GLY A 1 294 ? 3.707 -6.529 2.888 1.00 89.12 294 GLY A N 1
ATOM 2258 C CA . GLY A 1 294 ? 3.570 -6.153 1.481 1.00 89.12 294 GLY A CA 1
ATOM 2259 C C . GLY A 1 294 ? 3.828 -4.673 1.202 1.00 89.12 294 GLY A C 1
ATOM 2260 O O . GLY A 1 294 ? 3.422 -4.201 0.150 1.00 89.12 294 GLY A O 1
ATOM 2261 N N . GLY A 1 295 ? 4.542 -3.951 2.074 1.00 86.38 295 GLY A N 1
ATOM 2262 C CA . GLY A 1 295 ? 4.857 -2.527 1.864 1.00 86.38 295 GLY A CA 1
ATOM 2263 C C . GLY A 1 295 ? 5.694 -2.184 0.625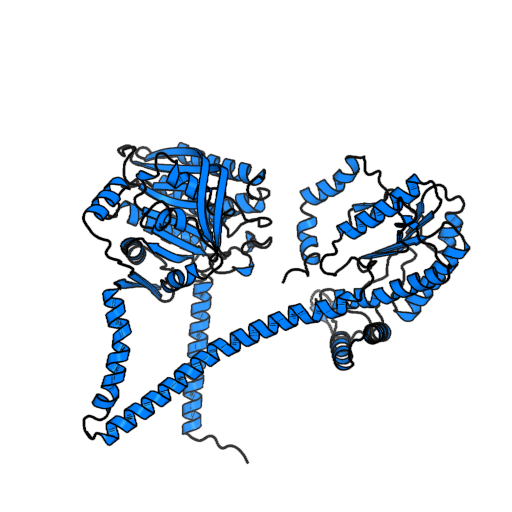 1.00 86.38 295 GLY A C 1
ATOM 2264 O O . GLY A 1 295 ? 5.828 -1.024 0.277 1.00 86.38 295 GLY A O 1
ATOM 2265 N N . TYR A 1 296 ? 6.207 -3.172 -0.109 1.00 86.44 296 TYR A N 1
ATOM 2266 C CA . TYR A 1 296 ? 6.786 -2.964 -1.445 1.00 86.44 296 TYR A CA 1
ATOM 2267 C C . TYR A 1 296 ? 5.723 -2.866 -2.559 1.00 86.44 296 TYR A C 1
ATOM 2269 O O . TYR A 1 296 ? 6.062 -2.648 -3.719 1.00 86.44 296 TYR A O 1
ATOM 2277 N N . PHE A 1 297 ? 4.442 -3.055 -2.228 1.00 89.38 297 PHE A N 1
ATOM 2278 C CA . PHE A 1 297 ? 3.299 -2.770 -3.098 1.00 89.38 297 PHE A CA 1
ATOM 2279 C C . PHE A 1 297 ? 2.634 -1.430 -2.772 1.00 89.38 297 PHE A C 1
ATOM 2281 O O . PHE A 1 297 ? 1.961 -0.880 -3.642 1.00 89.38 297 PHE A O 1
ATOM 2288 N N . TYR A 1 298 ? 2.835 -0.917 -1.556 1.00 91.06 298 TYR A N 1
ATOM 2289 C CA . TYR A 1 298 ? 2.314 0.366 -1.089 1.00 91.06 298 TYR A CA 1
ATOM 2290 C C . TYR A 1 298 ? 2.657 1.495 -2.067 1.00 91.06 298 TYR A C 1
ATOM 2292 O O . TYR A 1 298 ? 3.783 1.562 -2.559 1.00 91.06 298 TYR A O 1
ATOM 2300 N N . HIS A 1 299 ? 1.673 2.338 -2.390 1.00 90.81 299 HIS A N 1
ATOM 2301 C CA . HIS A 1 299 ? 1.803 3.445 -3.353 1.00 9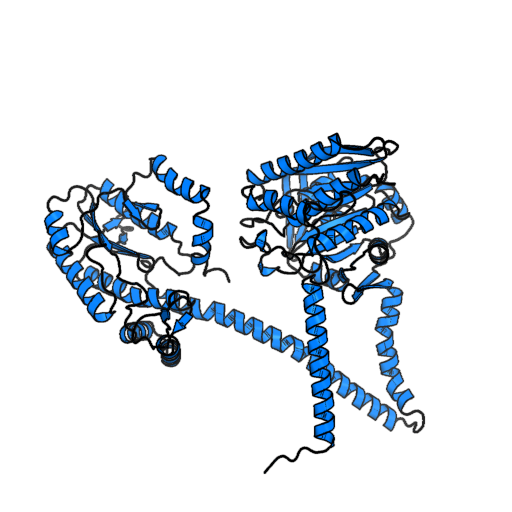0.81 299 HIS A CA 1
ATOM 2302 C C . HIS A 1 299 ? 2.285 3.045 -4.758 1.00 90.81 299 HIS A C 1
ATOM 2304 O O . HIS A 1 299 ? 2.847 3.855 -5.493 1.00 90.81 299 HIS A O 1
ATOM 2310 N N . THR A 1 300 ? 2.042 1.801 -5.185 1.00 87.44 300 THR A N 1
ATOM 2311 C CA . THR A 1 300 ? 2.420 1.335 -6.530 1.00 87.44 300 THR A CA 1
ATOM 2312 C C . THR A 1 300 ? 1.232 0.784 -7.314 1.00 87.44 300 THR A C 1
ATOM 2314 O O . THR A 1 300 ? 0.238 0.327 -6.754 1.00 87.44 300 THR A O 1
ATOM 2317 N N . ALA A 1 301 ? 1.387 0.676 -8.639 1.00 89.94 301 ALA A N 1
ATOM 2318 C CA . ALA A 1 301 ? 0.435 -0.019 -9.518 1.00 89.94 301 ALA A CA 1
ATOM 2319 C C . ALA A 1 301 ? 0.203 -1.503 -9.148 1.00 89.94 301 ALA A C 1
ATOM 2321 O O . ALA A 1 301 ? -0.669 -2.176 -9.698 1.00 89.94 301 ALA A O 1
ATOM 2322 N N . SER A 1 302 ? 1.038 -2.027 -8.254 1.00 91.69 302 SER A N 1
ATOM 2323 C CA . SER A 1 302 ? 1.049 -3.397 -7.781 1.00 91.69 302 SER A CA 1
ATOM 2324 C C . SER A 1 302 ? 0.139 -3.629 -6.567 1.00 91.69 302 SER A C 1
ATOM 2326 O O . SER A 1 302 ? -0.126 -4.795 -6.260 1.00 91.69 302 SER A O 1
ATOM 2328 N N . ASP A 1 303 ? -0.374 -2.578 -5.918 1.00 94.25 303 ASP A N 1
ATOM 2329 C CA . ASP A 1 303 ? -1.374 -2.702 -4.854 1.00 94.25 303 ASP A CA 1
ATOM 2330 C C . ASP A 1 303 ? -2.739 -3.119 -5.428 1.00 94.25 303 ASP A C 1
ATOM 2332 O O . ASP A 1 303 ? -3.569 -2.306 -5.834 1.00 94.25 303 ASP A O 1
ATOM 2336 N N . THR A 1 304 ? -2.937 -4.430 -5.533 1.00 95.88 304 THR A N 1
ATOM 2337 C CA . THR A 1 304 ? -4.014 -5.066 -6.299 1.00 95.88 304 THR A CA 1
ATOM 2338 C C . THR A 1 304 ? -4.774 -6.067 -5.441 1.00 95.88 304 THR A C 1
ATOM 2340 O O . THR A 1 304 ? -4.225 -6.660 -4.513 1.00 95.88 304 THR A O 1
ATOM 2343 N N . VAL A 1 305 ? -6.049 -6.287 -5.773 1.00 96.38 305 VAL A N 1
ATOM 2344 C CA . VAL A 1 305 ? -6.962 -7.163 -5.015 1.00 96.38 305 VAL A CA 1
ATOM 2345 C C . VAL A 1 305 ? -6.401 -8.581 -4.901 1.00 96.38 305 VAL A C 1
ATOM 2347 O O . VAL A 1 305 ? -6.515 -9.223 -3.863 1.00 96.38 305 VAL A O 1
ATOM 2350 N N . GLU A 1 306 ? -5.739 -9.063 -5.952 1.00 95.56 306 GLU A N 1
ATOM 2351 C CA . GLU A 1 306 ? -5.141 -10.396 -6.020 1.00 95.56 306 GLU A CA 1
ATOM 2352 C C . GLU A 1 306 ? -3.952 -10.586 -5.059 1.00 95.56 306 GLU A C 1
ATOM 2354 O O . GLU A 1 306 ? -3.508 -11.716 -4.851 1.00 95.56 306 GLU A O 1
ATOM 2359 N N . ARG A 1 307 ? -3.424 -9.498 -4.485 1.00 94.75 307 ARG A N 1
ATOM 2360 C CA . ARG A 1 307 ? -2.309 -9.514 -3.526 1.00 94.75 307 ARG A CA 1
ATOM 2361 C C . ARG A 1 307 ? -2.743 -9.315 -2.082 1.00 94.75 307 ARG A C 1
ATOM 2363 O O . ARG A 1 307 ? -1.882 -9.344 -1.200 1.00 94.75 307 ARG A O 1
ATOM 2370 N N . LEU A 1 308 ? -4.042 -9.139 -1.838 1.00 96.69 308 LEU A N 1
ATOM 2371 C CA . LEU A 1 308 ? -4.579 -9.141 -0.486 1.00 96.69 308 LEU A CA 1
ATOM 2372 C C . LEU A 1 308 ? -4.306 -10.490 0.170 1.00 96.69 308 LEU A C 1
ATOM 2374 O O . LEU A 1 308 ? -4.571 -11.543 -0.415 1.00 96.69 308 LEU A O 1
ATOM 2378 N N . LEU A 1 309 ? -3.754 -10.457 1.379 1.00 96.12 309 LEU A N 1
ATOM 2379 C CA . LEU A 1 309 ? -3.435 -11.676 2.104 1.00 96.12 309 LEU A CA 1
ATOM 2380 C C . LEU A 1 309 ? -4.698 -12.239 2.778 1.00 96.12 309 LEU A C 1
ATOM 2382 O O . LEU A 1 309 ? -5.284 -11.552 3.618 1.00 96.12 309 LEU A O 1
ATOM 2386 N N . PRO A 1 310 ? -5.106 -13.484 2.466 1.00 96.69 310 PRO A N 1
ATOM 2387 C CA . PRO A 1 310 ? -6.297 -14.064 3.069 1.00 96.69 310 PRO A CA 1
ATOM 2388 C C . PRO A 1 310 ? -6.187 -14.178 4.591 1.00 96.69 310 PRO A C 1
ATOM 2390 O O . PRO A 1 310 ? -5.154 -14.597 5.115 1.00 96.69 310 PRO A O 1
ATOM 2393 N N . GLY A 1 311 ? -7.268 -13.846 5.291 1.00 96.88 311 GLY A N 1
ATOM 2394 C CA . GLY A 1 311 ? -7.355 -13.867 6.752 1.00 96.88 311 GLY A CA 1
ATOM 2395 C C . GLY A 1 311 ? -6.992 -12.540 7.422 1.00 96.88 311 GLY A C 1
ATOM 2396 O O . GLY A 1 311 ? -7.390 -12.324 8.567 1.00 96.88 311 GLY A O 1
ATOM 2397 N N . SER A 1 312 ? -6.291 -11.629 6.737 1.00 97.31 312 SER A N 1
ATOM 2398 C CA . SER A 1 312 ? -5.923 -10.322 7.301 1.00 97.31 312 SER A CA 1
ATOM 2399 C C . SER A 1 312 ? -7.130 -9.415 7.513 1.00 97.31 312 SER A C 1
ATOM 2401 O O . SER A 1 312 ? -7.302 -8.864 8.599 1.00 97.31 312 SER A O 1
ATOM 2403 N N . ILE A 1 313 ? -8.005 -9.301 6.511 1.00 98.12 313 ILE A N 1
ATOM 2404 C CA . ILE A 1 313 ? -9.227 -8.492 6.619 1.00 98.12 313 ILE A CA 1
ATOM 2405 C C . ILE A 1 313 ? -10.211 -9.147 7.601 1.00 98.12 313 ILE A C 1
ATOM 2407 O O . ILE A 1 313 ? -10.872 -8.440 8.360 1.00 98.12 313 ILE A O 1
ATOM 2411 N N . GLN A 1 314 ? -10.274 -10.483 7.657 1.00 98.12 314 GLN A N 1
ATOM 2412 C CA . GLN A 1 314 ? -11.069 -11.202 8.655 1.00 98.12 314 GLN A CA 1
ATOM 2413 C C . GLN A 1 314 ? -10.615 -10.872 10.083 1.00 98.12 314 GLN A C 1
ATOM 2415 O O . GLN A 1 314 ? -11.447 -10.515 10.918 1.00 98.12 314 GLN A O 1
ATOM 2420 N N . ALA A 1 315 ? -9.309 -10.956 10.361 1.00 97.06 315 ALA A N 1
ATOM 2421 C CA . ALA A 1 315 ? -8.752 -10.655 11.679 1.00 97.06 315 ALA A CA 1
ATOM 2422 C C . ALA A 1 315 ? -8.994 -9.193 12.085 1.00 97.06 315 ALA A C 1
ATOM 2424 O O . ALA A 1 315 ? -9.437 -8.941 13.209 1.00 97.06 315 ALA A O 1
ATOM 2425 N N . ARG A 1 316 ? -8.775 -8.254 11.151 1.00 97.38 316 ARG A N 1
ATOM 2426 C CA . ARG A 1 316 ? -9.106 -6.828 11.299 1.00 97.38 316 ARG A CA 1
ATOM 2427 C C . ARG A 1 316 ? -10.564 -6.646 11.710 1.00 97.38 316 ARG A C 1
ATOM 2429 O O . ARG A 1 316 ? -10.847 -6.067 12.755 1.00 97.38 316 ARG A O 1
ATOM 2436 N N . GLY A 1 317 ? -11.502 -7.187 10.935 1.00 97.50 317 GLY A N 1
ATOM 2437 C CA . GLY A 1 317 ? -12.933 -7.038 11.198 1.00 97.50 317 GLY A CA 1
ATOM 2438 C C . GLY A 1 317 ? -13.384 -7.626 12.538 1.00 97.50 317 GLY A C 1
ATOM 2439 O O . GLY A 1 317 ? -14.134 -6.980 13.275 1.00 97.50 317 GLY A O 1
ATOM 2440 N N . ASP A 1 318 ? -12.897 -8.820 12.889 1.00 96.88 318 ASP A N 1
ATOM 2441 C CA . ASP A 1 318 ? -13.227 -9.478 14.160 1.00 96.88 318 ASP A CA 1
ATOM 2442 C C . ASP A 1 318 ? -12.690 -8.699 15.377 1.00 96.88 318 ASP A C 1
ATOM 2444 O O . ASP A 1 318 ? -13.378 -8.596 16.400 1.00 96.88 318 ASP A O 1
ATOM 2448 N N . ASN A 1 319 ? -11.494 -8.111 15.267 1.00 97.19 319 ASN A N 1
ATOM 2449 C CA . ASN A 1 319 ? -10.936 -7.226 16.289 1.00 97.19 319 ASN A CA 1
ATOM 2450 C C . ASN A 1 319 ? -11.712 -5.908 16.380 1.00 97.19 319 ASN A C 1
ATOM 2452 O O . ASN A 1 319 ? -12.188 -5.552 17.460 1.00 97.19 319 ASN A O 1
ATOM 2456 N N . LEU A 1 320 ? -11.881 -5.203 15.259 1.00 97.69 320 LEU A N 1
ATOM 2457 C CA . LEU A 1 320 ? -12.525 -3.890 15.208 1.00 97.69 320 LEU A CA 1
ATOM 2458 C C . LEU A 1 320 ? -13.947 -3.925 15.763 1.00 97.69 320 LEU A C 1
ATOM 2460 O O . LEU A 1 320 ? -14.314 -3.054 16.548 1.00 97.69 320 LEU A O 1
ATOM 2464 N N . LEU A 1 321 ? -14.734 -4.960 15.455 1.00 96.81 321 LEU A N 1
ATOM 2465 C CA . LEU A 1 321 ? -16.077 -5.111 16.020 1.00 96.81 321 LEU A CA 1
ATOM 2466 C C . LEU A 1 321 ? -16.061 -5.144 17.556 1.00 96.81 321 LEU A C 1
ATOM 2468 O O . LEU A 1 321 ? -16.917 -4.538 18.208 1.00 96.81 321 LEU A O 1
ATOM 2472 N N . ARG A 1 322 ? -15.104 -5.868 18.149 1.00 96.69 322 ARG A N 1
ATOM 2473 C CA . ARG A 1 322 ? -14.969 -5.981 19.608 1.00 96.69 322 ARG A CA 1
ATOM 2474 C C . ARG A 1 322 ? -14.503 -4.671 20.225 1.00 96.69 322 ARG A C 1
ATOM 2476 O O . ARG A 1 322 ? -15.055 -4.270 21.246 1.00 96.69 322 ARG A O 1
ATOM 2483 N N . ILE A 1 323 ? -13.557 -3.994 19.582 1.00 97.00 323 ILE A N 1
ATOM 2484 C CA . ILE A 1 323 ? -13.014 -2.716 20.051 1.00 97.00 323 ILE A CA 1
ATOM 2485 C C . ILE A 1 323 ? -14.086 -1.624 19.980 1.00 97.00 323 ILE A C 1
ATOM 2487 O O . ILE A 1 323 ? -14.297 -0.933 20.969 1.00 97.00 323 ILE A O 1
ATOM 2491 N N . ILE A 1 324 ? -14.848 -1.523 18.884 1.00 98.06 324 ILE A N 1
ATOM 2492 C CA . ILE A 1 324 ? -15.971 -0.575 18.750 1.00 98.06 324 ILE A CA 1
ATOM 2493 C C . ILE A 1 324 ? -16.995 -0.795 19.874 1.00 98.06 324 ILE A C 1
ATOM 2495 O O . ILE A 1 324 ? -17.423 0.151 20.541 1.00 98.06 324 ILE A O 1
ATOM 2499 N N . ARG A 1 325 ? -17.367 -2.053 20.143 1.00 97.12 325 ARG A N 1
ATOM 2500 C CA . ARG A 1 325 ? -18.272 -2.396 21.253 1.00 97.12 325 ARG A CA 1
ATOM 2501 C C . ARG A 1 325 ? -17.677 -2.055 22.619 1.00 97.12 325 ARG A C 1
ATOM 2503 O O . ARG A 1 325 ? -18.412 -1.636 23.508 1.00 97.12 325 ARG A O 1
ATOM 2510 N N . ALA A 1 326 ? -16.376 -2.233 22.808 1.00 97.56 326 ALA A N 1
ATOM 2511 C CA . ALA A 1 326 ? -15.715 -1.922 24.068 1.00 97.56 326 ALA A CA 1
ATOM 2512 C C . ALA A 1 326 ? -15.581 -0.404 24.287 1.00 97.56 326 ALA A C 1
ATOM 2514 O O . ALA A 1 326 ? -15.906 0.083 25.366 1.00 97.56 326 ALA A O 1
ATOM 2515 N N . PHE A 1 327 ? -15.201 0.362 23.260 1.00 97.94 327 PHE A N 1
ATOM 2516 C CA . PHE A 1 327 ? -15.135 1.825 23.309 1.00 97.94 327 PHE A CA 1
ATOM 2517 C C . PHE A 1 327 ? -16.496 2.461 23.562 1.00 97.94 327 PHE A C 1
ATOM 2519 O O . PHE A 1 327 ? -16.605 3.331 24.422 1.00 97.94 327 PHE A O 1
ATOM 2526 N N . THR A 1 328 ? -17.549 1.995 22.889 1.00 97.12 328 THR A N 1
ATOM 2527 C CA . THR A 1 328 ? -18.906 2.519 23.118 1.00 97.12 328 THR A CA 1
ATOM 2528 C C . THR A 1 328 ? -19.430 2.224 24.529 1.00 97.12 328 THR A C 1
ATOM 2530 O O . THR A 1 328 ? -20.244 2.988 25.039 1.00 97.12 328 THR A O 1
ATOM 2533 N N . ASN A 1 329 ? -18.947 1.164 25.187 1.00 96.88 329 ASN A N 1
ATOM 2534 C CA . ASN A 1 329 ? -19.274 0.832 26.580 1.00 96.88 329 ASN A CA 1
ATOM 2535 C C . ASN A 1 329 ? -18.333 1.472 27.618 1.00 96.88 329 ASN A C 1
ATOM 2537 O O . ASN A 1 329 ? -18.559 1.322 28.819 1.00 96.88 329 ASN A O 1
ATOM 2541 N N . SER A 1 330 ? -17.266 2.148 27.190 1.00 95.69 330 SER A N 1
ATOM 2542 C CA . SER A 1 330 ? -16.244 2.667 28.097 1.00 95.69 330 SER A CA 1
ATOM 2543 C C . SER A 1 330 ? -16.755 3.863 28.900 1.00 95.69 330 SER A C 1
ATOM 2545 O O . SER A 1 330 ? -17.261 4.838 28.343 1.00 95.69 330 SER A O 1
ATOM 2547 N N . SER A 1 331 ? -16.535 3.842 30.216 1.00 93.25 331 SER A N 1
ATOM 2548 C CA . SER A 1 331 ? -16.763 4.999 31.094 1.00 93.25 331 SER A CA 1
ATOM 2549 C C . SER A 1 331 ? -15.779 6.147 30.851 1.00 93.25 331 SER A C 1
ATOM 2551 O O . SER A 1 331 ? -16.000 7.254 31.332 1.00 93.25 331 SER A O 1
ATOM 2553 N N . ASN A 1 332 ? -14.683 5.888 30.133 1.00 92.12 332 ASN A N 1
ATOM 2554 C CA . ASN A 1 332 ? -13.631 6.865 29.855 1.00 92.12 332 ASN A CA 1
ATOM 2555 C C . ASN A 1 332 ? -13.927 7.716 28.614 1.00 92.12 332 ASN A C 1
ATOM 2557 O O . ASN A 1 332 ? -13.166 8.637 28.322 1.00 92.12 332 ASN A O 1
ATOM 2561 N N . LEU A 1 333 ? -15.005 7.413 27.885 1.00 94.44 333 LEU A N 1
ATOM 2562 C CA . LEU A 1 333 ? -15.393 8.139 26.685 1.00 94.44 333 LEU A CA 1
ATOM 2563 C C . LEU A 1 333 ? -15.869 9.553 27.058 1.00 94.44 333 LEU A C 1
ATOM 2565 O O . LEU A 1 333 ? -16.908 9.708 27.698 1.00 94.44 333 LEU A O 1
ATOM 2569 N N . GLN A 1 334 ? -15.109 10.572 26.654 1.00 93.19 334 GLN A N 1
ATOM 2570 C CA . GLN A 1 334 ? -15.348 11.974 27.016 1.00 93.19 334 GLN A CA 1
ATOM 2571 C C . GLN A 1 334 ? -15.373 12.851 25.772 1.00 93.19 334 GLN A C 1
ATOM 2573 O O . GLN A 1 334 ? -14.425 12.790 24.995 1.00 93.19 334 GLN A O 1
ATOM 2578 N N . ASN A 1 335 ? -16.405 13.676 25.584 1.00 93.56 335 ASN A N 1
ATOM 2579 C CA . ASN A 1 335 ? -16.469 14.616 24.453 1.00 93.56 335 ASN A CA 1
ATOM 2580 C C . ASN A 1 335 ? -15.463 15.775 24.614 1.00 93.56 335 ASN A C 1
ATOM 2582 O O . ASN A 1 335 ? -14.800 15.907 25.645 1.00 93.56 335 ASN A O 1
ATOM 2586 N N . ALA A 1 336 ? -15.340 16.641 23.604 1.00 92.19 336 ALA A N 1
ATOM 2587 C CA . ALA A 1 336 ? -14.355 17.725 23.622 1.00 92.19 336 ALA A CA 1
ATOM 2588 C C . ALA A 1 336 ? -14.531 18.687 24.813 1.00 92.19 336 ALA A C 1
ATOM 2590 O O . ALA A 1 336 ? -13.542 19.140 25.390 1.00 92.19 336 ALA A O 1
ATOM 2591 N N . HIS A 1 337 ? -15.771 18.983 25.217 1.00 90.00 337 HIS A N 1
ATOM 2592 C CA . HIS A 1 337 ? -16.040 19.851 26.366 1.00 90.00 337 HIS A CA 1
ATOM 2593 C C . HIS A 1 337 ? -15.590 19.202 27.684 1.00 90.00 337 HIS A C 1
ATOM 2595 O O . HIS A 1 337 ? -14.883 19.827 28.475 1.00 90.00 337 HIS A O 1
ATOM 2601 N N . GLU A 1 338 ? -15.936 17.931 27.889 1.00 90.94 338 GLU A N 1
ATOM 2602 C CA . GLU A 1 338 ? -15.540 17.144 29.062 1.00 90.94 338 GLU A CA 1
ATOM 2603 C C . GLU A 1 338 ? -14.016 16.985 29.161 1.00 90.94 338 GLU A C 1
ATOM 2605 O O . GLU A 1 338 ? -13.451 17.150 30.245 1.00 90.94 338 GLU A O 1
ATOM 2610 N N . ARG A 1 339 ? -13.331 16.736 28.034 1.00 89.62 339 ARG A N 1
ATOM 2611 C CA . ARG A 1 339 ? -11.862 16.659 27.988 1.00 89.62 339 ARG A CA 1
ATOM 2612 C C . ARG A 1 339 ? -11.211 17.992 28.353 1.00 89.62 339 ARG A C 1
ATOM 2614 O O . ARG A 1 339 ? -10.352 18.016 29.229 1.00 89.62 339 ARG A O 1
ATOM 2621 N N . ARG A 1 340 ? -11.663 19.111 27.768 1.00 86.88 340 ARG A N 1
ATOM 2622 C CA . ARG A 1 340 ? -11.150 20.460 28.091 1.00 86.88 340 ARG A CA 1
ATOM 2623 C C . ARG A 1 340 ? -11.307 20.788 29.581 1.00 86.88 340 ARG A C 1
ATOM 2625 O O . ARG A 1 340 ? -10.383 21.329 30.185 1.00 86.88 340 ARG A O 1
ATOM 2632 N N . LEU A 1 341 ? -12.442 20.427 30.190 1.00 84.69 341 LEU A N 1
ATOM 2633 C CA . LEU A 1 341 ? -12.667 20.587 31.632 1.00 84.69 341 LEU A CA 1
ATOM 2634 C C . LEU A 1 341 ? -11.704 19.730 32.463 1.00 84.69 341 LEU A C 1
ATOM 2636 O O . LEU A 1 341 ? -11.130 20.219 33.433 1.00 84.69 341 LEU A O 1
ATOM 2640 N N . ARG A 1 342 ? -11.496 18.466 32.081 1.00 79.38 342 ARG A N 1
ATOM 2641 C CA . ARG A 1 342 ? -10.584 17.557 32.785 1.00 79.38 342 ARG A CA 1
ATOM 2642 C C . ARG A 1 342 ? -9.131 18.027 32.706 1.00 79.38 342 ARG A C 1
ATOM 2644 O O . ARG A 1 342 ? -8.468 18.054 33.739 1.00 79.38 342 ARG A O 1
ATOM 2651 N N . SER A 1 343 ? -8.665 18.447 31.531 1.00 75.12 343 SER A N 1
ATOM 2652 C CA . SER A 1 343 ? -7.303 18.963 31.322 1.00 75.12 343 SER A CA 1
ATOM 2653 C C . SER A 1 343 ? -7.051 20.294 32.041 1.00 75.12 343 SER A C 1
ATOM 2655 O O . SER A 1 343 ? -5.920 20.589 32.413 1.00 75.12 343 SER A O 1
ATOM 2657 N N . ALA A 1 344 ? -8.094 21.097 32.288 1.00 70.50 344 ALA A N 1
ATOM 2658 C CA . ALA A 1 344 ? -7.986 22.314 33.096 1.00 70.50 344 ALA A CA 1
ATOM 2659 C C . ALA A 1 344 ? -7.824 22.031 34.604 1.00 70.50 344 ALA A C 1
ATOM 2661 O O . ALA A 1 344 ? -7.284 22.863 35.330 1.00 70.50 344 ALA A O 1
ATOM 2662 N N . VAL A 1 345 ? -8.297 20.874 35.080 1.00 69.12 345 VAL A N 1
ATOM 2663 C CA . VAL A 1 345 ? -8.239 20.466 36.497 1.00 69.12 345 VAL A CA 1
ATOM 2664 C C . VAL A 1 345 ? -7.014 19.593 36.785 1.00 69.12 345 VAL A C 1
ATOM 2666 O O . VAL A 1 345 ? -6.426 19.700 37.860 1.00 69.12 345 VAL A O 1
ATOM 2669 N N . TYR A 1 346 ? -6.610 18.752 35.832 1.00 61.44 346 TYR A N 1
ATOM 2670 C CA . TYR A 1 346 ? -5.488 17.826 35.957 1.00 61.44 346 TYR A CA 1
ATOM 2671 C C . TYR A 1 346 ? -4.419 18.141 34.908 1.00 61.44 346 TYR A C 1
ATOM 2673 O O . TYR A 1 346 ? -4.662 18.045 33.707 1.00 61.44 346 TYR A O 1
ATOM 2681 N N . THR A 1 347 ? -3.210 18.477 35.355 1.00 53.19 347 THR A N 1
ATOM 2682 C CA . THR A 1 347 ? -2.043 18.599 34.477 1.00 53.19 347 THR A CA 1
ATOM 2683 C C . THR A 1 347 ? -1.616 17.210 34.005 1.00 53.19 347 THR A C 1
ATOM 2685 O O . THR A 1 347 ? -1.001 16.491 34.782 1.00 53.19 347 THR A O 1
ATOM 2688 N N . SER A 1 348 ? -1.972 16.854 32.764 1.00 51.38 348 SER A N 1
ATOM 2689 C CA . SER A 1 348 ? -1.403 15.782 31.926 1.00 51.38 348 SER A CA 1
ATOM 2690 C C . SER A 1 348 ? -0.488 14.788 32.660 1.00 51.38 348 SER A C 1
ATOM 2692 O O . SER A 1 348 ? 0.738 14.949 32.655 1.00 51.38 348 SER A O 1
ATOM 2694 N N . ASP A 1 349 ? -1.051 13.713 33.212 1.00 51.81 349 ASP A N 1
ATOM 2695 C CA . ASP A 1 349 ? -0.243 12.524 33.464 1.00 51.81 349 ASP A CA 1
ATOM 2696 C C . ASP A 1 349 ? 0.118 11.933 32.097 1.00 51.81 349 ASP A C 1
ATOM 2698 O O . ASP A 1 349 ? -0.747 11.485 31.344 1.00 51.81 349 ASP A O 1
ATOM 2702 N N . ASN A 1 350 ? 1.409 11.986 31.753 1.00 54.56 350 ASN A N 1
ATOM 2703 C CA . ASN A 1 350 ? 2.008 11.329 30.587 1.00 54.56 350 ASN A CA 1
ATOM 2704 C C . ASN A 1 350 ? 1.935 9.799 30.765 1.00 54.56 350 ASN A C 1
ATOM 2706 O O . ASN A 1 350 ? 2.951 9.112 30.925 1.00 54.56 350 ASN A O 1
ATOM 2710 N N . GLU A 1 351 ? 0.718 9.262 30.777 1.00 64.00 351 GLU A N 1
ATOM 2711 C CA . GLU A 1 351 ? 0.422 7.839 30.829 1.00 64.00 351 GLU A CA 1
ATOM 2712 C C . GLU A 1 351 ? 0.600 7.229 29.436 1.00 64.00 351 GLU A C 1
ATOM 2714 O O . GLU A 1 351 ? -0.347 6.769 28.802 1.00 64.00 351 GLU A O 1
ATOM 2719 N N . HIS A 1 352 ? 1.830 7.223 28.931 1.00 72.31 352 HIS A N 1
ATOM 2720 C CA . HIS A 1 352 ? 2.162 6.316 27.841 1.00 72.31 352 HIS A CA 1
ATOM 2721 C C . HIS A 1 352 ? 2.295 4.911 28.426 1.00 72.31 352 HIS A C 1
ATOM 2723 O O . HIS A 1 352 ? 3.104 4.674 29.326 1.00 72.31 352 HIS A O 1
ATOM 2729 N N . ALA A 1 353 ? 1.470 3.984 27.953 1.00 81.94 353 ALA A N 1
ATOM 2730 C CA . ALA A 1 353 ? 1.612 2.580 28.297 1.00 81.94 353 ALA A CA 1
ATOM 2731 C C . ALA A 1 353 ? 2.621 1.906 27.370 1.00 81.94 353 ALA A C 1
ATOM 2733 O O . ALA A 1 353 ? 2.738 2.260 26.198 1.00 81.94 353 ALA A O 1
ATOM 2734 N N . VAL A 1 354 ? 3.315 0.899 27.892 1.00 88.88 354 VAL A N 1
ATOM 2735 C CA . VAL A 1 354 ? 4.060 -0.039 27.055 1.00 88.88 354 VAL A CA 1
ATOM 2736 C C . VAL A 1 354 ? 3.138 -1.205 26.759 1.00 88.88 354 VAL A C 1
ATOM 2738 O O . VAL A 1 354 ? 2.565 -1.803 27.674 1.00 88.88 354 VAL A O 1
ATOM 2741 N N . PHE A 1 355 ? 2.995 -1.516 25.477 1.00 90.00 355 PHE A N 1
ATOM 2742 C CA . PHE A 1 355 ? 2.162 -2.613 25.022 1.00 90.00 355 PHE A CA 1
ATOM 2743 C C . PHE A 1 355 ? 2.826 -3.344 23.864 1.00 90.00 355 PHE A C 1
ATOM 2745 O O . PHE A 1 355 ? 3.363 -2.723 22.951 1.00 90.00 355 PHE A O 1
ATOM 2752 N N . PHE A 1 356 ? 2.796 -4.670 23.891 1.00 92.94 356 PHE A N 1
ATOM 2753 C CA . PHE A 1 356 ? 3.206 -5.482 22.753 1.00 92.94 356 PHE A CA 1
ATOM 2754 C C . PHE A 1 356 ? 2.537 -6.850 22.795 1.00 92.94 356 PHE A C 1
ATOM 2756 O O . PHE A 1 356 ? 2.283 -7.392 23.874 1.00 92.94 356 PHE A O 1
ATOM 2763 N N . ASP A 1 357 ? 2.233 -7.416 21.634 1.00 92.81 357 ASP A N 1
ATOM 2764 C CA . ASP A 1 357 ? 1.692 -8.767 21.564 1.00 92.81 357 ASP A CA 1
ATOM 2765 C C . ASP A 1 357 ? 2.788 -9.832 21.623 1.00 92.81 357 ASP A C 1
ATOM 2767 O O . ASP A 1 357 ? 3.937 -9.633 21.219 1.00 92.81 357 ASP A O 1
ATOM 2771 N N . TYR A 1 358 ? 2.414 -10.997 22.144 1.00 90.06 358 TYR A N 1
ATOM 2772 C CA . TYR A 1 358 ? 3.215 -12.202 22.029 1.00 90.06 358 TYR A CA 1
ATOM 2773 C C . TYR A 1 358 ? 2.563 -13.141 21.017 1.00 90.06 358 TYR A C 1
ATOM 2775 O O . TYR A 1 358 ? 1.620 -13.864 21.350 1.00 90.06 358 TYR A O 1
ATOM 2783 N N . LEU A 1 359 ? 3.085 -13.136 19.782 1.00 87.62 359 LEU A N 1
ATOM 2784 C CA . LEU A 1 359 ? 2.673 -14.044 18.702 1.00 87.62 359 LEU A CA 1
ATOM 2785 C C . LEU A 1 359 ? 1.164 -13.991 18.400 1.00 87.62 359 LEU A C 1
ATOM 2787 O O . LEU A 1 359 ? 0.555 -15.001 18.052 1.00 87.62 359 LEU A O 1
ATOM 2791 N N . SER A 1 360 ? 0.557 -12.820 18.581 1.00 88.56 360 SER A N 1
ATOM 2792 C CA . SER A 1 360 ? -0.883 -12.585 18.474 1.00 88.56 360 SER A CA 1
ATOM 2793 C C . SER A 1 360 ? -1.781 -13.455 19.366 1.00 88.56 360 SER A C 1
ATOM 2795 O O . SER A 1 360 ? -2.979 -13.578 19.110 1.00 88.56 360 SER A O 1
ATOM 2797 N N . TRP A 1 361 ? -1.228 -14.061 20.423 1.00 86.06 361 TRP A N 1
ATOM 2798 C CA . TRP A 1 361 ? -1.989 -14.865 21.386 1.00 86.06 361 TRP A CA 1
ATOM 2799 C C . TRP A 1 361 ? -2.527 -14.049 22.553 1.00 86.06 361 TRP A C 1
ATOM 2801 O O . TRP A 1 361 ? -3.652 -14.271 22.994 1.00 86.06 361 TRP A O 1
ATOM 2811 N N . PHE A 1 362 ? -1.721 -13.134 23.081 1.00 88.19 362 PHE A N 1
ATOM 2812 C CA . PHE A 1 362 ? -2.114 -12.230 24.155 1.00 88.19 362 PHE A CA 1
ATOM 2813 C C . PHE A 1 362 ? -1.291 -10.948 24.086 1.00 88.19 362 PHE A C 1
ATOM 2815 O O . PHE A 1 362 ? -0.169 -10.943 23.573 1.00 88.19 362 PHE A O 1
ATOM 2822 N N . LEU A 1 363 ? -1.856 -9.866 24.619 1.00 91.06 363 LEU A N 1
ATOM 2823 C CA . LEU A 1 363 ? -1.167 -8.591 24.746 1.00 91.06 363 LEU A CA 1
ATOM 2824 C C . LEU A 1 363 ? -0.526 -8.471 26.127 1.00 91.06 363 LEU A C 1
ATOM 2826 O O . LEU A 1 363 ? -1.172 -8.716 27.146 1.00 91.06 363 LEU A O 1
ATOM 2830 N N . ILE A 1 364 ? 0.736 -8.060 26.161 1.00 90.25 364 ILE A N 1
ATOM 2831 C CA . ILE A 1 364 ? 1.398 -7.604 27.377 1.00 90.25 364 ILE A CA 1
ATOM 2832 C C . ILE A 1 364 ? 1.192 -6.096 27.455 1.00 90.25 364 ILE A C 1
ATOM 2834 O O . ILE A 1 364 ? 1.474 -5.385 26.497 1.00 90.25 364 ILE A O 1
ATOM 2838 N N . TYR A 1 365 ? 0.697 -5.624 28.595 1.00 89.75 365 TYR A N 1
ATOM 2839 C CA . TYR A 1 365 ? 0.415 -4.217 28.854 1.00 89.75 365 TYR A CA 1
ATOM 2840 C C . TYR A 1 365 ? 0.898 -3.852 30.255 1.00 89.75 365 TYR A C 1
ATOM 2842 O O . TYR A 1 365 ? 0.607 -4.569 31.216 1.00 89.75 365 TYR A O 1
ATOM 2850 N N . TYR A 1 366 ? 1.604 -2.733 30.382 1.00 88.06 366 TYR A N 1
ATOM 2851 C CA . TYR A 1 366 ? 1.982 -2.175 31.675 1.00 88.06 366 TYR A CA 1
ATOM 2852 C C . TYR A 1 366 ? 2.176 -0.657 31.605 1.00 88.06 366 TYR A C 1
ATOM 2854 O O . TYR A 1 366 ? 2.457 -0.084 30.549 1.00 88.06 366 TYR A O 1
ATOM 2862 N N . SER A 1 367 ? 2.003 0.011 32.749 1.00 83.81 367 SER A N 1
ATOM 2863 C CA . SER A 1 367 ? 2.163 1.464 32.849 1.00 83.81 367 SER A CA 1
ATOM 2864 C C . SER A 1 367 ? 3.624 1.879 32.670 1.00 83.81 367 SER A C 1
ATOM 2866 O O . SER A 1 367 ? 4.547 1.081 32.857 1.00 83.81 367 SER A O 1
ATOM 2868 N N . ARG A 1 368 ? 3.861 3.160 32.375 1.00 81.00 368 ARG A N 1
ATOM 2869 C CA . ARG A 1 368 ? 5.215 3.724 32.303 1.00 81.00 368 ARG A CA 1
ATOM 2870 C C . ARG A 1 368 ? 6.034 3.485 33.572 1.00 81.00 368 ARG A C 1
ATOM 2872 O O . ARG A 1 368 ? 7.219 3.184 33.490 1.00 81.00 368 ARG A O 1
ATOM 2879 N N . GLU A 1 369 ? 5.422 3.600 34.746 1.00 82.69 369 GLU A N 1
ATOM 2880 C CA . GLU A 1 369 ? 6.109 3.367 36.023 1.00 82.69 369 GLU A CA 1
ATOM 2881 C C . GLU A 1 369 ? 6.557 1.910 36.162 1.00 82.69 369 GLU A C 1
ATOM 2883 O O . GLU A 1 369 ? 7.704 1.629 36.514 1.00 82.69 369 GLU A O 1
ATOM 2888 N N . GLN A 1 370 ? 5.670 0.976 35.807 1.00 87.44 370 GLN A N 1
ATOM 2889 C CA . GLN A 1 370 ? 5.982 -0.450 35.766 1.00 87.44 370 GLN A CA 1
ATOM 2890 C C . GLN A 1 370 ? 7.081 -0.739 34.738 1.00 87.44 370 GLN A C 1
ATOM 2892 O O . GLN A 1 370 ? 8.001 -1.498 35.036 1.00 87.44 370 GLN A O 1
ATOM 2897 N N . ALA A 1 371 ? 7.038 -0.089 33.571 1.00 85.56 371 ALA A N 1
ATOM 2898 C CA . ALA A 1 371 ? 8.077 -0.187 32.553 1.00 85.56 371 ALA A CA 1
ATOM 2899 C C . ALA A 1 371 ? 9.435 0.256 33.107 1.00 85.56 371 ALA A C 1
ATOM 2901 O O . ALA A 1 371 ? 10.412 -0.479 33.002 1.00 85.56 371 ALA A O 1
ATOM 2902 N N . MET A 1 372 ? 9.501 1.419 33.759 1.00 84.94 372 MET A N 1
ATOM 2903 C CA . MET A 1 372 ? 10.740 1.925 34.353 1.00 84.94 372 MET A CA 1
ATOM 2904 C C . MET A 1 372 ? 11.304 0.962 35.400 1.00 84.94 372 MET A C 1
ATOM 2906 O O . MET A 1 372 ? 12.511 0.720 35.409 1.00 84.94 372 MET A O 1
ATOM 2910 N N . LEU A 1 373 ? 10.455 0.363 36.241 1.00 87.75 373 LEU A N 1
ATOM 2911 C CA . LEU A 1 373 ? 10.879 -0.651 37.210 1.00 87.75 373 LEU A CA 1
ATOM 2912 C C . LEU A 1 373 ? 11.405 -1.920 36.521 1.00 87.75 373 LEU A C 1
ATOM 2914 O O . LEU A 1 373 ? 12.515 -2.363 36.821 1.00 87.75 373 LEU A O 1
ATOM 2918 N N . LEU A 1 374 ? 10.644 -2.481 35.575 1.00 86.50 374 LEU A N 1
ATOM 2919 C CA . LEU A 1 374 ? 10.996 -3.712 34.859 1.00 86.50 374 LEU A CA 1
ATOM 2920 C C . LEU A 1 374 ? 12.267 -3.549 34.020 1.00 86.50 374 LEU A C 1
ATOM 2922 O O . LEU A 1 374 ? 13.137 -4.415 34.055 1.00 86.50 374 LEU A O 1
ATOM 2926 N N . HIS A 1 375 ? 12.411 -2.431 33.309 1.00 83.69 375 HIS A N 1
ATOM 2927 C CA . HIS A 1 375 ? 13.580 -2.150 32.476 1.00 83.69 375 HIS A CA 1
ATOM 2928 C C . HIS A 1 375 ? 14.817 -1.756 33.299 1.00 83.69 375 HIS A C 1
ATOM 2930 O O . HIS A 1 375 ? 15.939 -1.961 32.838 1.00 83.69 375 HIS A O 1
ATOM 2936 N N . SER A 1 376 ? 14.645 -1.276 34.538 1.00 86.06 376 SER A N 1
ATOM 2937 C CA . SER A 1 376 ? 15.761 -1.024 35.466 1.00 86.06 376 SER A CA 1
ATOM 2938 C C . SER A 1 376 ? 16.210 -2.278 36.226 1.00 86.06 376 SER A C 1
ATOM 2940 O O . SER A 1 376 ? 17.351 -2.347 36.683 1.00 86.06 376 SER A O 1
ATOM 2942 N N . PHE A 1 377 ? 15.356 -3.297 36.360 1.00 85.50 377 PHE A N 1
ATOM 2943 C CA . PHE A 1 377 ? 15.663 -4.513 37.122 1.00 85.50 377 PHE A CA 1
ATOM 2944 C C . PHE A 1 377 ? 16.903 -5.283 36.617 1.00 85.50 377 PHE A C 1
ATOM 2946 O O . PHE A 1 377 ? 17.724 -5.684 37.449 1.00 85.50 377 PHE A O 1
ATOM 2953 N N . PRO A 1 378 ? 17.142 -5.433 35.295 1.00 82.56 378 PRO A N 1
ATOM 2954 C CA . PRO A 1 378 ? 18.389 -6.001 34.787 1.00 82.56 378 PRO A CA 1
ATOM 2955 C C . PRO A 1 378 ? 19.644 -5.248 35.241 1.00 82.56 378 PRO A C 1
ATOM 2957 O O . PRO A 1 378 ? 20.661 -5.890 35.489 1.00 82.56 378 PRO A O 1
ATOM 2960 N N . LEU A 1 379 ? 19.585 -3.919 35.408 1.00 81.50 379 LEU A N 1
ATOM 2961 C CA . LEU A 1 379 ? 20.711 -3.133 35.934 1.00 81.50 379 LEU A CA 1
ATOM 2962 C C . LEU A 1 379 ? 20.980 -3.478 37.403 1.00 81.50 379 LEU A C 1
ATOM 2964 O O . LEU A 1 379 ? 22.129 -3.608 37.816 1.00 81.50 379 LEU A O 1
ATOM 2968 N N . VAL A 1 380 ? 19.928 -3.693 38.193 1.00 83.12 380 VAL A N 1
ATOM 2969 C CA . VAL A 1 380 ? 20.061 -4.120 39.592 1.00 83.12 380 VAL A CA 1
ATOM 2970 C C . VAL A 1 380 ? 20.685 -5.515 39.674 1.00 83.12 380 VAL A C 1
ATOM 2972 O O . VAL A 1 380 ? 21.644 -5.709 40.422 1.00 83.12 380 VAL A O 1
ATOM 2975 N N . ILE A 1 381 ? 20.215 -6.471 38.861 1.00 80.94 381 ILE A N 1
ATOM 2976 C CA . ILE A 1 381 ? 20.840 -7.800 38.755 1.00 80.94 381 ILE A CA 1
ATOM 2977 C C . ILE A 1 381 ? 22.302 -7.664 38.324 1.00 80.94 381 ILE A C 1
ATOM 2979 O O . ILE A 1 381 ? 23.159 -8.308 38.916 1.00 80.94 381 ILE A O 1
ATOM 2983 N N . PHE A 1 382 ? 22.602 -6.821 37.336 1.00 75.62 382 PHE A N 1
ATOM 2984 C CA . PHE A 1 382 ? 23.959 -6.593 36.841 1.00 75.62 382 PHE A CA 1
ATOM 2985 C C . PHE A 1 382 ? 24.918 -6.175 37.963 1.00 75.62 382 PHE A C 1
ATOM 2987 O O . PHE A 1 382 ? 25.993 -6.758 38.108 1.00 75.62 382 PHE A O 1
ATOM 2994 N N . PHE A 1 383 ? 24.521 -5.209 38.794 1.00 77.44 383 PHE A N 1
ATOM 2995 C CA . PHE A 1 383 ? 25.360 -4.738 39.896 1.00 77.44 383 PHE A CA 1
ATOM 2996 C C . PHE A 1 383 ? 25.417 -5.718 41.081 1.00 77.44 383 PHE A C 1
ATOM 2998 O O . PHE A 1 383 ? 26.433 -5.770 41.773 1.00 77.44 383 PHE A O 1
ATOM 3005 N N . LEU A 1 384 ? 24.373 -6.524 41.309 1.00 78.50 384 LEU A N 1
ATOM 3006 C CA . LEU A 1 384 ? 24.307 -7.468 42.433 1.00 78.50 384 LEU A CA 1
ATOM 3007 C C . LEU A 1 384 ? 24.854 -8.868 42.117 1.00 78.50 384 LEU A C 1
ATOM 3009 O O . LEU A 1 384 ? 25.334 -9.550 43.023 1.00 78.50 384 LEU A O 1
ATOM 3013 N N . ALA A 1 385 ? 24.817 -9.321 40.864 1.00 75.69 385 ALA A N 1
ATOM 3014 C CA . ALA A 1 385 ? 25.207 -10.677 40.474 1.00 75.69 385 ALA A CA 1
ATOM 3015 C C . ALA A 1 385 ? 26.655 -11.041 40.863 1.00 75.69 385 ALA A C 1
ATOM 3017 O O . ALA A 1 385 ? 26.849 -12.140 41.393 1.00 75.69 385 ALA A O 1
ATOM 3018 N N . PRO A 1 386 ? 27.666 -10.157 40.714 1.00 71.12 386 PRO A N 1
ATOM 3019 C CA . PRO A 1 386 ? 29.022 -10.439 41.189 1.00 71.12 386 PRO A CA 1
ATOM 3020 C C . PRO A 1 386 ? 29.103 -10.675 42.704 1.00 71.12 386 PRO A C 1
ATOM 3022 O O . PRO A 1 386 ? 29.946 -11.446 43.161 1.00 71.12 386 PRO A O 1
ATOM 3025 N N . LEU A 1 387 ? 28.222 -10.030 43.477 1.00 68.94 387 LEU A N 1
ATOM 3026 C CA . LEU A 1 387 ? 28.149 -10.148 44.933 1.00 68.94 387 LEU A CA 1
ATOM 3027 C C . LEU A 1 387 ? 27.405 -11.425 45.359 1.00 68.94 387 LEU A C 1
ATOM 3029 O O . LEU A 1 387 ? 27.838 -12.111 46.282 1.00 68.94 387 LEU A O 1
ATOM 3033 N N . LEU A 1 388 ? 26.329 -11.787 44.653 1.00 70.50 388 LEU A N 1
ATOM 3034 C CA . LEU A 1 388 ? 25.500 -12.961 44.955 1.00 70.50 388 LEU A CA 1
ATOM 3035 C C . LEU A 1 388 ? 26.150 -14.290 44.534 1.00 70.50 388 LEU A C 1
ATOM 3037 O O . LEU A 1 388 ? 26.101 -15.261 45.285 1.00 70.50 388 LEU A O 1
ATOM 3041 N N . LEU A 1 389 ? 26.806 -14.347 43.369 1.00 68.56 389 LEU A N 1
ATOM 3042 C CA . LEU A 1 389 ? 27.399 -15.585 42.831 1.00 68.56 389 LEU A CA 1
ATOM 3043 C C . LEU A 1 389 ? 28.630 -16.081 43.613 1.00 68.56 389 LEU A C 1
ATOM 3045 O O . LEU A 1 389 ? 29.058 -17.221 43.438 1.00 68.56 389 LEU A O 1
ATOM 3049 N N . ARG A 1 390 ? 29.225 -15.234 44.460 1.00 66.06 390 ARG A N 1
ATOM 3050 C CA . ARG A 1 390 ? 30.477 -15.507 45.192 1.00 66.06 390 ARG A CA 1
ATOM 3051 C C . ARG A 1 390 ? 30.341 -15.311 46.706 1.00 66.06 390 ARG A C 1
ATOM 3053 O O . ARG A 1 390 ? 31.358 -15.233 47.392 1.00 66.06 390 ARG A O 1
ATOM 3060 N N . PHE A 1 391 ? 29.111 -15.282 47.229 1.00 61.50 391 PHE A N 1
ATOM 3061 C CA . PHE A 1 391 ? 28.812 -15.102 48.658 1.00 61.50 391 PHE A CA 1
ATOM 3062 C C . PHE A 1 391 ? 29.650 -15.994 49.612 1.00 61.50 391 PHE A C 1
ATOM 3064 O O . PHE A 1 391 ? 30.064 -15.503 50.659 1.00 61.50 391 PHE A O 1
ATOM 3071 N N . PRO A 1 392 ? 29.995 -17.258 49.267 1.00 62.66 392 PRO A N 1
ATOM 3072 C CA . PRO A 1 392 ? 30.830 -18.111 50.125 1.00 62.66 392 PRO A CA 1
ATOM 3073 C C . PRO A 1 392 ? 32.337 -17.779 50.128 1.00 62.66 392 PRO A C 1
ATOM 3075 O O . PRO A 1 392 ? 33.056 -18.241 51.008 1.00 62.66 392 PRO A O 1
ATOM 3078 N N . THR A 1 393 ? 32.844 -17.019 49.150 1.00 64.88 393 THR A N 1
ATOM 3079 C CA . THR A 1 393 ? 34.280 -16.709 48.962 1.00 64.88 393 THR A CA 1
ATOM 3080 C C . THR A 1 393 ? 34.488 -15.202 48.833 1.00 64.88 393 THR A C 1
ATOM 3082 O O . THR A 1 393 ? 35.025 -14.706 47.838 1.00 64.88 393 THR A O 1
ATOM 3085 N N . TRP A 1 394 ? 33.960 -14.455 49.798 1.00 61.00 394 TRP A N 1
ATOM 3086 C CA . TRP A 1 394 ? 33.860 -13.005 49.701 1.00 61.00 394 TRP A CA 1
ATOM 3087 C C . TRP A 1 394 ? 35.241 -12.339 49.824 1.00 61.00 394 TRP A C 1
ATOM 3089 O O . TRP A 1 394 ? 35.922 -12.460 50.839 1.00 61.00 394 TRP A O 1
ATOM 3099 N N . GLY A 1 395 ? 35.664 -11.632 48.773 1.00 68.50 395 GLY A N 1
ATOM 3100 C CA . GLY A 1 395 ? 36.895 -10.841 48.751 1.00 68.50 395 GLY A CA 1
ATOM 3101 C C . GLY A 1 395 ? 36.861 -9.800 47.632 1.00 68.50 395 GLY A C 1
ATOM 3102 O O . GLY A 1 395 ? 36.396 -10.095 46.530 1.00 68.50 395 GLY A O 1
ATOM 3103 N N . LEU A 1 396 ? 37.359 -8.585 47.900 1.00 66.25 396 LEU A N 1
ATOM 3104 C CA . LEU A 1 396 ? 37.345 -7.442 46.964 1.00 66.25 396 LEU A CA 1
ATOM 3105 C C . LEU A 1 396 ? 37.920 -7.786 45.579 1.00 66.25 396 LEU A C 1
ATOM 3107 O O . LEU A 1 396 ? 37.373 -7.385 44.554 1.00 66.25 396 LEU A O 1
ATOM 3111 N N . THR A 1 397 ? 38.984 -8.586 45.542 1.00 69.88 397 THR A N 1
ATOM 3112 C CA . THR A 1 397 ? 39.638 -9.048 44.310 1.00 69.88 397 THR A CA 1
ATOM 3113 C C . THR A 1 397 ? 38.772 -10.012 43.496 1.00 69.88 397 THR A C 1
ATOM 3115 O O . THR A 1 397 ? 38.725 -9.907 42.271 1.00 69.88 397 THR A O 1
ATOM 3118 N N . CYS A 1 398 ? 38.034 -10.914 44.151 1.00 67.19 398 CYS A N 1
ATOM 3119 C CA . CYS A 1 398 ? 37.125 -11.854 43.487 1.00 67.19 398 CYS A CA 1
ATOM 3120 C C . CYS A 1 398 ? 35.883 -11.150 42.920 1.00 67.19 398 CYS A C 1
ATOM 3122 O O . CYS A 1 398 ? 35.438 -11.481 41.816 1.00 67.19 398 CYS A O 1
ATOM 3124 N N . CYS A 1 399 ? 35.352 -10.152 43.635 1.00 66.06 399 CYS A N 1
ATOM 3125 C CA . CYS A 1 399 ? 34.254 -9.314 43.149 1.00 66.06 399 CYS A CA 1
ATOM 3126 C C . CYS A 1 399 ? 34.676 -8.507 41.912 1.00 66.06 399 CYS A C 1
ATOM 3128 O O . CYS A 1 399 ? 33.954 -8.494 40.916 1.00 66.06 399 CYS A O 1
ATOM 3130 N N . PHE A 1 400 ? 35.869 -7.899 41.937 1.00 73.75 400 PHE A N 1
ATOM 3131 C CA . PHE A 1 400 ? 36.396 -7.130 40.806 1.00 73.75 400 PHE A CA 1
ATOM 3132 C C . PHE A 1 400 ? 36.662 -8.005 39.570 1.00 73.75 400 PHE A C 1
ATOM 3134 O O . PHE A 1 400 ? 36.318 -7.618 38.454 1.00 73.75 400 PHE A O 1
ATOM 3141 N N . ALA A 1 401 ? 37.207 -9.213 39.753 1.00 75.31 401 ALA A N 1
ATOM 3142 C CA . ALA A 1 401 ? 37.409 -10.164 38.658 1.00 75.31 401 ALA A CA 1
ATOM 3143 C C . ALA A 1 401 ? 36.080 -10.601 38.017 1.00 75.31 401 ALA A C 1
ATOM 3145 O O . ALA A 1 401 ? 35.949 -10.585 36.796 1.00 75.31 401 ALA A O 1
ATOM 3146 N N . THR A 1 402 ? 35.071 -10.907 38.839 1.00 72.06 402 THR A N 1
ATOM 3147 C CA . THR A 1 402 ? 33.737 -11.309 38.362 1.00 72.06 402 THR A CA 1
ATOM 3148 C C . THR A 1 402 ? 33.042 -10.169 37.614 1.00 72.06 402 THR A C 1
ATOM 3150 O O . THR A 1 402 ? 32.461 -10.393 36.555 1.00 72.06 402 THR A O 1
ATOM 3153 N N . PHE A 1 403 ? 33.150 -8.935 38.117 1.00 75.38 403 PHE A N 1
ATOM 3154 C CA . PHE A 1 403 ? 32.657 -7.747 37.421 1.00 75.38 403 PHE A CA 1
ATOM 3155 C C . PHE A 1 403 ? 33.337 -7.560 36.057 1.00 75.38 403 PHE A C 1
ATOM 3157 O O . PHE A 1 403 ? 32.662 -7.320 35.060 1.00 75.38 403 PHE A O 1
ATOM 3164 N N . ASN A 1 404 ? 34.661 -7.729 35.987 1.00 79.25 404 ASN A N 1
ATOM 3165 C CA . ASN A 1 404 ? 35.415 -7.606 34.740 1.00 79.25 404 ASN A CA 1
ATOM 3166 C C . ASN A 1 404 ? 35.034 -8.685 33.711 1.00 79.25 404 ASN A C 1
ATOM 3168 O O . ASN A 1 404 ? 34.889 -8.385 32.529 1.00 79.25 404 ASN A O 1
ATOM 3172 N N . ASP A 1 405 ? 34.842 -9.934 34.136 1.00 79.44 405 ASP A N 1
ATOM 3173 C CA . ASP A 1 405 ? 34.430 -11.011 33.230 1.00 79.44 405 ASP A CA 1
ATOM 3174 C C . ASP A 1 405 ? 32.991 -10.825 32.732 1.00 79.44 405 ASP A C 1
ATOM 3176 O O . ASP A 1 405 ? 32.715 -11.045 31.550 1.00 79.44 405 ASP A O 1
ATOM 3180 N N . PHE A 1 406 ? 32.096 -10.325 33.586 1.00 75.69 406 PHE A N 1
ATOM 3181 C CA . PHE A 1 406 ? 30.746 -9.946 33.176 1.00 75.69 406 PHE A CA 1
ATOM 3182 C C . PHE A 1 406 ? 30.766 -8.773 32.178 1.00 75.69 406 PHE A C 1
ATOM 3184 O O . PHE A 1 406 ? 30.101 -8.828 31.143 1.00 75.69 406 PHE A O 1
ATOM 3191 N N . LEU A 1 407 ? 31.581 -7.741 32.434 1.00 79.81 407 LEU A N 1
ATOM 3192 C CA . LEU A 1 407 ? 31.775 -6.602 31.531 1.00 79.81 407 LEU A CA 1
ATOM 3193 C C . LEU A 1 407 ? 32.309 -7.050 30.162 1.00 79.81 407 LEU A C 1
ATOM 3195 O O . LEU A 1 407 ? 31.797 -6.609 29.135 1.00 79.81 407 LEU A O 1
ATOM 3199 N N . LYS A 1 408 ? 33.283 -7.969 30.128 1.00 82.12 408 LYS A N 1
ATOM 3200 C CA . LYS A 1 408 ? 33.766 -8.577 28.876 1.00 82.12 408 LYS A CA 1
ATOM 3201 C C . LYS A 1 408 ? 32.652 -9.322 28.145 1.00 82.12 408 LYS A C 1
ATOM 3203 O O . LYS A 1 408 ? 32.483 -9.113 26.948 1.00 82.12 408 LYS A O 1
ATOM 3208 N N . GLY A 1 409 ? 31.887 -10.162 28.847 1.00 82.06 409 GLY A N 1
ATOM 3209 C CA . GLY A 1 409 ? 30.749 -10.886 28.271 1.00 82.06 409 GLY A CA 1
ATOM 3210 C C . GLY A 1 409 ? 29.715 -9.947 27.648 1.00 82.06 409 GLY A C 1
ATOM 3211 O O . GLY A 1 409 ? 29.283 -10.165 26.517 1.00 82.06 409 GLY A O 1
ATOM 3212 N N . MET A 1 410 ? 29.391 -8.851 28.339 1.00 78.44 410 MET A N 1
ATOM 3213 C CA . MET A 1 410 ? 28.503 -7.808 27.826 1.00 78.44 410 MET A CA 1
ATOM 3214 C C . MET A 1 410 ? 29.083 -7.130 26.583 1.00 78.44 410 MET A C 1
ATOM 3216 O O . MET A 1 410 ? 28.384 -7.020 25.584 1.00 78.44 410 MET A O 1
ATOM 3220 N N . LEU A 1 411 ? 30.356 -6.721 26.600 1.00 83.56 411 LEU A N 1
ATOM 3221 C CA . LEU A 1 411 ? 31.006 -6.118 25.431 1.00 83.56 411 LEU A CA 1
ATOM 3222 C C . LEU A 1 411 ? 30.988 -7.062 24.223 1.00 83.56 411 LEU A C 1
ATOM 3224 O O . LEU A 1 411 ? 30.697 -6.618 23.113 1.00 83.56 411 LEU A O 1
ATOM 3228 N N . TYR A 1 412 ? 31.230 -8.361 24.432 1.00 84.12 412 TYR A N 1
ATOM 3229 C CA . TYR A 1 412 ? 31.118 -9.361 23.370 1.00 84.12 412 TYR A CA 1
ATOM 3230 C C . TYR A 1 412 ? 29.688 -9.490 22.842 1.00 84.12 412 TYR A C 1
ATOM 3232 O O . TYR A 1 412 ? 29.507 -9.538 21.626 1.00 84.12 412 TYR A O 1
ATOM 3240 N N . HIS A 1 413 ? 28.673 -9.507 23.710 1.00 77.81 413 HIS A N 1
ATOM 3241 C CA . HIS A 1 413 ? 27.275 -9.549 23.277 1.00 77.81 413 HIS A CA 1
ATOM 3242 C C . HIS A 1 413 ? 26.844 -8.281 22.541 1.00 77.81 413 HIS A C 1
ATOM 3244 O O . HIS A 1 413 ? 26.262 -8.389 21.465 1.00 77.81 413 HIS A O 1
ATOM 3250 N N . THR A 1 414 ? 27.174 -7.096 23.054 1.00 79.94 414 THR A N 1
ATOM 3251 C CA . THR A 1 414 ? 26.883 -5.822 22.386 1.00 79.94 414 THR A CA 1
ATOM 3252 C C . THR A 1 414 ? 27.549 -5.769 21.017 1.00 79.94 414 THR A C 1
ATOM 3254 O O . THR A 1 414 ? 26.898 -5.442 20.029 1.00 79.94 414 THR A O 1
ATOM 3257 N N . PHE A 1 415 ? 28.824 -6.160 20.925 1.00 87.06 415 PHE A N 1
ATOM 3258 C CA . PHE A 1 415 ? 29.528 -6.228 19.648 1.00 87.06 415 PHE A CA 1
ATOM 3259 C C . PHE A 1 415 ? 28.885 -7.244 18.694 1.00 87.06 415 PHE A C 1
ATOM 3261 O O . PHE A 1 415 ? 28.689 -6.936 17.523 1.00 87.06 415 PHE A O 1
ATOM 3268 N N . ALA A 1 416 ? 28.490 -8.422 19.183 1.00 80.12 416 ALA A N 1
ATOM 3269 C CA . ALA A 1 416 ? 27.807 -9.429 18.375 1.00 80.12 416 ALA A CA 1
ATOM 3270 C C . ALA A 1 416 ? 26.439 -8.949 17.858 1.00 80.12 416 ALA A C 1
ATOM 3272 O O . ALA A 1 416 ? 26.130 -9.185 16.694 1.00 80.12 416 ALA A O 1
ATOM 3273 N N . ILE A 1 417 ? 25.645 -8.246 18.677 1.00 78.38 417 ILE A N 1
ATOM 3274 C CA . ILE A 1 417 ? 24.361 -7.650 18.267 1.00 78.38 417 ILE A CA 1
ATOM 3275 C C . ILE A 1 417 ? 24.593 -6.558 17.219 1.00 78.38 417 ILE A C 1
ATOM 3277 O O . ILE A 1 417 ? 23.943 -6.568 16.175 1.00 78.38 417 ILE A O 1
ATOM 3281 N N . LEU A 1 418 ? 25.554 -5.657 17.454 1.00 81.19 418 LEU A N 1
ATOM 3282 C CA . LEU A 1 418 ? 25.918 -4.614 16.493 1.00 81.19 418 LEU A CA 1
ATOM 3283 C C . LEU A 1 418 ? 26.338 -5.223 15.157 1.00 81.19 418 LEU A C 1
ATOM 3285 O O . LEU A 1 418 ? 25.838 -4.806 14.119 1.00 81.19 418 LEU A O 1
ATOM 3289 N N . LEU A 1 419 ? 27.190 -6.250 15.167 1.00 83.06 419 LEU A N 1
ATOM 3290 C CA . LEU A 1 419 ? 27.549 -6.980 13.953 1.00 83.06 419 LEU A CA 1
ATOM 3291 C C . LEU A 1 419 ? 26.332 -7.667 13.315 1.00 83.06 419 LEU A C 1
ATOM 3293 O O . LEU A 1 419 ? 26.183 -7.611 12.096 1.00 83.06 419 LEU A O 1
ATOM 3297 N N . GLY A 1 420 ? 25.446 -8.262 14.116 1.00 75.44 420 GLY A N 1
ATOM 3298 C CA . GLY A 1 420 ? 24.208 -8.898 13.662 1.00 75.44 420 GLY A CA 1
ATOM 3299 C C . GLY A 1 420 ? 23.238 -7.948 12.954 1.00 75.44 420 GLY A C 1
ATOM 3300 O O . GLY A 1 420 ? 22.475 -8.404 12.111 1.00 75.44 420 GLY A O 1
ATOM 3301 N N . ILE A 1 421 ? 23.300 -6.642 13.234 1.00 78.19 421 ILE A N 1
ATOM 3302 C CA . ILE A 1 421 ? 22.517 -5.600 12.549 1.00 78.19 421 ILE A CA 1
ATOM 3303 C C . ILE A 1 421 ? 23.308 -5.004 11.375 1.00 78.19 421 ILE A C 1
ATOM 3305 O O . ILE A 1 421 ? 22.812 -4.928 10.251 1.00 78.19 421 ILE A O 1
ATOM 3309 N N . VAL A 1 422 ? 24.558 -4.602 11.620 1.00 83.81 422 VAL A N 1
ATOM 3310 C CA . VAL A 1 422 ? 25.399 -3.887 10.649 1.00 83.81 422 VAL A CA 1
ATOM 3311 C C . VAL A 1 422 ? 25.703 -4.750 9.433 1.00 83.81 422 VAL A C 1
ATOM 3313 O O . VAL A 1 422 ? 25.636 -4.243 8.317 1.00 83.81 422 VAL A O 1
ATOM 3316 N N . PHE A 1 423 ? 26.010 -6.042 9.605 1.00 84.88 423 PHE A N 1
ATOM 3317 C CA . PHE A 1 423 ? 26.321 -6.904 8.465 1.00 84.88 423 PHE A CA 1
ATOM 3318 C C . PHE A 1 423 ? 25.133 -7.043 7.503 1.00 84.88 423 PHE A C 1
ATOM 3320 O O . PHE A 1 423 ? 25.320 -6.721 6.329 1.00 84.88 423 PHE A O 1
ATOM 3327 N N . PRO A 1 424 ? 23.921 -7.457 7.928 1.00 77.31 424 PRO A N 1
ATOM 3328 C CA . PRO A 1 424 ? 22.774 -7.537 7.023 1.00 77.31 424 PRO A CA 1
ATOM 3329 C C . PRO A 1 424 ? 22.445 -6.212 6.333 1.00 77.31 424 PRO A C 1
ATOM 3331 O O . PRO A 1 424 ? 22.233 -6.207 5.121 1.00 77.31 424 PRO A O 1
ATOM 3334 N N . VAL A 1 425 ? 22.468 -5.091 7.066 1.00 74.75 425 VAL A N 1
ATOM 3335 C CA . VAL A 1 425 ? 22.202 -3.758 6.497 1.00 74.75 425 VAL A CA 1
ATOM 3336 C C . VAL A 1 425 ? 23.265 -3.383 5.467 1.00 74.75 425 VAL A C 1
ATOM 3338 O O . VAL A 1 425 ? 22.926 -3.006 4.348 1.00 74.75 425 VAL A O 1
ATOM 3341 N N . ALA A 1 426 ? 24.550 -3.544 5.789 1.00 80.12 426 ALA A N 1
ATOM 3342 C CA . ALA A 1 426 ? 25.637 -3.268 4.856 1.00 80.12 426 ALA A CA 1
ATOM 3343 C C . ALA A 1 426 ? 25.535 -4.146 3.602 1.00 80.12 426 ALA A C 1
ATOM 3345 O O . ALA A 1 426 ? 25.692 -3.644 2.493 1.00 80.12 426 ALA A O 1
ATOM 3346 N N . PHE A 1 427 ? 25.214 -5.435 3.746 1.00 78.88 427 PHE A N 1
ATOM 3347 C CA . PHE A 1 427 ? 24.991 -6.330 2.609 1.00 78.88 427 PHE A CA 1
ATOM 3348 C C . PHE A 1 427 ? 23.790 -5.906 1.754 1.00 78.88 427 PHE A C 1
ATOM 3350 O O . PHE A 1 427 ? 23.882 -5.949 0.526 1.00 78.88 427 PHE A O 1
ATOM 3357 N N . ALA A 1 428 ? 22.690 -5.466 2.371 1.00 65.94 428 ALA A N 1
ATOM 3358 C CA . ALA A 1 428 ? 21.526 -4.945 1.659 1.00 65.94 428 ALA A CA 1
ATOM 3359 C C . ALA A 1 428 ? 21.859 -3.656 0.887 1.00 65.94 428 ALA A C 1
ATOM 3361 O O . ALA A 1 428 ? 21.558 -3.565 -0.302 1.00 65.94 428 ALA A O 1
ATOM 3362 N N . VAL A 1 429 ? 22.561 -2.706 1.516 1.00 70.94 429 VAL A N 1
ATOM 3363 C CA . VAL A 1 429 ? 23.015 -1.456 0.879 1.00 70.94 429 VAL A CA 1
ATOM 3364 C C . VAL A 1 429 ? 23.986 -1.741 -0.263 1.00 70.94 429 VAL A C 1
ATOM 3366 O O . VAL A 1 429 ? 23.839 -1.196 -1.353 1.00 70.94 429 VAL A O 1
ATOM 3369 N N . ILE A 1 430 ? 24.957 -2.633 -0.055 1.00 73.75 430 ILE A N 1
ATOM 3370 C CA . ILE A 1 430 ? 25.898 -3.052 -1.098 1.00 73.75 430 ILE A CA 1
ATOM 3371 C C . ILE A 1 430 ? 25.132 -3.660 -2.280 1.00 73.75 430 ILE A C 1
ATOM 3373 O O . ILE A 1 430 ? 25.381 -3.281 -3.423 1.00 73.75 430 ILE A O 1
ATOM 3377 N N . ARG A 1 431 ? 24.159 -4.546 -2.033 1.00 69.88 431 ARG A N 1
ATOM 3378 C CA . ARG A 1 431 ? 23.299 -5.121 -3.082 1.00 69.88 431 ARG A CA 1
ATOM 3379 C C . ARG A 1 431 ? 22.541 -4.040 -3.868 1.00 69.88 431 ARG A C 1
ATOM 3381 O O . ARG A 1 431 ? 22.501 -4.116 -5.097 1.00 69.88 431 ARG A O 1
ATOM 3388 N N . LEU A 1 432 ? 21.984 -3.043 -3.181 1.00 58.00 432 LEU A N 1
ATOM 3389 C CA . LEU A 1 432 ? 21.305 -1.883 -3.778 1.00 58.00 432 LEU A CA 1
ATOM 3390 C C . LEU A 1 432 ? 22.254 -1.030 -4.638 1.00 58.00 432 LEU A C 1
ATOM 3392 O O . LEU A 1 432 ? 21.950 -0.695 -5.779 1.00 58.00 432 LEU A O 1
ATOM 3396 N N . LEU A 1 433 ? 23.458 -0.738 -4.145 1.00 58.66 433 LEU A N 1
ATOM 3397 C CA . LEU A 1 433 ? 24.453 0.035 -4.895 1.00 58.66 433 LEU A CA 1
ATOM 3398 C C . LEU A 1 433 ? 24.948 -0.709 -6.146 1.00 58.66 433 LEU A C 1
ATOM 3400 O O . LEU A 1 433 ? 25.121 -0.098 -7.203 1.00 58.66 433 LEU A O 1
ATOM 3404 N N . PHE A 1 434 ? 25.146 -2.028 -6.058 1.00 55.69 434 PHE A N 1
ATOM 3405 C CA . PHE A 1 434 ? 25.571 -2.848 -7.198 1.00 55.69 434 PHE A CA 1
ATOM 3406 C C . PHE A 1 434 ? 24.500 -2.963 -8.290 1.00 55.69 434 PHE A C 1
ATOM 3408 O O . PHE A 1 434 ? 24.847 -2.964 -9.477 1.00 55.69 434 PHE A O 1
ATOM 3415 N N . SER A 1 435 ? 23.224 -3.028 -7.908 1.00 54.47 435 SER A N 1
ATOM 3416 C CA . SER A 1 435 ? 22.101 -3.017 -8.854 1.00 54.47 435 SER A CA 1
ATOM 3417 C C . SER A 1 435 ? 21.925 -1.635 -9.502 1.00 54.47 435 SER A C 1
ATOM 3419 O O . SER A 1 435 ? 21.830 -1.555 -10.724 1.00 54.47 435 SER A O 1
ATOM 3421 N N . GLY A 1 436 ? 22.027 -0.542 -8.736 1.00 45.25 436 GLY A N 1
ATOM 3422 C CA . GLY A 1 436 ? 21.814 0.821 -9.246 1.00 45.25 436 GLY A CA 1
ATOM 3423 C C . GLY A 1 436 ? 22.961 1.441 -10.067 1.00 45.25 436 GLY A C 1
ATOM 3424 O O . GLY A 1 436 ? 22.709 2.167 -11.035 1.00 45.25 436 GLY A O 1
ATOM 3425 N N . GLN A 1 437 ? 24.235 1.194 -9.725 1.00 45.09 437 GLN A N 1
ATOM 3426 C CA . GLN A 1 437 ? 25.375 1.858 -10.392 1.00 45.09 437 GLN A CA 1
ATOM 3427 C C . GLN A 1 437 ? 25.967 1.082 -11.578 1.00 45.09 437 GLN A C 1
ATOM 3429 O O . GLN A 1 437 ? 26.463 1.704 -12.523 1.00 45.09 437 GLN A O 1
ATOM 3434 N N . SER A 1 438 ? 25.928 -0.257 -11.575 1.00 45.69 438 SER A N 1
ATOM 3435 C CA . SER A 1 438 ? 26.612 -1.044 -12.618 1.00 45.69 438 SER A CA 1
ATOM 3436 C C . SER A 1 438 ? 25.922 -0.980 -13.988 1.00 45.69 438 SER A C 1
ATOM 3438 O O . SER A 1 438 ? 26.601 -1.077 -15.014 1.00 45.69 438 SER A O 1
ATOM 3440 N N . MET A 1 439 ? 24.606 -0.735 -14.024 1.00 45.00 439 MET A N 1
ATOM 3441 C CA . MET A 1 439 ? 23.845 -0.619 -15.274 1.00 45.00 439 MET A CA 1
ATOM 3442 C C . MET A 1 439 ? 23.884 0.799 -15.866 1.00 45.00 439 MET A C 1
ATOM 3444 O O . MET A 1 439 ? 24.022 0.948 -17.079 1.00 45.00 439 MET A O 1
ATOM 3448 N N . ASN A 1 440 ? 23.884 1.852 -15.039 1.00 45.59 440 ASN A N 1
ATOM 3449 C CA . ASN A 1 440 ? 23.835 3.236 -15.531 1.00 45.59 440 ASN A CA 1
ATOM 3450 C C . ASN A 1 440 ? 25.118 3.690 -16.258 1.00 45.59 440 ASN A C 1
ATOM 3452 O O . ASN A 1 440 ? 25.032 4.387 -17.261 1.00 45.59 440 ASN A O 1
ATOM 3456 N N . CYS A 1 441 ? 26.318 3.288 -15.823 1.00 45.09 441 CYS A N 1
ATOM 3457 C CA . CYS A 1 441 ? 27.558 3.858 -16.379 1.00 45.09 441 CYS A CA 1
ATOM 3458 C C . CYS A 1 441 ? 27.896 3.369 -17.809 1.00 45.09 441 CYS A C 1
ATOM 3460 O O . CYS A 1 441 ? 28.487 4.110 -18.594 1.00 45.09 441 CYS A O 1
ATOM 3462 N N . ASN A 1 442 ? 27.492 2.146 -18.181 1.00 49.56 442 ASN A N 1
ATOM 3463 C CA . ASN A 1 442 ? 27.817 1.565 -19.494 1.00 49.56 442 ASN A CA 1
ATOM 3464 C C . ASN A 1 442 ? 26.671 1.653 -20.518 1.00 49.56 442 ASN A C 1
ATOM 3466 O O . ASN A 1 442 ? 26.945 1.689 -21.718 1.00 49.56 442 ASN A O 1
ATOM 3470 N N . ILE A 1 443 ? 25.410 1.752 -20.071 1.00 52.62 443 ILE A N 1
ATOM 3471 C CA . ILE A 1 443 ? 24.240 1.975 -20.945 1.00 52.62 443 ILE A CA 1
ATOM 3472 C C . ILE A 1 443 ? 24.205 3.422 -21.481 1.00 52.62 443 ILE A C 1
ATOM 3474 O O . ILE A 1 443 ? 23.681 3.662 -22.565 1.00 52.62 443 ILE A O 1
ATOM 3478 N N . CYS A 1 444 ? 24.878 4.377 -20.825 1.00 52.69 444 CYS A N 1
ATOM 3479 C CA . CYS A 1 444 ? 25.044 5.751 -21.326 1.00 52.69 444 CYS A CA 1
ATOM 3480 C C . CYS A 1 444 ? 25.776 5.874 -22.681 1.00 52.69 444 CYS A C 1
ATOM 3482 O O . CYS A 1 444 ? 25.793 6.958 -23.257 1.00 52.69 444 CYS A O 1
ATOM 3484 N N . LYS A 1 445 ? 26.395 4.801 -23.201 1.00 61.62 445 LYS A N 1
ATOM 3485 C CA . LYS A 1 445 ? 27.072 4.800 -24.514 1.00 61.62 445 LYS A CA 1
ATOM 3486 C C . LYS A 1 445 ? 26.184 4.355 -25.684 1.00 61.62 445 LYS A C 1
ATOM 3488 O O . LYS A 1 445 ? 26.675 4.319 -26.809 1.00 61.62 445 LYS A O 1
ATOM 3493 N N . VAL A 1 446 ? 24.929 3.983 -25.432 1.00 75.69 446 VAL A N 1
ATOM 3494 C CA . VAL A 1 446 ? 23.989 3.539 -26.474 1.00 75.69 446 VAL A CA 1
ATOM 3495 C C . VAL A 1 446 ? 23.438 4.746 -27.243 1.00 75.69 446 VAL A C 1
ATOM 3497 O O . VAL A 1 446 ? 23.086 5.765 -26.640 1.00 75.69 446 VAL A O 1
ATOM 3500 N N . SER A 1 447 ? 23.370 4.636 -28.574 1.00 79.56 447 SER A N 1
ATOM 3501 C CA . SER A 1 447 ? 22.933 5.699 -29.487 1.00 79.56 447 SER A CA 1
ATOM 3502 C C . SER A 1 447 ? 21.563 6.258 -29.098 1.00 79.56 447 SER A C 1
ATOM 3504 O O . SER A 1 447 ? 20.694 5.539 -28.600 1.00 79.56 447 SER A O 1
ATOM 3506 N N . SER A 1 448 ? 21.331 7.549 -29.358 1.00 81.44 448 SER A N 1
ATOM 3507 C CA . SER A 1 448 ? 20.025 8.200 -29.159 1.00 81.44 448 SER A CA 1
ATOM 3508 C C . SER A 1 448 ? 18.918 7.611 -30.042 1.00 81.44 448 SER A C 1
ATOM 3510 O O . SER A 1 448 ? 17.747 7.862 -29.793 1.00 81.44 448 SER A O 1
ATOM 3512 N N . HIS A 1 449 ? 19.275 6.821 -31.058 1.00 84.06 449 HIS A N 1
ATOM 3513 C CA . HIS A 1 449 ? 18.330 6.177 -31.970 1.00 84.06 449 HIS A CA 1
ATOM 3514 C C . HIS A 1 449 ? 17.721 4.876 -31.409 1.00 84.06 449 HIS A C 1
ATOM 3516 O O . HIS A 1 449 ? 16.760 4.374 -31.986 1.00 84.06 449 HIS A O 1
ATOM 3522 N N . GLN A 1 450 ? 18.250 4.328 -30.303 1.00 86.38 450 GLN A N 1
ATOM 3523 C CA . GLN A 1 450 ? 17.682 3.168 -29.602 1.00 86.38 450 GLN A CA 1
ATOM 3524 C C . GLN A 1 450 ? 16.752 3.623 -28.477 1.00 86.38 450 GLN A C 1
ATOM 3526 O O . GLN A 1 450 ? 17.180 4.313 -27.558 1.00 86.38 450 GLN A O 1
ATOM 3531 N N . ASN A 1 451 ? 15.490 3.216 -28.516 1.00 83.12 451 ASN A N 1
ATOM 3532 C CA . ASN A 1 451 ? 14.467 3.698 -27.589 1.00 83.12 451 ASN A CA 1
ATOM 3533 C C . ASN A 1 451 ? 13.943 2.617 -26.631 1.00 83.12 451 ASN A C 1
ATOM 3535 O O . ASN A 1 451 ? 13.163 2.935 -25.739 1.00 83.12 451 ASN A O 1
ATOM 3539 N N . ALA A 1 452 ? 14.370 1.358 -26.775 1.00 81.25 452 ALA A N 1
ATOM 3540 C CA . ALA A 1 452 ? 13.966 0.275 -25.880 1.00 81.25 452 ALA A CA 1
ATOM 3541 C C . ALA A 1 452 ? 14.961 0.056 -24.729 1.00 81.25 452 ALA A C 1
ATOM 3543 O O . ALA A 1 452 ? 16.173 0.141 -24.925 1.00 81.25 452 ALA A O 1
ATOM 3544 N N . PHE A 1 453 ? 14.437 -0.298 -23.549 1.00 71.31 453 PHE A N 1
ATOM 3545 C CA . PHE A 1 453 ? 15.190 -0.745 -22.363 1.00 71.31 453 PHE A CA 1
ATOM 3546 C C . PHE A 1 453 ? 16.295 0.217 -21.880 1.00 71.31 453 PHE A C 1
ATOM 3548 O O . PHE A 1 453 ? 17.313 -0.212 -21.338 1.00 71.31 453 PHE A O 1
ATOM 3555 N N . ILE A 1 454 ? 16.105 1.526 -22.064 1.00 71.69 454 ILE A N 1
ATOM 3556 C CA . ILE A 1 454 ? 17.011 2.570 -21.567 1.00 71.69 454 ILE A CA 1
ATOM 3557 C C . ILE A 1 454 ? 16.220 3.502 -20.655 1.00 71.69 454 ILE A C 1
ATOM 3559 O O . ILE A 1 454 ? 15.124 3.941 -21.004 1.00 71.69 454 ILE A O 1
ATOM 3563 N N . LYS A 1 455 ? 16.788 3.817 -19.486 1.00 64.38 455 LYS A N 1
ATOM 3564 C CA . LYS A 1 455 ? 16.171 4.714 -18.503 1.00 64.38 455 LYS A CA 1
ATOM 3565 C C . LYS A 1 455 ? 15.777 6.043 -19.168 1.00 64.38 455 LYS A C 1
ATOM 3567 O O . LYS A 1 455 ? 16.566 6.598 -19.929 1.00 64.38 455 LYS A O 1
ATOM 3572 N N . GLN A 1 456 ? 14.574 6.537 -18.861 1.00 69.44 456 GLN A N 1
ATOM 3573 C CA . GLN A 1 456 ? 13.981 7.770 -19.416 1.00 69.44 456 GLN A CA 1
ATOM 3574 C C . GLN A 1 456 ? 13.644 7.750 -20.922 1.00 69.44 456 GLN A C 1
ATOM 3576 O O . GLN A 1 456 ? 13.351 8.807 -21.469 1.00 69.44 456 GLN A O 1
ATOM 3581 N N . ARG A 1 457 ? 13.652 6.592 -21.601 1.00 77.25 457 ARG A N 1
ATOM 3582 C CA . ARG A 1 457 ? 13.156 6.468 -22.985 1.00 77.25 457 ARG A CA 1
ATOM 3583 C C . ARG A 1 457 ? 11.900 5.604 -23.005 1.00 77.25 457 ARG A C 1
ATOM 3585 O O . ARG A 1 457 ? 11.940 4.450 -22.581 1.00 77.25 457 ARG A O 1
ATOM 3592 N N . GLN A 1 458 ? 10.786 6.169 -23.458 1.00 74.75 458 GLN A N 1
ATOM 3593 C CA . GLN A 1 458 ? 9.490 5.496 -23.496 1.00 74.75 458 GLN A CA 1
ATOM 3594 C C . GLN A 1 458 ? 9.170 4.978 -24.902 1.00 74.75 458 GLN A C 1
ATOM 3596 O O . GLN A 1 458 ? 9.625 5.509 -25.915 1.00 74.75 458 GLN A O 1
ATOM 3601 N N . ILE A 1 459 ? 8.324 3.946 -24.980 1.00 77.25 459 ILE A N 1
ATOM 3602 C CA . ILE A 1 459 ? 7.830 3.410 -26.261 1.00 77.25 459 ILE A CA 1
ATOM 3603 C C . ILE A 1 459 ? 7.085 4.471 -27.086 1.00 77.25 459 ILE A C 1
ATOM 3605 O O . ILE A 1 459 ? 7.185 4.507 -28.313 1.00 77.25 459 ILE A O 1
ATOM 3609 N N . THR A 1 460 ? 6.386 5.374 -26.398 1.00 78.00 460 THR A N 1
ATOM 3610 C CA . THR A 1 460 ? 5.682 6.512 -26.991 1.00 78.00 460 THR A CA 1
ATOM 3611 C C . THR A 1 460 ? 6.638 7.483 -27.664 1.00 78.00 460 THR A C 1
ATOM 3613 O O . THR A 1 460 ? 6.295 8.005 -28.720 1.00 78.00 460 THR A O 1
ATOM 3616 N N . ASP A 1 461 ? 7.845 7.675 -27.129 1.00 79.25 461 ASP A N 1
ATOM 3617 C CA . ASP A 1 461 ? 8.832 8.596 -27.699 1.00 79.25 461 ASP A CA 1
ATOM 3618 C C . ASP A 1 461 ? 9.254 8.127 -29.096 1.00 79.25 461 ASP A C 1
ATOM 3620 O O . ASP A 1 461 ? 9.246 8.906 -30.046 1.00 79.25 461 ASP A O 1
ATOM 3624 N N . ALA A 1 462 ? 9.524 6.827 -29.260 1.00 84.81 462 ALA A N 1
ATOM 3625 C CA . ALA A 1 462 ? 9.888 6.245 -30.553 1.00 84.81 462 ALA A CA 1
ATOM 3626 C C . ALA A 1 462 ? 8.780 6.416 -31.604 1.00 84.81 462 ALA A C 1
ATOM 3628 O O . ALA A 1 462 ? 9.055 6.758 -32.756 1.00 84.81 462 ALA A O 1
ATOM 3629 N N . ALA A 1 463 ? 7.526 6.181 -31.210 1.00 83.12 463 ALA A N 1
ATOM 3630 C CA . ALA A 1 463 ? 6.378 6.325 -32.097 1.00 83.12 463 ALA A CA 1
ATOM 3631 C C . ALA A 1 463 ? 6.079 7.793 -32.445 1.00 83.12 463 ALA A C 1
ATOM 3633 O O . ALA A 1 463 ? 5.721 8.089 -33.587 1.00 83.12 463 ALA A O 1
ATOM 3634 N N . LEU A 1 464 ? 6.247 8.713 -31.492 1.00 83.75 464 LEU A N 1
ATOM 3635 C CA . LEU A 1 464 ? 6.088 10.151 -31.711 1.00 83.75 464 LEU A CA 1
ATOM 3636 C C . LEU A 1 464 ? 7.165 10.687 -32.654 1.00 83.75 464 LEU A C 1
ATOM 3638 O O . LEU A 1 464 ? 6.828 11.340 -33.636 1.00 83.75 464 LEU A O 1
ATOM 3642 N N . ILE A 1 465 ? 8.438 10.347 -32.424 1.00 87.25 465 ILE A N 1
ATOM 3643 C CA . ILE A 1 465 ? 9.544 10.762 -33.300 1.00 87.25 465 ILE A CA 1
ATOM 3644 C C . ILE A 1 465 ? 9.310 10.257 -34.729 1.00 87.25 465 ILE A C 1
ATOM 3646 O O . ILE A 1 465 ? 9.453 11.024 -35.679 1.00 87.25 465 ILE A O 1
ATOM 3650 N N . ALA A 1 466 ? 8.908 8.993 -34.897 1.00 89.69 466 ALA A N 1
ATOM 3651 C CA . ALA A 1 466 ? 8.612 8.434 -36.216 1.00 89.69 466 ALA A CA 1
ATOM 3652 C C . ALA A 1 466 ? 7.479 9.192 -36.935 1.00 89.69 466 ALA A C 1
ATOM 3654 O O . ALA A 1 466 ? 7.585 9.463 -38.132 1.00 89.69 466 ALA A O 1
ATOM 3655 N N . ASN A 1 467 ? 6.417 9.564 -36.211 1.00 87.75 467 ASN A N 1
ATOM 3656 C CA . ASN A 1 467 ? 5.315 10.348 -36.768 1.00 87.75 467 ASN A CA 1
ATOM 3657 C C . ASN A 1 467 ? 5.740 11.775 -37.134 1.00 87.75 467 ASN A C 1
ATOM 3659 O O . ASN A 1 467 ? 5.433 12.212 -38.236 1.00 87.75 467 ASN A O 1
ATOM 3663 N N . GLU A 1 468 ? 6.489 12.474 -36.279 1.00 88.31 468 GLU A N 1
ATOM 3664 C CA . GLU A 1 468 ? 6.979 13.831 -36.568 1.00 88.31 468 GLU A CA 1
ATOM 3665 C C . GLU A 1 468 ? 7.901 13.865 -37.796 1.00 88.31 468 GLU A C 1
ATOM 3667 O O . GLU A 1 468 ? 7.792 14.754 -38.642 1.00 88.31 468 GLU A O 1
ATOM 3672 N N . VAL A 1 469 ? 8.770 12.858 -37.943 1.00 90.12 469 VAL A N 1
ATOM 3673 C CA . VAL A 1 469 ? 9.652 12.699 -39.110 1.00 90.12 469 VAL A CA 1
ATOM 3674 C C . VAL A 1 469 ? 8.849 12.523 -40.400 1.00 90.12 469 VAL A C 1
ATOM 3676 O O . VAL A 1 469 ? 9.129 13.191 -41.400 1.00 90.12 469 VAL A O 1
ATOM 3679 N N . LEU A 1 470 ? 7.839 11.647 -40.388 1.00 90.50 470 LEU A N 1
ATOM 3680 C CA . LEU A 1 470 ? 6.961 11.435 -41.540 1.00 90.50 470 LEU A CA 1
ATOM 3681 C C . LEU A 1 470 ? 6.133 12.681 -41.859 1.00 90.50 470 LEU A C 1
ATOM 3683 O O . LEU A 1 470 ? 6.098 13.108 -43.011 1.00 90.50 470 LEU A O 1
ATOM 3687 N N . ASP A 1 471 ? 5.506 13.288 -40.854 1.00 87.81 471 ASP A N 1
ATOM 3688 C CA . ASP A 1 471 ? 4.663 14.471 -41.018 1.00 87.81 471 ASP A CA 1
ATOM 3689 C C . ASP A 1 471 ? 5.452 15.653 -41.585 1.00 87.81 471 ASP A C 1
ATOM 3691 O O . ASP A 1 471 ? 4.945 16.373 -42.450 1.00 87.81 471 ASP A O 1
ATOM 3695 N N . TRP A 1 472 ? 6.691 15.859 -41.132 1.00 88.38 472 TRP A N 1
ATOM 3696 C CA . TRP A 1 472 ? 7.565 16.904 -41.663 1.00 88.38 472 TRP A CA 1
ATOM 3697 C C . TRP A 1 472 ? 7.878 16.666 -43.143 1.00 88.38 472 TRP A C 1
ATOM 3699 O O . TRP A 1 472 ? 7.701 17.566 -43.968 1.00 88.38 472 TRP A O 1
ATOM 3709 N N . ARG A 1 473 ? 8.270 15.437 -43.505 1.00 91.12 473 ARG A N 1
ATOM 3710 C CA . ARG A 1 473 ? 8.594 15.080 -44.893 1.00 91.12 473 ARG A CA 1
ATOM 3711 C C . ARG A 1 473 ? 7.374 15.213 -45.806 1.00 91.12 473 ARG A C 1
ATOM 3713 O O . ARG A 1 473 ? 7.485 15.761 -46.901 1.00 91.12 473 ARG A O 1
ATOM 3720 N N . ILE A 1 474 ? 6.199 14.783 -45.339 1.00 89.19 474 ILE A N 1
ATOM 3721 C CA . ILE A 1 474 ? 4.922 14.925 -46.055 1.00 89.19 474 ILE A CA 1
ATOM 3722 C C . ILE A 1 474 ? 4.593 16.403 -46.296 1.00 89.19 474 ILE A C 1
ATOM 3724 O O . ILE A 1 474 ? 4.280 16.786 -47.421 1.00 89.19 474 ILE A O 1
ATOM 3728 N N . LYS A 1 475 ? 4.713 17.258 -45.272 1.00 87.88 475 LYS A N 1
ATOM 3729 C CA . LYS A 1 475 ? 4.432 18.702 -45.386 1.00 87.88 475 LYS A CA 1
ATOM 3730 C C . LYS A 1 475 ? 5.338 19.414 -46.392 1.00 87.88 475 LYS A C 1
ATOM 3732 O O . LYS A 1 475 ? 4.868 20.327 -47.065 1.00 87.88 475 LYS A O 1
ATOM 3737 N N . ASN A 1 476 ? 6.594 18.991 -46.515 1.00 87.06 476 ASN A N 1
ATOM 3738 C CA . ASN A 1 476 ? 7.549 19.592 -47.449 1.00 87.06 476 ASN A CA 1
ATOM 3739 C C . ASN A 1 476 ? 7.448 19.054 -48.883 1.00 87.06 476 ASN A C 1
ATOM 3741 O O . ASN A 1 476 ? 8.106 19.581 -49.775 1.00 87.06 476 ASN A O 1
ATOM 3745 N N . GLY A 1 477 ? 6.632 18.023 -49.126 1.00 87.62 477 GLY A N 1
ATOM 3746 C CA . GLY A 1 477 ? 6.423 17.458 -50.463 1.00 87.62 477 GLY A CA 1
ATOM 3747 C C . GLY A 1 477 ? 7.643 16.740 -51.054 1.00 87.62 477 GLY A C 1
ATOM 3748 O O . GLY A 1 477 ? 7.641 16.411 -52.239 1.00 87.62 477 GLY A O 1
ATOM 3749 N N . GLU A 1 478 ? 8.681 16.480 -50.256 1.00 90.56 478 GLU A N 1
ATOM 3750 C CA . GLU A 1 478 ? 9.899 15.803 -50.702 1.00 90.56 478 GLU A CA 1
ATOM 3751 C C . GLU A 1 478 ? 9.681 14.279 -50.785 1.00 90.56 478 GLU A C 1
ATOM 3753 O O . GLU A 1 478 ? 9.260 13.671 -49.792 1.00 90.56 478 GLU A O 1
ATOM 3758 N N . PRO A 1 479 ? 9.978 13.620 -51.921 1.00 92.62 479 PRO A N 1
ATOM 3759 C CA . PRO A 1 479 ? 9.816 12.174 -52.059 1.00 92.62 479 PRO A CA 1
ATOM 3760 C C . PRO A 1 479 ? 10.823 11.421 -51.185 1.00 92.62 479 PRO A C 1
ATOM 3762 O O . PRO A 1 479 ? 11.995 11.780 -51.124 1.00 92.62 479 PRO A O 1
ATOM 3765 N N . GLY A 1 480 ? 10.393 10.363 -50.508 1.00 94.25 480 GLY A N 1
ATOM 3766 C CA . GLY A 1 480 ? 11.261 9.543 -49.662 1.00 94.25 480 GLY A CA 1
ATOM 3767 C C . GLY A 1 480 ? 10.663 8.168 -49.408 1.00 94.25 480 GLY A C 1
ATOM 3768 O O . GLY A 1 480 ? 9.515 7.909 -49.765 1.00 94.25 480 GLY A O 1
ATOM 3769 N N . VAL A 1 481 ? 11.428 7.280 -48.783 1.00 95.25 481 VAL A N 1
ATOM 3770 C CA . VAL A 1 481 ? 10.938 5.960 -48.382 1.00 95.25 481 VAL A CA 1
ATOM 3771 C C . VAL A 1 481 ? 11.256 5.667 -46.921 1.00 95.25 481 VAL A C 1
ATOM 3773 O O . VAL A 1 481 ? 12.314 6.020 -46.393 1.00 95.25 481 VAL A O 1
ATOM 3776 N N . MET A 1 482 ? 10.320 4.987 -46.267 1.00 95.81 482 MET A N 1
ATOM 3777 C CA . MET A 1 482 ? 10.487 4.454 -44.922 1.00 95.81 482 MET A CA 1
ATOM 3778 C C . MET A 1 482 ? 10.422 2.930 -44.987 1.00 95.81 482 MET A C 1
ATOM 3780 O O . MET A 1 482 ? 9.435 2.367 -45.447 1.00 95.81 482 MET A O 1
ATOM 3784 N N . CYS A 1 483 ? 11.455 2.253 -44.504 1.00 95.19 483 CYS A N 1
ATOM 3785 C CA . CYS A 1 483 ? 11.488 0.799 -44.395 1.00 95.19 483 CYS A CA 1
ATOM 3786 C C . CYS A 1 483 ? 11.201 0.390 -42.949 1.00 95.19 483 CYS A C 1
ATOM 3788 O O . CYS A 1 483 ? 11.925 0.796 -42.042 1.00 95.19 483 CYS A O 1
ATOM 3790 N N . LYS A 1 484 ? 10.179 -0.442 -42.741 1.00 94.75 484 LYS A N 1
ATOM 3791 C CA . LYS A 1 484 ? 9.961 -1.173 -41.490 1.00 94.75 484 LYS A CA 1
ATOM 3792 C C . LYS A 1 484 ? 10.559 -2.565 -41.648 1.00 94.75 484 LYS A C 1
ATOM 3794 O O . LYS A 1 484 ? 10.064 -3.358 -42.449 1.00 94.75 484 LYS A O 1
ATOM 3799 N N . LEU A 1 485 ? 11.639 -2.833 -40.924 1.00 93.88 485 LEU A N 1
ATOM 3800 C CA . LEU A 1 485 ? 12.336 -4.113 -40.964 1.00 93.88 485 LEU A CA 1
ATOM 3801 C C . LEU A 1 485 ? 11.828 -5.035 -39.855 1.00 93.88 485 LEU A C 1
ATOM 3803 O O . LEU A 1 485 ? 11.587 -4.587 -38.737 1.00 93.88 485 LEU A O 1
ATOM 3807 N N . ASP A 1 486 ? 11.715 -6.319 -40.180 1.00 90.88 486 ASP A N 1
ATOM 3808 C CA . ASP A 1 486 ? 11.407 -7.402 -39.240 1.00 90.88 486 ASP A CA 1
ATOM 3809 C C . ASP A 1 486 ? 12.663 -8.268 -39.074 1.00 90.88 486 ASP A C 1
ATOM 3811 O O . ASP A 1 486 ? 13.218 -8.732 -40.071 1.00 90.88 486 ASP A O 1
ATOM 3815 N N . ILE A 1 487 ? 13.150 -8.462 -37.846 1.00 89.75 487 ILE A N 1
ATOM 3816 C CA . ILE A 1 487 ? 14.318 -9.315 -37.570 1.00 89.75 487 ILE A CA 1
ATOM 3817 C C . ILE A 1 487 ? 13.828 -10.726 -37.229 1.00 89.75 487 ILE A C 1
ATOM 3819 O O . ILE A 1 487 ? 13.063 -10.924 -36.286 1.00 89.75 487 ILE A O 1
ATOM 3823 N N . GLU A 1 488 ? 14.282 -11.738 -37.972 1.00 87.06 488 GLU A N 1
ATOM 3824 C CA . GLU A 1 488 ? 13.841 -13.115 -37.759 1.00 87.06 488 GLU A CA 1
ATOM 3825 C C . GLU A 1 488 ? 14.335 -13.653 -36.410 1.00 87.06 488 GLU A C 1
ATOM 3827 O O . GLU A 1 488 ? 15.541 -13.757 -36.174 1.00 87.06 488 GLU A O 1
ATOM 3832 N N . LYS A 1 489 ? 13.384 -14.088 -35.566 1.00 82.38 489 LYS A N 1
ATOM 3833 C CA . LYS A 1 489 ? 13.649 -14.761 -34.282 1.00 82.38 489 LYS A CA 1
ATOM 3834 C C . LYS A 1 489 ? 14.670 -13.977 -33.458 1.00 82.38 489 LYS A C 1
ATOM 3836 O O . LYS A 1 489 ? 15.749 -14.479 -33.114 1.00 82.38 489 LYS A O 1
ATOM 3841 N N . ALA A 1 490 ? 14.320 -12.719 -33.183 1.00 70.31 490 ALA A N 1
ATOM 3842 C CA . ALA A 1 490 ? 15.064 -11.868 -32.271 1.00 70.31 490 ALA A CA 1
ATOM 3843 C C . ALA A 1 490 ? 15.358 -12.633 -30.969 1.00 70.31 490 ALA A C 1
ATOM 3845 O O . ALA A 1 490 ? 14.560 -13.457 -30.530 1.00 70.31 490 ALA A O 1
ATOM 3846 N N . PHE A 1 491 ? 16.530 -12.391 -30.381 1.00 83.19 491 PHE A N 1
ATOM 3847 C CA . PHE A 1 491 ? 17.144 -13.174 -29.298 1.00 83.19 491 PHE A CA 1
ATOM 3848 C C . PHE A 1 491 ? 17.743 -14.530 -29.711 1.00 83.19 491 PHE A C 1
ATOM 3850 O O . PHE A 1 491 ? 18.897 -14.766 -29.368 1.00 83.19 491 PHE A O 1
ATOM 3857 N N . ASP A 1 492 ? 17.077 -15.380 -30.494 1.00 86.44 492 ASP A N 1
ATOM 3858 C CA . ASP A 1 492 ? 17.543 -16.761 -30.751 1.00 86.44 492 ASP A CA 1
ATOM 3859 C C . ASP A 1 492 ? 18.757 -16.866 -31.692 1.00 86.44 492 ASP A C 1
ATOM 3861 O O . ASP A 1 492 ? 19.533 -17.824 -31.635 1.00 86.44 492 ASP A O 1
ATOM 3865 N N . GLN A 1 493 ? 18.921 -15.901 -32.598 1.00 89.19 493 GLN A N 1
ATOM 3866 C CA . GLN A 1 493 ? 19.909 -15.987 -33.682 1.00 89.19 493 GLN A CA 1
ATOM 3867 C C . GLN A 1 493 ? 21.232 -15.261 -33.389 1.00 89.19 493 GLN A C 1
ATOM 3869 O O . GLN A 1 493 ? 22.215 -15.462 -34.104 1.00 89.19 493 GLN A O 1
ATOM 3874 N N . LEU A 1 494 ? 21.290 -14.450 -32.328 1.00 92.69 494 LEU A N 1
ATOM 3875 C CA . LEU A 1 494 ? 22.418 -13.556 -32.064 1.00 92.69 494 LEU A CA 1
ATOM 3876 C C . LEU A 1 494 ? 23.747 -14.313 -31.889 1.00 92.69 494 LEU A C 1
ATOM 3878 O O . LEU A 1 494 ? 23.904 -15.148 -30.995 1.00 92.69 494 LEU A O 1
ATOM 3882 N N . ASN A 1 495 ? 24.748 -13.971 -32.698 1.00 94.88 495 ASN A N 1
ATOM 3883 C CA . ASN A 1 495 ? 26.077 -14.559 -32.625 1.00 94.88 495 ASN A CA 1
ATOM 3884 C C . ASN A 1 495 ? 26.847 -14.043 -31.394 1.00 94.88 495 ASN A C 1
ATOM 3886 O O . ASN A 1 495 ? 27.107 -12.847 -31.241 1.00 94.88 495 ASN A O 1
ATOM 3890 N N . TRP A 1 496 ? 27.280 -14.957 -30.524 1.00 94.81 496 TRP A N 1
ATOM 3891 C CA . TRP A 1 496 ? 27.998 -14.604 -29.295 1.00 94.81 496 TRP A CA 1
ATOM 3892 C C . TRP A 1 496 ? 29.350 -13.937 -29.537 1.00 94.81 496 TRP A C 1
ATOM 3894 O O . TRP A 1 496 ? 29.750 -13.068 -28.764 1.00 94.81 496 TRP A O 1
ATOM 3904 N N . SER A 1 497 ? 30.069 -14.330 -30.590 1.00 94.81 497 SER A N 1
ATOM 3905 C CA . SER A 1 497 ? 31.376 -13.742 -30.904 1.00 94.81 497 SER A CA 1
ATOM 3906 C C . SER A 1 497 ? 31.236 -12.270 -31.302 1.00 94.81 497 SER A C 1
ATOM 3908 O O . SER A 1 497 ? 32.017 -11.431 -30.849 1.00 94.81 497 SER A O 1
ATOM 3910 N N . TYR A 1 498 ? 30.175 -11.947 -32.045 1.00 95.25 498 TYR A N 1
ATOM 3911 C CA . TYR A 1 498 ? 29.797 -10.582 -32.380 1.00 95.25 498 TYR A CA 1
ATOM 3912 C C . TYR A 1 498 ? 29.408 -9.781 -31.137 1.00 95.25 498 TYR A C 1
ATOM 3914 O O . TYR A 1 498 ? 30.000 -8.731 -30.892 1.00 95.25 498 TYR A O 1
ATOM 3922 N N . LEU A 1 499 ? 28.502 -10.306 -30.301 1.00 94.38 499 LEU A N 1
ATOM 3923 C CA . LEU A 1 499 ? 28.085 -9.647 -29.057 1.00 94.38 499 LEU A CA 1
ATOM 3924 C C . LEU A 1 499 ? 29.291 -9.312 -28.165 1.00 94.38 499 LEU A C 1
ATOM 3926 O O . LEU A 1 499 ? 29.462 -8.171 -27.744 1.00 94.38 499 LEU A O 1
ATOM 3930 N N . LEU A 1 500 ? 30.176 -10.283 -27.921 1.00 94.44 500 LEU A N 1
ATOM 3931 C CA . LEU A 1 500 ? 31.372 -10.073 -27.099 1.00 94.44 500 LEU A CA 1
ATOM 3932 C C . LEU A 1 500 ? 32.354 -9.073 -27.732 1.00 94.44 500 LEU A C 1
ATOM 3934 O O . LEU A 1 500 ? 33.034 -8.347 -27.006 1.00 94.44 500 LEU A O 1
ATOM 3938 N N . SER A 1 501 ? 32.427 -9.012 -29.064 1.00 94.19 501 SER A N 1
ATOM 3939 C CA . SER A 1 501 ? 33.231 -8.025 -29.795 1.00 94.19 501 SER A CA 1
ATOM 3940 C C . SER A 1 501 ? 32.674 -6.606 -29.639 1.00 94.19 501 SER A C 1
ATOM 3942 O O . SER A 1 501 ? 33.439 -5.678 -29.369 1.00 94.19 501 SER A O 1
ATOM 3944 N N . ILE A 1 502 ? 31.350 -6.435 -29.728 1.00 91.88 502 ILE A N 1
ATOM 3945 C CA . ILE A 1 502 ? 30.684 -5.148 -29.488 1.00 91.88 502 ILE A CA 1
ATOM 3946 C C . ILE A 1 502 ? 30.902 -4.693 -28.045 1.00 91.88 502 ILE A C 1
ATOM 3948 O O . ILE A 1 502 ? 31.408 -3.594 -27.826 1.00 91.88 502 ILE A O 1
ATOM 3952 N N . LEU A 1 503 ? 30.645 -5.558 -27.061 1.00 90.62 503 LEU A N 1
ATOM 3953 C CA . LEU A 1 503 ? 30.871 -5.245 -25.646 1.00 90.62 503 LEU A CA 1
ATOM 3954 C C . LEU A 1 503 ? 32.330 -4.845 -25.378 1.00 90.62 503 LEU A C 1
ATOM 3956 O O . LEU A 1 503 ? 32.596 -3.851 -24.703 1.00 90.62 503 LEU A O 1
ATOM 3960 N N . ARG A 1 504 ? 33.298 -5.558 -25.967 1.00 92.25 504 ARG A N 1
ATOM 3961 C CA . ARG A 1 504 ? 34.718 -5.191 -25.865 1.00 92.25 504 ARG A CA 1
ATOM 3962 C C . ARG A 1 504 ? 34.978 -3.785 -26.418 1.00 92.25 504 ARG A C 1
ATOM 3964 O O . ARG A 1 504 ? 35.643 -2.995 -25.755 1.00 92.25 504 ARG A O 1
ATOM 3971 N N . LYS A 1 505 ? 34.426 -3.446 -27.590 1.00 88.81 505 LYS A N 1
ATOM 3972 C CA . LYS A 1 505 ? 34.549 -2.104 -28.195 1.00 88.81 505 LYS A CA 1
ATOM 3973 C C . LYS A 1 505 ? 33.865 -1.009 -27.372 1.00 88.81 505 LYS A C 1
ATOM 3975 O O . LYS A 1 505 ? 34.333 0.124 -27.371 1.00 88.81 505 LYS A O 1
ATOM 3980 N N . MET A 1 506 ? 32.803 -1.340 -26.640 1.00 84.00 506 MET A N 1
ATOM 3981 C CA . MET A 1 506 ? 32.122 -0.411 -25.729 1.00 84.00 506 MET A CA 1
ATOM 3982 C C . MET A 1 506 ? 32.891 -0.174 -24.415 1.00 84.00 506 MET A C 1
ATOM 3984 O O . MET A 1 506 ? 32.546 0.732 -23.651 1.00 84.00 506 MET A O 1
ATOM 3988 N N . GLY A 1 507 ? 33.974 -0.923 -24.174 1.00 85.25 507 GLY A N 1
ATOM 3989 C CA . GLY A 1 507 ? 34.873 -0.753 -23.030 1.00 85.25 507 GLY A CA 1
ATOM 3990 C C . GLY A 1 507 ? 34.636 -1.734 -21.881 1.00 85.25 507 GLY A C 1
ATOM 3991 O O . GLY A 1 507 ? 35.158 -1.520 -20.789 1.00 85.25 507 GLY A O 1
ATOM 3992 N N . PHE A 1 508 ? 33.872 -2.810 -22.096 1.00 83.81 508 PHE A N 1
ATOM 3993 C CA . PHE A 1 508 ? 33.688 -3.842 -21.075 1.00 83.81 508 PHE A CA 1
ATOM 3994 C C . PHE A 1 508 ? 35.000 -4.609 -20.850 1.00 83.81 508 PHE A C 1
ATOM 3996 O O . PHE A 1 508 ? 35.580 -5.167 -21.783 1.00 83.81 508 PHE A O 1
ATOM 4003 N N . GLY A 1 509 ? 35.459 -4.656 -19.596 1.00 86.62 509 GLY A N 1
ATOM 4004 C CA . GLY A 1 509 ? 36.690 -5.354 -19.217 1.00 86.62 509 GLY A CA 1
ATOM 4005 C C . GLY A 1 509 ? 36.597 -6.879 -19.361 1.00 86.62 509 GLY A C 1
ATOM 4006 O O . GLY A 1 509 ? 35.514 -7.464 -19.302 1.00 86.62 509 GLY A O 1
ATOM 4007 N N . ASP A 1 510 ? 37.744 -7.556 -19.475 1.00 89.94 510 ASP A N 1
ATOM 4008 C CA . ASP A 1 510 ? 37.793 -9.004 -19.748 1.00 89.94 510 ASP A CA 1
ATOM 4009 C C . ASP A 1 510 ? 37.073 -9.864 -18.698 1.00 89.94 510 ASP A C 1
ATOM 4011 O O . ASP A 1 510 ? 36.548 -10.929 -19.027 1.00 89.94 510 ASP A O 1
ATOM 4015 N N . LYS A 1 511 ? 37.009 -9.414 -17.437 1.00 87.69 511 LYS A N 1
ATOM 4016 C CA . LYS A 1 511 ? 36.266 -10.113 -16.377 1.00 87.69 511 LYS A CA 1
ATOM 4017 C C . LYS A 1 511 ? 34.762 -10.143 -16.669 1.00 87.69 511 LYS A C 1
ATOM 4019 O O . LYS A 1 511 ? 34.153 -11.206 -16.597 1.00 87.69 511 LYS A O 1
ATOM 4024 N N . TRP A 1 512 ? 34.199 -9.007 -17.079 1.00 84.50 512 TRP A N 1
ATOM 4025 C CA . TRP A 1 512 ? 32.795 -8.889 -17.478 1.00 84.50 512 TRP A CA 1
ATOM 4026 C C . TRP A 1 512 ? 32.489 -9.722 -18.716 1.00 84.50 512 TRP A C 1
ATOM 4028 O O . TRP A 1 512 ? 31.512 -10.465 -18.729 1.00 84.50 512 TRP A O 1
ATOM 4038 N N . LEU A 1 513 ? 33.363 -9.672 -19.724 1.00 90.62 513 LEU A N 1
ATOM 4039 C CA . LEU A 1 513 ? 33.206 -10.480 -20.934 1.00 90.62 513 LEU A CA 1
ATOM 4040 C C . LEU A 1 513 ? 33.203 -11.983 -20.620 1.00 90.62 513 LEU A C 1
ATOM 4042 O O . LEU A 1 513 ? 32.415 -12.725 -21.203 1.00 90.62 513 LEU A O 1
ATOM 4046 N N . LYS A 1 514 ? 34.042 -12.440 -19.678 1.00 92.88 514 LYS A N 1
ATOM 4047 C CA . LYS A 1 514 ? 34.046 -13.839 -19.216 1.00 92.88 514 LYS A CA 1
ATOM 4048 C C . LYS A 1 514 ? 32.744 -14.217 -18.512 1.00 92.88 514 LYS A C 1
ATOM 4050 O O . LYS A 1 514 ? 32.218 -15.289 -18.798 1.00 92.88 514 LYS A O 1
ATOM 4055 N N . TRP A 1 515 ? 32.219 -13.360 -17.636 1.00 91.94 515 TRP A N 1
ATOM 4056 C CA . TRP A 1 515 ? 30.944 -13.606 -16.954 1.00 91.94 515 TRP A CA 1
ATOM 4057 C C . TRP A 1 515 ? 29.772 -13.653 -17.926 1.00 91.94 515 TRP A C 1
ATOM 4059 O O . TRP A 1 515 ? 29.034 -14.631 -17.923 1.00 91.94 515 TRP A O 1
ATOM 4069 N N . ILE A 1 516 ? 29.657 -12.673 -18.824 1.00 90.38 516 ILE A N 1
ATOM 4070 C CA . ILE A 1 516 ? 28.598 -12.644 -19.841 1.00 90.38 516 ILE A CA 1
ATOM 4071 C C . ILE A 1 516 ? 28.691 -13.882 -20.736 1.00 90.38 516 ILE A C 1
ATOM 4073 O O . ILE A 1 516 ? 27.688 -14.562 -20.941 1.00 90.38 516 ILE A O 1
ATOM 4077 N N . LYS A 1 517 ? 29.899 -14.235 -21.204 1.00 92.94 517 LYS A N 1
ATOM 4078 C CA . LYS A 1 517 ? 30.124 -15.460 -21.984 1.00 92.94 517 LYS A CA 1
ATOM 4079 C C . LYS A 1 517 ? 29.676 -16.704 -21.218 1.00 92.94 517 LYS A C 1
ATOM 4081 O O . LYS A 1 517 ? 29.053 -17.579 -21.810 1.00 92.94 517 LYS A O 1
ATOM 4086 N N . TYR A 1 518 ? 29.984 -16.798 -19.928 1.00 90.81 518 TYR A N 1
ATOM 4087 C CA . TYR A 1 518 ? 29.553 -17.919 -19.099 1.00 90.81 518 TYR A CA 1
ATOM 4088 C C . TYR A 1 518 ? 28.021 -17.975 -18.985 1.00 90.81 518 TYR A C 1
ATOM 4090 O O . TYR A 1 518 ? 27.440 -19.025 -19.253 1.00 90.81 518 TYR A O 1
ATOM 4098 N N . CYS A 1 519 ? 27.361 -16.851 -18.690 1.00 88.88 519 CYS A N 1
ATOM 4099 C CA . CYS A 1 519 ? 25.903 -16.778 -18.557 1.00 88.88 519 CYS A CA 1
ATOM 4100 C C . CYS A 1 519 ? 25.174 -17.215 -19.834 1.00 88.88 519 CYS A C 1
ATOM 4102 O O . CYS A 1 519 ? 24.244 -18.008 -19.753 1.00 88.88 519 CYS A O 1
ATOM 4104 N N . ILE A 1 520 ? 25.617 -16.761 -21.011 1.00 88.12 520 ILE A N 1
ATOM 4105 C CA . ILE A 1 520 ? 24.934 -17.084 -22.277 1.00 88.12 520 ILE A CA 1
ATOM 4106 C C . ILE A 1 520 ? 25.254 -18.496 -22.795 1.00 88.12 520 ILE A C 1
ATOM 4108 O O . ILE A 1 520 ? 24.419 -19.100 -23.459 1.00 88.12 520 ILE A O 1
ATOM 4112 N N . SER A 1 521 ? 26.436 -19.051 -22.488 1.00 89.19 521 SER A N 1
ATOM 4113 C CA . SER A 1 521 ? 26.879 -20.343 -23.052 1.00 89.19 521 SER A CA 1
ATOM 4114 C C . SER A 1 521 ? 26.572 -21.572 -22.197 1.00 89.19 521 SER A C 1
ATOM 4116 O O . SER A 1 521 ? 26.586 -22.691 -22.709 1.00 89.19 521 SER A O 1
ATOM 4118 N N . THR A 1 522 ? 26.293 -21.398 -20.904 1.00 88.50 522 THR A N 1
ATOM 4119 C CA . THR A 1 522 ? 26.047 -22.524 -19.982 1.00 88.50 522 THR A CA 1
ATOM 4120 C C . THR A 1 522 ? 24.588 -22.961 -19.909 1.00 88.50 522 THR A C 1
ATOM 4122 O O . THR A 1 522 ? 24.292 -24.007 -19.328 1.00 88.50 522 THR A O 1
ATOM 4125 N N . VAL A 1 523 ? 23.680 -22.208 -20.535 1.00 85.06 523 VAL A N 1
ATOM 4126 C CA . VAL A 1 523 ? 22.248 -22.518 -20.576 1.00 85.06 523 VAL A CA 1
ATOM 4127 C C . VAL A 1 523 ? 22.003 -23.889 -21.220 1.00 85.06 523 VAL A C 1
ATOM 4129 O O . VAL A 1 523 ? 22.683 -24.304 -22.165 1.00 85.06 523 VAL A O 1
ATOM 4132 N N . LYS A 1 524 ? 21.008 -24.607 -20.695 1.00 87.06 524 LYS A N 1
ATOM 4133 C CA . LYS A 1 524 ? 20.500 -25.867 -21.242 1.00 87.06 524 LYS A CA 1
ATOM 4134 C C . LYS A 1 524 ? 19.024 -25.702 -21.582 1.00 87.06 524 LYS A C 1
ATOM 4136 O O . LYS A 1 524 ? 18.257 -25.217 -20.755 1.00 87.06 524 LYS A O 1
ATOM 4141 N N . TYR A 1 525 ? 18.638 -26.134 -22.775 1.00 85.00 525 TYR A N 1
ATOM 4142 C CA . TYR A 1 525 ? 17.251 -26.199 -23.225 1.00 85.00 525 TYR A CA 1
ATOM 4143 C C . TYR A 1 525 ? 16.759 -27.641 -23.199 1.00 85.00 525 TYR A C 1
ATOM 4145 O O . TYR A 1 525 ? 17.540 -28.569 -23.398 1.00 85.00 525 TYR A O 1
ATOM 4153 N N . SER A 1 526 ? 15.463 -27.818 -22.966 1.00 86.62 526 SER A N 1
ATOM 4154 C CA . SER A 1 526 ? 14.768 -29.103 -23.039 1.00 86.62 526 SER A CA 1
ATOM 4155 C C . SER A 1 526 ? 13.565 -28.959 -23.966 1.00 86.62 526 SER A C 1
ATOM 4157 O O . SER A 1 526 ? 12.997 -27.870 -24.067 1.00 86.62 526 SER A O 1
ATOM 4159 N N . VAL A 1 527 ? 13.184 -30.033 -24.658 1.00 88.00 527 VAL A N 1
ATOM 4160 C CA . VAL A 1 527 ? 12.006 -30.035 -25.535 1.00 88.00 527 VAL A CA 1
ATOM 4161 C C . VAL A 1 527 ? 10.832 -30.622 -24.766 1.00 88.00 527 VAL A C 1
ATOM 4163 O O . VAL A 1 527 ? 10.957 -31.684 -24.161 1.00 88.00 527 VAL A O 1
ATOM 4166 N N . LEU A 1 528 ? 9.681 -29.954 -24.790 1.00 84.69 528 LEU A N 1
ATOM 4167 C CA . LEU A 1 528 ? 8.466 -30.499 -24.193 1.00 84.69 528 LEU A CA 1
ATOM 4168 C C . LEU A 1 528 ? 7.831 -31.522 -25.144 1.00 84.69 528 LEU A C 1
ATOM 4170 O O . LEU A 1 528 ? 7.354 -31.161 -26.217 1.00 84.69 528 LEU A O 1
ATOM 4174 N N . VAL A 1 529 ? 7.775 -32.786 -24.726 1.00 90.00 529 VAL A N 1
ATOM 4175 C CA . VAL A 1 529 ? 7.028 -33.855 -25.404 1.00 90.00 529 VAL A CA 1
ATOM 4176 C C . VAL A 1 529 ? 5.885 -34.265 -24.481 1.00 90.00 529 VAL A C 1
ATOM 4178 O O . VAL A 1 529 ? 6.112 -34.621 -23.329 1.00 90.00 529 VAL A O 1
ATOM 4181 N N . ASN A 1 530 ? 4.638 -34.166 -24.951 1.00 90.56 530 ASN A N 1
ATOM 4182 C CA . ASN A 1 530 ? 3.438 -34.421 -24.136 1.00 90.56 530 ASN A CA 1
ATOM 4183 C C . ASN A 1 530 ? 3.398 -33.618 -22.816 1.00 90.56 530 ASN A C 1
ATOM 4185 O O . ASN A 1 530 ? 3.009 -34.143 -21.777 1.00 90.56 530 ASN A O 1
ATOM 4189 N N . LYS A 1 531 ? 3.805 -32.338 -22.853 1.00 81.25 531 LYS A N 1
ATOM 4190 C CA . LYS A 1 531 ? 3.912 -31.428 -21.688 1.00 81.25 531 LYS A CA 1
ATOM 4191 C C . LYS A 1 531 ? 4.969 -31.815 -20.636 1.00 81.25 531 LYS A C 1
ATOM 4193 O O . LYS A 1 531 ? 5.088 -31.115 -19.635 1.00 81.25 531 LYS A O 1
ATOM 4198 N N . GLY A 1 532 ? 5.765 -32.862 -20.865 1.00 79.75 532 GLY A N 1
ATOM 4199 C CA . GLY A 1 532 ? 6.924 -33.212 -20.040 1.00 79.75 532 GLY A CA 1
ATOM 4200 C C . GLY A 1 532 ? 8.246 -32.796 -20.703 1.00 79.75 532 GLY A C 1
ATOM 4201 O O . GLY A 1 532 ? 8.368 -32.941 -21.920 1.00 79.75 532 GLY A O 1
ATOM 4202 N N . PRO A 1 533 ? 9.242 -32.284 -19.957 1.00 88.12 533 PRO A N 1
ATOM 4203 C CA . PRO A 1 533 ? 10.564 -31.979 -20.506 1.00 88.12 533 PRO A CA 1
ATOM 4204 C C . PRO A 1 533 ? 11.323 -33.266 -20.845 1.00 88.12 533 PRO A C 1
ATOM 4206 O O . PRO A 1 533 ? 11.447 -34.164 -20.013 1.00 88.12 533 PRO A O 1
ATOM 4209 N N . VAL A 1 534 ? 11.847 -33.351 -22.067 1.00 88.62 534 VAL A N 1
ATOM 4210 C CA . VAL A 1 534 ? 12.619 -34.494 -22.560 1.00 88.62 534 VAL A CA 1
ATOM 4211 C C . VAL A 1 534 ? 13.975 -34.023 -23.076 1.00 88.62 534 VAL A C 1
ATOM 4213 O O . VAL A 1 534 ? 14.073 -33.197 -23.985 1.00 88.62 534 VAL A O 1
ATOM 4216 N N . GLY A 1 535 ? 15.034 -34.594 -22.495 1.00 89.94 535 GLY A N 1
ATOM 4217 C CA . GLY A 1 535 ? 16.424 -34.345 -22.876 1.00 89.94 535 GLY A CA 1
ATOM 4218 C C . GLY A 1 535 ? 16.929 -32.941 -22.535 1.00 89.94 535 GLY A C 1
ATOM 4219 O O . GLY A 1 535 ? 16.169 -32.062 -22.131 1.00 89.94 535 GLY A O 1
ATOM 4220 N N . PHE A 1 536 ? 18.235 -32.733 -22.709 1.00 89.00 536 PHE A N 1
ATOM 4221 C CA . PHE A 1 536 ? 18.865 -31.419 -22.601 1.00 89.00 536 PHE A CA 1
ATOM 4222 C C . PHE A 1 536 ? 19.847 -31.200 -23.747 1.00 89.00 536 PHE A C 1
ATOM 4224 O O . PHE A 1 536 ? 20.657 -32.076 -24.049 1.00 89.00 536 PHE A O 1
ATOM 4231 N N . PHE A 1 537 ? 19.829 -30.009 -24.336 1.00 89.12 537 PHE A N 1
ATOM 4232 C CA . PHE A 1 537 ? 20.808 -29.571 -25.327 1.00 89.12 537 PHE A CA 1
ATOM 4233 C C . PHE A 1 537 ? 21.313 -28.163 -25.002 1.00 89.12 537 PHE A C 1
ATOM 4235 O O . PHE A 1 537 ? 20.658 -27.396 -24.299 1.00 89.12 537 PHE A O 1
ATOM 4242 N N . SER A 1 538 ? 22.517 -27.835 -25.469 1.00 88.06 538 SER A N 1
ATOM 4243 C CA . SER A 1 538 ? 23.099 -26.500 -25.298 1.00 88.06 538 SER A CA 1
ATOM 4244 C C . SER A 1 538 ? 22.908 -25.667 -26.562 1.00 88.06 538 SER A C 1
ATOM 4246 O O . SER A 1 538 ? 23.105 -26.203 -27.656 1.00 88.06 538 SER A O 1
ATOM 4248 N N . PRO A 1 539 ? 22.588 -24.368 -26.437 1.00 88.44 539 PRO A N 1
ATOM 4249 C CA . PRO A 1 539 ? 22.649 -23.458 -27.570 1.00 88.44 539 PRO A CA 1
ATOM 4250 C C . PRO A 1 539 ? 24.100 -23.255 -28.018 1.00 88.44 539 PRO A C 1
ATOM 4252 O O . PRO A 1 539 ? 25.039 -23.439 -27.244 1.00 88.44 539 PRO A O 1
ATOM 4255 N N . GLN A 1 540 ? 24.277 -22.831 -29.268 1.00 87.88 540 GLN A N 1
ATOM 4256 C CA . GLN A 1 540 ? 25.564 -22.350 -29.797 1.00 87.88 540 GLN A CA 1
ATOM 4257 C C . GLN A 1 540 ? 25.536 -20.854 -30.153 1.00 87.88 540 GLN A C 1
ATOM 4259 O O . GLN A 1 540 ? 26.576 -20.253 -30.417 1.00 87.88 540 GLN A O 1
ATOM 4264 N N . LYS A 1 541 ? 24.338 -20.267 -30.183 1.00 90.38 541 LYS A N 1
ATOM 4265 C CA . LYS A 1 541 ? 24.042 -18.862 -30.455 1.00 90.38 541 LYS A CA 1
ATOM 4266 C C . LYS A 1 541 ? 22.730 -18.494 -29.764 1.00 90.38 541 LYS A C 1
ATOM 4268 O O . LYS A 1 541 ? 22.023 -19.379 -29.283 1.00 90.38 541 LYS A O 1
ATOM 4273 N N . GLY A 1 542 ? 22.431 -17.205 -29.742 1.00 90.50 542 GLY A N 1
ATOM 4274 C CA . GLY A 1 542 ? 21.217 -16.659 -29.164 1.00 90.50 542 GLY A CA 1
ATOM 4275 C C . GLY A 1 542 ? 21.311 -16.371 -27.669 1.00 90.50 542 GLY A C 1
ATOM 4276 O O . GLY A 1 542 ? 22.223 -16.804 -26.971 1.00 90.50 542 GLY A O 1
ATOM 4277 N N . ILE A 1 543 ? 20.373 -15.585 -27.177 1.00 89.75 543 ILE A N 1
ATOM 4278 C CA . ILE A 1 543 ? 20.256 -15.138 -25.791 1.00 89.75 543 ILE A CA 1
ATOM 4279 C C . ILE A 1 543 ? 18.836 -15.434 -25.303 1.00 89.75 543 ILE A C 1
ATOM 4281 O O . ILE A 1 543 ? 17.914 -15.589 -26.097 1.00 89.75 543 ILE A O 1
ATOM 4285 N N . ARG A 1 544 ? 18.650 -15.589 -23.993 1.00 83.12 544 ARG A N 1
ATOM 4286 C CA . ARG A 1 544 ? 17.412 -16.141 -23.437 1.00 83.12 544 ARG A CA 1
ATOM 4287 C C . ARG A 1 544 ? 16.314 -15.082 -23.326 1.00 83.12 544 ARG A C 1
ATOM 4289 O O . ARG A 1 544 ? 16.439 -14.127 -22.567 1.00 83.12 544 ARG A O 1
ATOM 4296 N N . GLN A 1 545 ? 15.189 -15.309 -23.995 1.00 69.00 545 GLN A N 1
ATOM 4297 C CA . GLN A 1 545 ? 13.978 -14.526 -23.758 1.00 69.00 545 GLN A CA 1
ATOM 4298 C C . GLN A 1 545 ? 13.443 -14.792 -22.335 1.00 69.00 545 GLN A C 1
ATOM 4300 O O . GLN A 1 545 ? 13.362 -15.943 -21.897 1.00 69.00 545 GLN A O 1
ATOM 4305 N N . GLY A 1 546 ? 13.122 -13.725 -21.595 1.00 67.25 546 GLY A N 1
ATOM 4306 C CA . GLY A 1 546 ? 12.679 -13.789 -20.193 1.00 67.25 546 GLY A CA 1
ATOM 4307 C C . GLY A 1 546 ? 13.800 -13.784 -19.143 1.00 67.25 546 GLY A C 1
ATOM 4308 O O . GLY A 1 546 ? 13.509 -13.824 -17.952 1.00 67.25 546 GLY A O 1
ATOM 4309 N N . ASP A 1 547 ? 15.070 -13.726 -19.555 1.00 74.12 547 ASP A N 1
ATOM 4310 C CA . ASP A 1 547 ? 16.196 -13.435 -18.657 1.00 74.12 547 ASP A CA 1
ATOM 4311 C C . ASP A 1 547 ? 16.355 -11.906 -18.507 1.00 74.12 547 ASP A C 1
ATOM 4313 O O . ASP A 1 547 ? 16.450 -11.232 -19.536 1.00 74.12 547 ASP A O 1
ATOM 4317 N N . PRO A 1 548 ? 16.426 -11.347 -17.280 1.00 71.44 548 PRO A N 1
ATOM 4318 C CA . PRO A 1 548 ? 16.537 -9.900 -17.062 1.00 71.44 548 PRO A CA 1
ATOM 4319 C C . PRO A 1 548 ? 17.737 -9.234 -17.755 1.00 71.44 548 PRO A C 1
ATOM 4321 O O . PRO A 1 548 ? 17.666 -8.065 -18.120 1.00 71.44 548 PRO A O 1
ATOM 4324 N N . LEU A 1 549 ? 18.842 -9.957 -17.972 1.00 81.25 549 LEU A N 1
ATOM 4325 C CA . LEU A 1 549 ? 20.054 -9.419 -18.600 1.00 81.25 549 LEU A CA 1
ATOM 4326 C C . LEU A 1 549 ? 19.962 -9.390 -20.134 1.00 81.25 549 LEU A C 1
ATOM 4328 O O . LEU A 1 549 ? 20.585 -8.553 -20.791 1.00 81.25 549 LEU A O 1
ATOM 4332 N N . CYS A 1 550 ? 19.213 -10.318 -20.726 1.00 83.94 550 CYS A N 1
ATOM 4333 C CA . CYS A 1 550 ? 19.226 -10.546 -22.169 1.00 83.94 550 CYS A CA 1
ATOM 4334 C C . CYS A 1 550 ? 18.672 -9.375 -23.008 1.00 83.94 550 CYS A C 1
ATOM 4336 O O . CYS A 1 550 ? 19.306 -9.063 -24.018 1.00 83.94 550 CYS A O 1
ATOM 4338 N N . PRO A 1 551 ? 17.594 -8.663 -22.617 1.00 84.19 551 PRO A N 1
ATOM 4339 C CA . PRO A 1 551 ? 17.150 -7.443 -23.300 1.00 84.19 551 PRO A CA 1
ATOM 4340 C C . PRO A 1 551 ? 18.259 -6.394 -23.442 1.00 84.19 551 PRO A C 1
ATOM 4342 O O . PRO A 1 551 ? 18.456 -5.847 -24.526 1.00 84.19 551 PRO A O 1
ATOM 4345 N N . PHE A 1 552 ? 19.057 -6.187 -22.390 1.00 85.12 552 PHE A N 1
ATOM 4346 C CA . PHE A 1 552 ? 20.180 -5.248 -22.412 1.00 85.12 552 PHE A CA 1
ATOM 4347 C C . PHE A 1 552 ? 21.290 -5.706 -23.358 1.00 85.12 552 PHE A C 1
ATOM 4349 O O . PHE A 1 552 ? 21.799 -4.924 -24.157 1.00 85.12 552 PHE A O 1
ATOM 4356 N N . LEU A 1 553 ? 21.650 -6.991 -23.324 1.00 88.75 553 LEU A N 1
ATOM 4357 C CA . LEU A 1 553 ? 22.637 -7.540 -24.258 1.00 88.75 553 LEU A CA 1
ATOM 4358 C C . LEU A 1 553 ? 22.169 -7.430 -25.715 1.00 88.75 553 LEU A C 1
ATOM 4360 O O . LEU A 1 553 ? 22.988 -7.172 -26.598 1.00 88.75 553 LEU A O 1
ATOM 4364 N N . PHE A 1 554 ? 20.866 -7.583 -25.961 1.00 90.12 554 PHE A N 1
ATOM 4365 C CA . PHE A 1 554 ? 20.287 -7.437 -27.290 1.00 90.12 554 PHE A CA 1
ATOM 4366 C C . PHE A 1 554 ? 20.404 -6.005 -27.814 1.00 90.12 554 PHE A C 1
ATOM 4368 O O . PHE A 1 554 ? 20.930 -5.802 -28.907 1.00 90.12 554 PHE A O 1
ATOM 4375 N N . ILE A 1 555 ? 19.999 -4.997 -27.032 1.00 89.50 555 ILE A N 1
ATOM 4376 C CA . ILE A 1 555 ? 20.105 -3.598 -27.478 1.00 89.50 555 ILE A CA 1
ATOM 4377 C C . ILE A 1 555 ? 21.563 -3.167 -27.682 1.00 89.50 555 ILE A C 1
ATOM 4379 O O . ILE A 1 555 ? 21.853 -2.417 -28.611 1.00 89.50 555 ILE A O 1
ATOM 4383 N N . LEU A 1 556 ? 22.500 -3.699 -26.885 1.00 90.25 556 LEU A N 1
ATOM 4384 C CA . LEU A 1 556 ? 23.933 -3.462 -27.071 1.00 90.25 556 LEU A CA 1
ATOM 4385 C C . LEU A 1 556 ? 24.443 -4.109 -28.363 1.00 90.25 556 LEU A C 1
ATOM 4387 O O . LEU A 1 556 ? 25.259 -3.516 -29.057 1.00 90.25 556 LEU A O 1
ATOM 4391 N N . ALA A 1 557 ? 23.950 -5.292 -28.738 1.00 91.50 557 ALA A N 1
ATOM 4392 C CA . ALA A 1 557 ? 24.260 -5.892 -30.035 1.00 91.50 557 ALA A CA 1
ATOM 4393 C C . ALA A 1 557 ? 23.688 -5.077 -31.211 1.00 91.50 557 ALA A C 1
ATOM 4395 O O . ALA A 1 557 ? 24.370 -4.909 -32.230 1.00 91.50 557 ALA A O 1
ATOM 4396 N N . MET A 1 558 ? 22.471 -4.547 -31.053 1.00 92.00 558 MET A N 1
ATOM 4397 C CA . MET A 1 558 ? 21.799 -3.691 -32.038 1.00 92.00 558 MET A CA 1
ATOM 4398 C C . MET A 1 558 ? 22.490 -2.333 -32.229 1.00 92.00 558 MET A C 1
ATOM 4400 O O . MET A 1 558 ? 22.401 -1.754 -33.311 1.00 92.00 558 MET A O 1
ATOM 4404 N N . GLU A 1 559 ? 23.271 -1.861 -31.252 1.00 91.25 559 GLU A N 1
ATOM 4405 C CA . GLU A 1 559 ? 24.136 -0.681 -31.409 1.00 91.25 559 GLU A CA 1
ATOM 4406 C C . GLU A 1 559 ? 25.082 -0.819 -32.615 1.00 91.25 559 GLU A C 1
ATOM 4408 O O . GLU A 1 559 ? 25.388 0.163 -33.290 1.00 91.25 559 GLU A O 1
ATOM 4413 N N . GLY A 1 560 ? 25.515 -2.039 -32.953 1.00 91.56 560 GLY A N 1
ATOM 4414 C CA . GLY A 1 560 ? 26.338 -2.251 -34.141 1.00 91.56 560 GLY A CA 1
ATOM 4415 C C . GLY A 1 560 ? 25.601 -1.953 -35.452 1.00 91.56 560 GLY A C 1
ATOM 4416 O O . GLY A 1 560 ? 26.217 -1.374 -36.345 1.00 91.56 560 GLY A O 1
ATOM 4417 N N . LEU A 1 561 ? 24.295 -2.242 -35.559 1.00 92.81 561 LEU A N 1
ATOM 4418 C CA . LEU A 1 561 ? 23.488 -1.829 -36.717 1.00 92.81 561 LEU A CA 1
ATOM 4419 C C . LEU A 1 561 ? 23.425 -0.301 -36.806 1.00 92.81 561 LEU A C 1
ATOM 4421 O O . LEU A 1 561 ? 23.707 0.261 -37.865 1.00 92.81 561 LEU A O 1
ATOM 4425 N N . SER A 1 562 ? 23.140 0.362 -35.679 1.00 92.25 562 SER A N 1
ATOM 4426 C CA . SER A 1 562 ? 23.119 1.828 -35.591 1.00 92.25 562 SER A CA 1
ATOM 4427 C C . SER A 1 562 ? 24.438 2.429 -36.091 1.00 92.25 562 SER A C 1
ATOM 4429 O O . SER A 1 562 ? 24.438 3.292 -36.970 1.00 92.25 562 SER A O 1
ATOM 4431 N N . LYS A 1 563 ? 25.583 1.898 -35.639 1.00 91.88 563 LYS A N 1
ATOM 4432 C CA . LYS A 1 563 ? 26.912 2.380 -36.055 1.00 91.88 563 LYS A CA 1
ATOM 4433 C C . LYS A 1 563 ? 27.224 2.137 -37.530 1.00 91.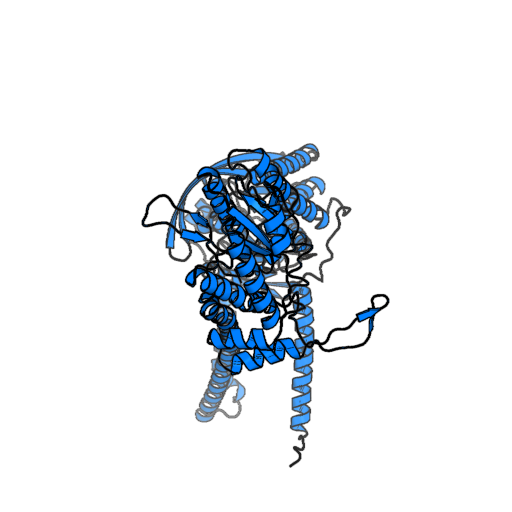88 563 LYS A C 1
ATOM 4435 O O . LYS A 1 563 ? 27.887 2.976 -38.141 1.00 91.88 563 LYS A O 1
ATOM 4440 N N . ILE A 1 564 ? 26.773 1.027 -38.117 1.00 92.69 564 ILE A N 1
ATOM 4441 C CA . ILE A 1 564 ? 26.966 0.766 -39.553 1.00 92.69 564 ILE A CA 1
ATOM 4442 C C . ILE A 1 564 ? 26.125 1.747 -40.383 1.00 92.69 564 ILE A C 1
ATOM 4444 O O . ILE A 1 564 ? 26.647 2.321 -41.339 1.00 92.69 564 ILE A O 1
ATOM 4448 N N . ILE A 1 565 ? 24.872 2.007 -39.993 1.00 92.94 565 ILE A N 1
ATOM 4449 C CA . ILE A 1 565 ? 24.005 2.990 -40.666 1.00 92.94 565 ILE A CA 1
ATOM 4450 C C . ILE A 1 565 ? 24.579 4.406 -40.521 1.00 92.94 565 ILE A C 1
ATOM 4452 O O . ILE A 1 565 ? 24.683 5.135 -41.507 1.00 92.94 565 ILE A O 1
ATOM 4456 N N . GLU A 1 566 ? 25.033 4.794 -39.325 1.00 91.06 566 GLU A N 1
ATOM 4457 C CA . GLU A 1 566 ? 25.712 6.078 -39.104 1.00 91.06 566 GLU A CA 1
ATOM 4458 C C . GLU A 1 566 ? 26.954 6.218 -39.994 1.00 91.06 566 GLU A C 1
ATOM 4460 O O . GLU A 1 566 ? 27.192 7.287 -40.563 1.00 91.06 566 GLU A O 1
ATOM 4465 N N . LYS A 1 567 ? 27.733 5.141 -40.159 1.00 91.44 567 LYS A N 1
ATOM 4466 C CA . LYS A 1 567 ? 28.907 5.143 -41.033 1.00 91.44 567 LYS A CA 1
ATOM 4467 C C . LYS A 1 567 ? 28.524 5.275 -42.507 1.00 91.44 567 LYS A C 1
ATOM 4469 O O . LYS A 1 567 ? 29.139 6.077 -43.207 1.00 91.44 567 LYS A O 1
ATOM 4474 N N . ALA A 1 568 ? 27.502 4.552 -42.962 1.00 91.69 568 ALA A N 1
ATOM 4475 C CA . ALA A 1 568 ? 26.968 4.677 -44.318 1.00 91.69 568 ALA A CA 1
ATOM 4476 C C . ALA A 1 568 ? 26.466 6.107 -44.592 1.00 91.69 568 ALA A C 1
ATOM 4478 O O . ALA A 1 568 ? 26.727 6.667 -45.657 1.00 91.69 568 ALA A O 1
ATOM 4479 N N . ARG A 1 569 ? 25.844 6.749 -43.597 1.00 91.00 569 ARG A N 1
ATOM 4480 C CA . ARG A 1 569 ? 25.427 8.155 -43.670 1.00 91.00 569 ARG A CA 1
ATOM 4481 C C . ARG A 1 569 ? 26.608 9.116 -43.775 1.00 91.00 569 ARG A C 1
ATOM 4483 O O . ARG A 1 569 ? 26.589 10.023 -44.599 1.00 91.00 569 ARG A O 1
ATOM 4490 N N . GLN A 1 570 ? 27.661 8.917 -42.979 1.00 89.19 570 GLN A N 1
ATOM 4491 C CA . GLN A 1 570 ? 28.890 9.718 -43.081 1.00 89.19 570 GLN A CA 1
ATOM 4492 C C . GLN A 1 570 ? 29.527 9.618 -44.474 1.00 89.19 570 GLN A C 1
ATOM 4494 O O . GLN A 1 570 ? 30.051 10.607 -44.975 1.00 89.19 570 GLN A O 1
ATOM 4499 N N . MET A 1 571 ? 29.448 8.443 -45.105 1.00 90.31 571 MET A N 1
ATOM 4500 C CA . MET A 1 571 ? 29.917 8.209 -46.475 1.00 90.31 571 MET A CA 1
ATOM 4501 C C . MET A 1 571 ? 28.941 8.700 -47.559 1.00 90.31 571 MET A C 1
ATOM 4503 O O . MET A 1 571 ? 29.221 8.517 -48.740 1.00 90.31 571 MET A O 1
ATOM 4507 N N . GLN A 1 572 ? 27.814 9.320 -47.183 1.00 89.12 572 GLN A N 1
ATOM 4508 C CA . GLN A 1 572 ? 26.749 9.773 -48.090 1.00 89.12 572 GLN A CA 1
ATOM 4509 C C . GLN A 1 572 ? 26.081 8.644 -48.898 1.00 89.12 572 GLN A C 1
ATOM 4511 O O . GLN A 1 572 ? 25.461 8.897 -49.928 1.00 89.12 572 GLN A O 1
ATOM 4516 N N . TRP A 1 573 ? 26.175 7.395 -48.430 1.00 89.62 573 TRP A N 1
ATOM 4517 C CA . TRP A 1 573 ? 25.530 6.240 -49.066 1.00 89.62 573 TRP A CA 1
ATOM 4518 C C . TRP A 1 573 ? 24.040 6.148 -48.737 1.00 89.62 573 TRP A C 1
ATOM 4520 O O . TRP A 1 573 ? 23.256 5.680 -49.556 1.00 89.62 573 TRP A O 1
ATOM 4530 N N . ILE A 1 574 ? 23.660 6.602 -47.541 1.00 91.31 574 ILE A N 1
ATOM 4531 C CA . ILE A 1 574 ? 22.277 6.662 -47.064 1.00 91.31 574 ILE A CA 1
ATOM 4532 C C . ILE A 1 574 ? 22.039 8.073 -46.537 1.00 91.31 574 ILE A C 1
ATOM 4534 O O . ILE A 1 574 ? 22.783 8.544 -45.675 1.00 91.31 574 ILE A O 1
ATOM 4538 N N . GLN A 1 575 ? 21.006 8.747 -47.031 1.00 87.62 575 GLN A N 1
ATOM 4539 C CA . GLN A 1 575 ? 20.585 10.051 -46.525 1.00 87.62 575 GLN A CA 1
ATOM 4540 C C . GLN A 1 575 ? 19.260 9.878 -45.789 1.00 87.62 575 GLN A C 1
ATOM 4542 O O . GLN A 1 575 ? 18.316 9.357 -46.365 1.00 87.62 575 GLN A O 1
ATOM 4547 N N . GLY A 1 576 ? 19.221 10.244 -44.505 1.00 91.19 576 GLY A N 1
ATOM 4548 C CA . GLY A 1 576 ? 18.000 10.198 -43.694 1.00 91.19 576 GLY A CA 1
ATOM 4549 C C . GLY A 1 576 ? 17.080 11.388 -43.961 1.00 91.19 576 GLY A C 1
ATOM 4550 O O . GLY A 1 576 ? 17.397 12.254 -44.771 1.00 91.19 576 GLY A O 1
ATOM 4551 N N . PHE A 1 577 ? 15.970 11.475 -43.234 1.00 93.12 577 PHE A N 1
ATOM 4552 C CA . PHE A 1 577 ? 15.076 12.628 -43.322 1.00 93.12 577 PHE A CA 1
ATOM 4553 C C . PHE A 1 577 ? 15.579 13.760 -42.436 1.00 93.12 577 PHE A C 1
ATOM 4555 O O . PHE A 1 577 ? 15.895 13.556 -41.264 1.00 93.12 577 PHE A O 1
ATOM 4562 N N . ASN A 1 578 ? 15.648 14.960 -42.997 1.00 88.62 578 ASN A N 1
ATOM 4563 C CA . ASN A 1 578 ? 15.939 16.174 -42.247 1.00 88.62 578 ASN A CA 1
ATOM 4564 C C . AS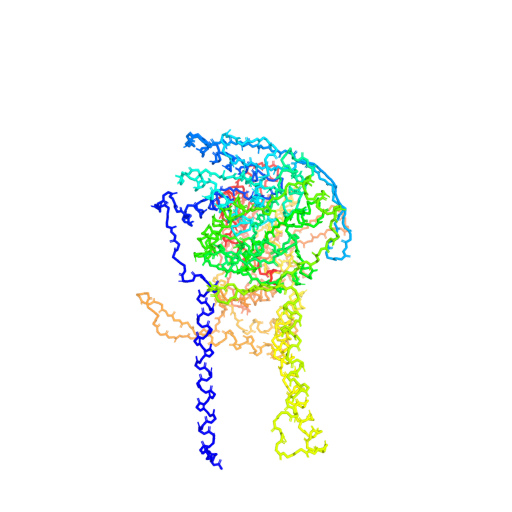N A 1 578 ? 14.661 16.657 -41.558 1.00 88.62 578 ASN A C 1
ATOM 4566 O O . ASN A 1 578 ? 13.603 16.600 -42.158 1.00 88.62 578 ASN A O 1
ATOM 4570 N N . VAL A 1 579 ? 14.741 17.120 -40.314 1.00 83.31 579 VAL A N 1
ATOM 4571 C CA . VAL A 1 579 ? 13.607 17.680 -39.567 1.00 83.31 579 VAL A CA 1
ATOM 4572 C C . VAL A 1 579 ? 14.085 18.929 -38.835 1.00 83.31 579 VAL A C 1
ATOM 4574 O O . VAL A 1 579 ? 15.088 18.888 -38.124 1.00 83.31 579 VAL A O 1
ATOM 4577 N N . GLY A 1 580 ? 13.394 20.055 -39.020 1.00 79.38 580 GLY A N 1
ATOM 4578 C CA . GLY A 1 580 ? 13.730 21.324 -38.367 1.00 79.38 580 GLY A CA 1
ATOM 4579 C C . GLY A 1 580 ? 13.132 22.548 -39.063 1.00 79.38 580 GLY A C 1
ATOM 4580 O O . GLY A 1 580 ? 12.621 22.450 -40.178 1.00 79.38 580 GLY A O 1
ATOM 4581 N N . THR A 1 581 ? 13.172 23.699 -38.387 1.00 68.06 581 THR A N 1
ATOM 4582 C CA . THR A 1 581 ? 12.600 24.975 -38.868 1.00 68.06 581 THR A CA 1
ATOM 4583 C C . THR A 1 581 ? 13.646 26.052 -39.177 1.00 68.06 581 THR A C 1
ATOM 4585 O O . THR A 1 581 ? 13.380 26.924 -39.994 1.00 68.06 581 THR A O 1
ATOM 4588 N N . ASN A 1 582 ? 14.843 25.981 -38.578 1.00 64.31 582 ASN A N 1
ATOM 4589 C CA . ASN A 1 582 ? 15.940 26.938 -38.769 1.00 64.31 582 ASN A CA 1
ATOM 4590 C C . ASN A 1 582 ? 17.222 26.211 -39.199 1.00 64.31 582 ASN A C 1
ATOM 4592 O O . ASN A 1 582 ? 17.485 25.110 -38.723 1.00 64.31 582 ASN A O 1
ATOM 4596 N N . ILE A 1 583 ? 18.061 26.861 -40.016 1.00 60.78 583 ILE A N 1
ATOM 4597 C CA . ILE A 1 583 ? 19.313 26.306 -40.583 1.00 60.78 583 ILE A CA 1
ATOM 4598 C C . ILE A 1 583 ? 20.269 25.761 -39.495 1.00 60.78 583 ILE A C 1
ATOM 4600 O O . ILE A 1 583 ? 21.027 24.832 -39.753 1.00 60.78 583 ILE A O 1
ATOM 4604 N N . GLY A 1 584 ? 20.199 26.282 -38.262 1.00 59.97 584 GLY A N 1
ATOM 4605 C CA . GLY A 1 584 ? 20.992 25.810 -37.117 1.00 59.97 584 GLY A CA 1
ATOM 4606 C C . GLY A 1 584 ? 20.416 24.624 -36.324 1.00 59.97 584 GLY A C 1
ATOM 4607 O O . GLY A 1 584 ? 21.131 24.080 -35.492 1.00 59.97 584 GLY A O 1
ATOM 4608 N N . ASN A 1 585 ? 19.164 24.211 -36.570 1.00 68.06 585 ASN A N 1
ATOM 4609 C CA . ASN A 1 585 ? 18.438 23.189 -35.791 1.00 68.06 585 ASN A CA 1
ATOM 4610 C C . ASN A 1 585 ? 17.890 22.050 -36.673 1.00 68.06 585 ASN A C 1
ATOM 4612 O O . ASN A 1 585 ? 16.831 21.492 -36.386 1.00 68.06 585 ASN A O 1
ATOM 4616 N N . ILE A 1 586 ? 18.570 21.726 -37.775 1.00 79.06 586 ILE A N 1
ATOM 4617 C CA . ILE A 1 586 ? 18.186 20.599 -38.632 1.00 79.06 586 ILE A CA 1
ATOM 4618 C C . ILE A 1 586 ? 18.756 19.310 -38.036 1.00 79.06 586 ILE A C 1
ATOM 4620 O O . ILE A 1 586 ? 19.972 19.150 -37.925 1.00 79.06 586 ILE A O 1
ATOM 4624 N N . ILE A 1 587 ? 17.874 18.380 -37.675 1.00 85.00 587 ILE A N 1
ATOM 4625 C CA . ILE A 1 587 ? 18.226 17.040 -37.204 1.00 85.00 587 ILE A CA 1
ATOM 4626 C C . ILE A 1 587 ? 17.950 16.054 -38.336 1.00 85.00 587 ILE A C 1
ATOM 4628 O O . ILE A 1 587 ? 16.837 15.990 -38.848 1.00 85.00 587 ILE A O 1
ATOM 4632 N N . THR A 1 588 ? 18.951 15.268 -38.726 1.00 88.25 588 THR A N 1
ATOM 4633 C CA . THR A 1 588 ? 18.770 14.191 -39.708 1.00 88.25 588 THR A CA 1
ATOM 4634 C C . THR A 1 588 ? 18.506 12.872 -38.993 1.00 88.25 588 THR A C 1
ATOM 4636 O O . THR A 1 588 ? 19.388 12.361 -38.300 1.00 88.25 588 THR A O 1
ATOM 4639 N N . ILE A 1 589 ? 17.334 12.279 -39.210 1.00 91.44 589 ILE A N 1
ATOM 4640 C CA . ILE A 1 589 ? 16.957 10.972 -38.664 1.00 91.44 589 ILE A CA 1
ATOM 4641 C C . ILE A 1 589 ? 17.046 9.928 -39.778 1.00 91.44 589 ILE A C 1
ATOM 4643 O O . ILE A 1 589 ? 16.355 10.009 -40.788 1.00 91.44 589 ILE A O 1
ATOM 4647 N N . SER A 1 590 ? 17.941 8.953 -39.604 1.00 93.25 590 SER A N 1
ATOM 4648 C CA . SER A 1 590 ? 18.170 7.867 -40.576 1.00 93.25 590 SER A CA 1
ATOM 4649 C C . SER A 1 590 ? 17.548 6.543 -40.148 1.00 93.25 590 SER A C 1
ATOM 4651 O O . SER A 1 590 ? 17.183 5.737 -40.995 1.00 93.25 590 SER A O 1
ATOM 4653 N N . HIS A 1 591 ? 17.427 6.305 -38.843 1.00 94.75 591 HIS A N 1
ATOM 4654 C CA . HIS A 1 591 ? 16.866 5.075 -38.304 1.00 94.75 591 HIS A CA 1
ATOM 4655 C C . HIS A 1 591 ? 16.317 5.293 -36.892 1.00 94.75 591 HIS A C 1
ATOM 4657 O O . HIS A 1 591 ? 16.769 6.188 -36.180 1.00 94.75 591 HIS A O 1
ATOM 4663 N N . LEU A 1 592 ? 15.362 4.459 -36.491 1.00 93.19 592 LEU A N 1
ATOM 4664 C CA . LEU A 1 592 ? 14.854 4.343 -35.127 1.00 93.19 592 LEU A CA 1
ATOM 4665 C C . LEU A 1 592 ? 14.798 2.862 -34.766 1.00 93.19 592 LEU A C 1
ATOM 4667 O O . LEU A 1 592 ? 14.273 2.056 -35.533 1.00 93.19 592 LEU A O 1
ATOM 4671 N N . LEU A 1 593 ? 15.346 2.518 -33.606 1.00 92.25 593 LEU A N 1
ATOM 4672 C CA . LEU A 1 593 ? 15.345 1.164 -33.068 1.00 92.25 593 LEU A CA 1
ATOM 4673 C C . LEU A 1 593 ? 14.481 1.130 -31.811 1.00 92.25 593 LEU A C 1
ATOM 4675 O O . LEU A 1 593 ? 14.615 1.987 -30.931 1.00 92.25 593 LEU A O 1
ATOM 4679 N N . TYR A 1 594 ? 13.634 0.116 -31.715 1.00 87.75 594 TYR A N 1
ATOM 4680 C CA . TYR A 1 594 ? 12.955 -0.270 -30.491 1.00 87.75 594 TYR A CA 1
ATOM 4681 C C . TYR A 1 594 ? 13.096 -1.784 -30.336 1.00 87.75 594 TYR A C 1
ATOM 4683 O O . TYR A 1 594 ? 12.297 -2.552 -30.855 1.00 87.75 594 TYR A O 1
ATOM 4691 N N . ALA A 1 595 ? 14.169 -2.212 -29.666 1.00 85.81 595 ALA A N 1
ATOM 4692 C CA . ALA A 1 595 ? 14.587 -3.613 -29.654 1.00 85.81 595 ALA A CA 1
ATOM 4693 C C . ALA A 1 595 ? 14.771 -4.152 -31.088 1.00 85.81 595 ALA A C 1
ATOM 4695 O O . ALA A 1 595 ? 15.726 -3.741 -31.751 1.00 85.81 595 ALA A O 1
ATOM 4696 N N . ASP A 1 596 ? 13.925 -5.080 -31.539 1.00 84.62 596 ASP A N 1
ATOM 4697 C CA . ASP A 1 596 ? 13.931 -5.674 -32.878 1.00 84.62 596 ASP A CA 1
ATOM 4698 C C . ASP A 1 596 ? 13.074 -4.909 -33.902 1.00 84.62 596 ASP A C 1
ATOM 4700 O O . ASP A 1 596 ? 13.370 -4.974 -35.098 1.00 84.62 596 ASP A O 1
ATOM 4704 N N . ASP A 1 597 ? 12.104 -4.105 -33.455 1.00 89.00 597 ASP A N 1
ATOM 4705 C CA . ASP A 1 597 ? 11.349 -3.191 -34.316 1.00 89.00 597 ASP A CA 1
ATOM 4706 C C . ASP A 1 597 ? 12.276 -2.082 -34.844 1.00 89.00 597 ASP A C 1
ATOM 4708 O O . ASP A 1 597 ? 12.735 -1.206 -34.104 1.00 89.00 597 ASP A O 1
ATOM 4712 N N . THR A 1 598 ? 12.563 -2.120 -36.147 1.00 92.44 598 THR A N 1
ATOM 4713 C CA . THR A 1 598 ? 13.528 -1.219 -36.789 1.00 92.44 598 THR A CA 1
ATOM 4714 C C . THR A 1 598 ? 12.870 -0.418 -37.907 1.00 92.44 598 THR A C 1
ATOM 4716 O O . THR A 1 598 ? 12.386 -0.982 -38.890 1.00 92.44 598 THR A O 1
ATOM 4719 N N . LEU A 1 599 ? 12.898 0.911 -37.791 1.00 95.19 599 LEU A N 1
ATOM 4720 C CA . LEU A 1 599 ? 12.528 1.835 -38.864 1.00 95.19 599 LEU A CA 1
ATOM 4721 C C . LEU A 1 599 ? 13.781 2.453 -39.479 1.00 95.19 599 LEU A C 1
ATOM 4723 O O . LEU A 1 599 ? 14.673 2.898 -38.759 1.00 95.19 599 LEU A O 1
ATOM 4727 N N . ILE A 1 600 ? 13.829 2.528 -40.805 1.00 95.31 600 ILE A N 1
ATOM 4728 C CA . ILE A 1 600 ? 14.887 3.206 -41.559 1.00 95.31 600 ILE A CA 1
ATOM 4729 C C . ILE A 1 600 ? 14.251 4.222 -42.500 1.00 95.31 600 ILE A C 1
ATOM 4731 O O . ILE A 1 600 ? 13.312 3.900 -43.223 1.00 95.31 600 ILE A O 1
ATOM 4735 N N . PHE A 1 601 ? 14.788 5.436 -42.509 1.00 94.81 601 PHE A N 1
ATOM 4736 C CA . PHE A 1 601 ? 14.363 6.534 -43.368 1.00 94.81 601 PHE A CA 1
ATOM 4737 C C . PHE A 1 601 ? 15.453 6.797 -44.399 1.00 94.81 601 PHE A C 1
ATOM 4739 O O . PHE A 1 601 ? 16.617 6.981 -44.031 1.00 94.81 601 PHE A O 1
ATOM 4746 N N . CYS A 1 602 ? 15.090 6.802 -45.681 1.00 93.00 602 CYS A N 1
ATOM 4747 C CA . CYS A 1 602 ? 16.030 7.117 -46.748 1.00 93.00 602 CYS A CA 1
ATOM 4748 C C . CYS A 1 602 ? 15.382 7.801 -47.953 1.00 93.00 602 CYS A C 1
ATOM 4750 O O . CYS A 1 602 ? 14.168 7.750 -48.150 1.00 93.00 602 CYS A O 1
ATOM 4752 N N . GLU A 1 603 ? 16.198 8.477 -48.758 1.00 92.69 603 GLU A N 1
ATOM 4753 C CA . GLU A 1 603 ? 15.745 9.105 -50.000 1.00 92.69 603 GLU A CA 1
ATOM 4754 C C . GLU A 1 603 ? 15.212 8.059 -50.990 1.00 92.69 603 GLU A C 1
ATOM 4756 O O . GLU A 1 603 ? 15.695 6.925 -51.047 1.00 92.69 603 GLU A O 1
ATOM 4761 N N . ALA A 1 604 ? 14.246 8.453 -51.824 1.00 91.69 604 ALA A N 1
ATOM 4762 C CA . ALA A 1 604 ? 13.659 7.599 -52.858 1.00 91.69 604 ALA A CA 1
ATOM 4763 C C . ALA A 1 604 ? 14.608 7.428 -54.066 1.00 91.69 604 ALA A C 1
ATOM 4765 O O . ALA A 1 604 ? 14.312 7.829 -55.191 1.00 91.69 604 ALA A O 1
ATOM 4766 N N . ASN A 1 605 ? 15.792 6.863 -53.827 1.00 92.06 605 ASN A N 1
ATOM 4767 C CA . ASN A 1 605 ? 16.862 6.724 -54.807 1.00 92.06 605 ASN A CA 1
ATOM 4768 C C . ASN A 1 605 ? 17.337 5.269 -54.908 1.00 92.06 605 ASN A C 1
ATOM 4770 O O . ASN A 1 605 ? 17.716 4.654 -53.911 1.00 92.06 605 ASN A O 1
ATOM 4774 N N . ARG A 1 606 ? 17.396 4.749 -56.140 1.00 93.88 606 ARG A N 1
ATOM 4775 C CA . ARG A 1 606 ? 17.808 3.370 -56.442 1.00 93.88 606 ARG A CA 1
ATOM 4776 C C . ARG A 1 606 ? 19.153 3.000 -55.806 1.00 93.88 606 ARG A C 1
ATOM 4778 O O . ARG A 1 606 ? 19.268 1.972 -55.143 1.00 93.88 606 ARG A O 1
ATOM 4785 N N . THR A 1 607 ? 20.160 3.850 -55.979 1.00 93.06 607 THR A N 1
ATOM 4786 C CA . THR A 1 607 ? 21.518 3.622 -55.473 1.00 93.06 607 THR A CA 1
ATOM 4787 C C . THR A 1 607 ? 21.549 3.602 -53.944 1.00 93.06 607 THR A C 1
ATOM 4789 O O . THR A 1 607 ? 22.218 2.749 -53.364 1.00 93.06 607 THR A O 1
ATOM 4792 N N . GLN A 1 608 ? 20.786 4.477 -53.276 1.00 93.81 608 GLN A N 1
ATOM 4793 C CA . GLN A 1 608 ? 20.700 4.464 -51.809 1.00 93.81 608 GLN A CA 1
ATOM 4794 C C . GLN A 1 608 ? 20.064 3.175 -51.277 1.00 93.81 608 GLN A C 1
ATOM 4796 O O . GLN A 1 608 ? 20.566 2.613 -50.307 1.00 93.81 608 GLN A O 1
ATOM 4801 N N . ILE A 1 609 ? 19.019 2.653 -51.930 1.00 94.31 609 ILE A N 1
ATOM 4802 C CA . ILE A 1 609 ? 18.396 1.380 -51.529 1.00 94.31 609 ILE A CA 1
ATOM 4803 C C . ILE A 1 609 ? 19.333 0.191 -51.750 1.00 94.31 609 ILE A C 1
ATOM 4805 O O . ILE A 1 609 ? 19.386 -0.708 -50.910 1.00 94.31 609 ILE A O 1
ATOM 4809 N N . MET A 1 610 ? 20.144 0.207 -52.813 1.00 92.50 610 MET A N 1
ATOM 4810 C CA . MET A 1 610 ? 21.200 -0.795 -52.998 1.00 92.50 610 MET A CA 1
ATOM 4811 C C . MET A 1 610 ? 22.227 -0.752 -51.859 1.00 92.50 610 MET A C 1
ATOM 4813 O O . MET A 1 610 ? 22.583 -1.801 -51.317 1.00 92.50 610 MET A O 1
ATOM 4817 N N . TYR A 1 611 ? 22.674 0.443 -51.455 1.00 93.50 611 TYR A N 1
ATOM 4818 C CA . TYR A 1 611 ? 23.589 0.586 -50.322 1.00 93.50 611 TYR A CA 1
ATOM 4819 C C . TYR A 1 611 ? 22.954 0.170 -48.999 1.00 93.50 611 TYR A C 1
ATOM 4821 O O . TYR A 1 611 ? 23.608 -0.511 -48.212 1.00 93.50 611 TYR A O 1
ATOM 4829 N N . LEU A 1 612 ? 21.685 0.508 -48.770 1.00 94.00 612 LEU A N 1
ATOM 4830 C CA . LEU A 1 612 ? 20.950 0.060 -47.594 1.00 94.00 612 LEU A CA 1
ATOM 4831 C C . LEU A 1 612 ? 20.881 -1.470 -47.538 1.00 94.00 612 LEU A C 1
ATOM 4833 O O . LEU A 1 612 ? 21.200 -2.056 -46.505 1.00 94.00 612 LEU A O 1
ATOM 4837 N N . ASN A 1 613 ? 20.533 -2.131 -48.645 1.00 92.50 613 ASN A N 1
ATOM 4838 C CA . ASN A 1 613 ? 20.472 -3.589 -48.688 1.00 92.50 613 ASN A CA 1
ATOM 4839 C C . ASN A 1 613 ? 21.851 -4.223 -48.416 1.00 92.50 613 ASN A C 1
ATOM 4841 O O . ASN A 1 613 ? 21.955 -5.160 -47.627 1.00 92.50 613 ASN A O 1
ATOM 4845 N N . LEU A 1 614 ? 22.931 -3.662 -48.977 1.00 92.19 614 LEU A N 1
ATOM 4846 C CA . LEU A 1 614 ? 24.302 -4.100 -48.689 1.00 92.19 614 LEU A CA 1
ATOM 4847 C C . LEU A 1 614 ? 24.685 -3.903 -47.212 1.00 92.19 614 LEU A C 1
ATOM 4849 O O . LEU A 1 614 ? 25.309 -4.777 -46.610 1.00 92.19 614 LEU A O 1
ATOM 4853 N N . THR A 1 615 ? 24.302 -2.771 -46.616 1.00 93.00 615 THR A N 1
ATOM 4854 C CA . THR A 1 615 ? 24.502 -2.481 -45.191 1.00 93.00 615 THR A CA 1
ATOM 4855 C C . THR A 1 615 ? 23.805 -3.513 -44.308 1.00 93.00 615 THR A C 1
ATOM 4857 O O . THR A 1 615 ? 24.416 -4.005 -43.357 1.00 93.00 615 THR A O 1
ATOM 4860 N N . LEU A 1 616 ? 22.563 -3.877 -44.638 1.00 93.38 616 LEU A N 1
ATOM 4861 C CA . LEU A 1 616 ? 21.822 -4.906 -43.914 1.00 93.38 616 LEU A CA 1
ATOM 4862 C C . LEU A 1 616 ? 22.501 -6.270 -44.059 1.00 93.38 616 LEU A C 1
ATOM 4864 O O . LEU A 1 616 ? 22.796 -6.886 -43.044 1.00 93.38 616 LEU A O 1
ATOM 4868 N N . LEU A 1 617 ? 22.873 -6.691 -45.272 1.00 92.38 617 LEU A N 1
ATOM 4869 C CA . LEU A 1 617 ? 23.585 -7.959 -45.501 1.00 92.38 617 LEU A CA 1
ATOM 4870 C C . LEU A 1 617 ? 24.899 -8.058 -44.713 1.00 92.38 617 LEU A C 1
ATOM 4872 O O . LEU A 1 617 ? 25.216 -9.110 -44.156 1.00 92.38 617 LEU A O 1
ATOM 4876 N N . LEU A 1 618 ? 25.660 -6.963 -44.628 1.00 92.38 618 LEU A N 1
ATOM 4877 C CA . LEU A 1 618 ? 26.872 -6.912 -43.811 1.00 92.38 618 LEU A CA 1
ATOM 4878 C C . LEU A 1 618 ? 26.550 -7.094 -42.321 1.00 92.38 618 LEU A C 1
ATOM 4880 O O . LEU A 1 618 ? 27.252 -7.825 -41.622 1.00 92.38 618 LEU A O 1
ATOM 4884 N N . PHE A 1 619 ? 25.498 -6.437 -41.831 1.00 93.94 619 PHE A N 1
ATOM 4885 C CA . PHE A 1 619 ? 25.045 -6.602 -40.454 1.00 93.94 619 PHE A CA 1
ATOM 4886 C C . PHE A 1 619 ? 24.583 -8.037 -40.172 1.00 93.94 619 PHE A C 1
ATOM 4888 O O . PHE A 1 619 ? 24.969 -8.590 -39.141 1.00 93.94 619 PHE A O 1
ATOM 4895 N N . GLU A 1 620 ? 23.836 -8.666 -41.081 1.00 93.44 620 GLU A N 1
ATOM 4896 C CA . GLU A 1 620 ? 23.406 -10.061 -40.936 1.00 93.44 620 GLU A CA 1
ATOM 4897 C C . GLU A 1 620 ? 24.606 -11.009 -40.851 1.00 93.44 620 GLU A C 1
ATOM 4899 O O . GLU A 1 620 ? 24.691 -11.832 -39.939 1.00 93.44 620 GLU A O 1
ATOM 4904 N N . ALA A 1 621 ? 25.580 -10.848 -41.754 1.00 91.44 621 ALA A N 1
ATOM 4905 C CA . ALA A 1 621 ? 26.779 -11.681 -41.798 1.00 91.44 621 ALA A CA 1
ATOM 4906 C C . ALA A 1 621 ? 27.625 -11.576 -40.517 1.00 91.44 621 ALA A C 1
ATOM 4908 O O . ALA A 1 621 ? 28.225 -12.560 -40.082 1.00 91.44 621 ALA A O 1
ATOM 4909 N N . LEU A 1 622 ? 27.677 -10.390 -39.902 1.00 92.50 622 LEU A N 1
ATOM 4910 C CA . LEU A 1 622 ? 28.434 -10.156 -38.672 1.00 92.50 622 LEU A CA 1
ATOM 4911 C C . LEU A 1 622 ? 27.672 -10.609 -37.424 1.00 92.50 622 LEU A C 1
ATOM 4913 O O . LEU A 1 622 ? 28.248 -11.267 -36.560 1.00 92.50 622 LEU A O 1
ATOM 4917 N N . SER A 1 623 ? 26.400 -10.234 -37.306 1.00 93.62 623 SER A N 1
ATOM 4918 C CA . SER A 1 623 ? 25.608 -10.412 -36.085 1.00 93.62 623 SER A CA 1
ATOM 4919 C C . SER A 1 623 ? 24.913 -11.767 -35.994 1.00 93.62 623 SER A C 1
ATOM 4921 O O . SER A 1 623 ? 24.589 -12.209 -34.891 1.00 93.62 623 SER A O 1
ATOM 4923 N N . GLY A 1 624 ? 24.681 -12.429 -37.129 1.00 92.69 624 GLY A N 1
ATOM 4924 C CA . GLY A 1 624 ? 23.806 -13.594 -37.232 1.00 92.69 624 GLY A CA 1
ATOM 4925 C C . GLY A 1 624 ? 22.311 -13.269 -37.129 1.00 92.69 624 GLY A C 1
ATOM 4926 O O . GLY A 1 624 ? 21.507 -14.192 -37.177 1.00 92.69 624 GLY A O 1
ATOM 4927 N N . LEU A 1 625 ? 21.925 -11.996 -36.974 1.00 93.19 625 LEU A N 1
ATOM 4928 C CA . LEU A 1 625 ? 20.528 -11.558 -36.989 1.00 93.19 625 LEU A CA 1
ATOM 4929 C C . LEU A 1 625 ? 20.101 -11.315 -38.435 1.00 93.19 625 LEU A C 1
ATOM 4931 O O . LEU A 1 625 ? 20.648 -10.429 -39.082 1.00 93.19 625 LEU A O 1
ATOM 4935 N N . HIS A 1 626 ? 19.137 -12.089 -38.928 1.00 92.69 626 HIS A N 1
ATOM 4936 C CA . HIS A 1 626 ? 18.661 -12.007 -40.309 1.00 92.69 626 HIS A CA 1
ATOM 4937 C C . HIS A 1 626 ? 17.426 -11.115 -40.426 1.00 92.69 626 HIS A C 1
ATOM 4939 O O . HIS A 1 626 ? 16.526 -11.192 -39.590 1.00 92.69 626 HIS A O 1
ATOM 4945 N N . VAL A 1 627 ? 17.355 -10.291 -41.471 1.00 91.81 627 VAL A N 1
ATOM 4946 C CA . VAL A 1 627 ? 16.176 -9.486 -41.785 1.00 91.81 627 VAL A CA 1
ATOM 4947 C C . VAL A 1 627 ? 15.186 -10.352 -42.555 1.00 91.81 627 VAL A C 1
ATOM 4949 O O . VAL A 1 627 ? 15.462 -10.844 -43.650 1.00 91.81 627 VAL A O 1
ATOM 4952 N N . ASN A 1 628 ? 13.986 -10.511 -42.009 1.00 92.06 628 ASN A N 1
ATOM 4953 C CA . ASN A 1 628 ? 12.897 -11.197 -42.675 1.00 92.06 628 ASN A CA 1
ATOM 4954 C C . ASN A 1 628 ? 12.329 -10.312 -43.788 1.00 92.06 628 ASN A C 1
ATOM 4956 O O . ASN A 1 628 ? 11.450 -9.473 -43.578 1.00 92.06 628 ASN A O 1
ATOM 4960 N N . LYS A 1 629 ? 12.832 -10.519 -45.002 1.00 89.94 629 LYS A N 1
ATOM 4961 C CA . LYS A 1 629 ? 12.433 -9.771 -46.196 1.00 89.94 629 LYS A CA 1
ATOM 4962 C C . LYS A 1 629 ? 10.936 -9.888 -46.520 1.00 89.94 629 LYS A C 1
ATOM 4964 O O . LYS A 1 629 ? 10.336 -8.902 -46.933 1.00 89.94 629 LYS A O 1
ATOM 4969 N N . LEU A 1 630 ? 10.319 -11.042 -46.243 1.00 89.25 630 LEU A N 1
ATOM 4970 C CA . LEU A 1 630 ? 8.888 -11.285 -46.481 1.00 89.25 630 LEU A CA 1
ATOM 4971 C C . LEU A 1 630 ? 7.978 -10.511 -45.519 1.00 89.25 630 LEU A C 1
ATOM 4973 O O . LEU A 1 630 ? 6.868 -10.147 -45.893 1.00 89.25 630 LEU A O 1
ATOM 4977 N N . LYS A 1 631 ? 8.433 -10.281 -44.283 1.00 89.94 631 LYS A N 1
ATOM 4978 C CA . LYS A 1 631 ? 7.697 -9.506 -43.269 1.00 89.94 631 LYS A CA 1
ATOM 4979 C C . LYS A 1 631 ? 8.086 -8.031 -43.227 1.00 89.94 631 LYS A C 1
ATOM 4981 O O . LYS A 1 631 ? 7.359 -7.226 -42.651 1.00 89.94 631 LYS A O 1
ATOM 4986 N N . SER A 1 632 ? 9.220 -7.680 -43.827 1.00 93.69 632 SER A N 1
ATOM 4987 C CA . SER A 1 632 ? 9.654 -6.295 -43.969 1.00 93.69 632 SER A CA 1
ATOM 4988 C C . SER A 1 632 ? 8.789 -5.568 -45.001 1.00 93.69 632 SER A C 1
ATOM 4990 O O . SER A 1 632 ? 8.320 -6.159 -45.981 1.00 93.69 632 SER A O 1
ATOM 4992 N N . ILE A 1 633 ? 8.580 -4.273 -44.776 1.00 95.44 633 ILE A N 1
ATOM 4993 C CA . ILE A 1 633 ? 7.679 -3.445 -45.581 1.00 95.44 633 ILE A CA 1
ATOM 4994 C C . ILE A 1 633 ? 8.367 -2.124 -45.926 1.00 95.44 633 ILE A C 1
ATOM 4996 O O . ILE A 1 633 ? 8.911 -1.461 -45.040 1.00 95.44 633 ILE A O 1
ATOM 5000 N N . ILE A 1 634 ? 8.309 -1.717 -47.194 1.00 95.88 634 ILE A N 1
ATOM 5001 C CA . ILE A 1 634 ? 8.707 -0.383 -47.653 1.00 95.88 634 ILE A CA 1
ATOM 5002 C C . ILE A 1 634 ? 7.470 0.489 -47.874 1.00 95.88 634 ILE A C 1
ATOM 5004 O O . ILE A 1 634 ? 6.507 0.079 -48.517 1.00 95.88 634 ILE A O 1
ATOM 5008 N N . TYR A 1 635 ? 7.496 1.702 -47.333 1.00 95.31 635 TYR A N 1
ATOM 5009 C CA . TYR A 1 635 ? 6.423 2.682 -47.440 1.00 95.31 635 TYR A CA 1
ATOM 5010 C C . TYR A 1 635 ? 6.902 3.876 -48.276 1.00 95.31 635 TYR A C 1
ATOM 5012 O O . TYR A 1 635 ? 7.906 4.498 -47.906 1.00 95.31 635 TYR A O 1
ATOM 5020 N N . PRO A 1 636 ? 6.205 4.234 -49.370 1.00 94.50 636 PRO A N 1
ATOM 5021 C CA . PRO A 1 636 ? 6.453 5.486 -50.069 1.00 94.50 636 PRO A CA 1
ATOM 5022 C C . PRO A 1 636 ? 5.960 6.670 -49.223 1.00 94.50 636 PRO A C 1
ATOM 5024 O O . PRO A 1 636 ? 4.870 6.637 -48.651 1.00 94.50 636 PRO A O 1
ATOM 5027 N N . VAL A 1 637 ? 6.763 7.732 -49.157 1.00 92.06 637 VAL A N 1
ATOM 5028 C CA . VAL A 1 637 ? 6.426 9.006 -48.513 1.00 92.06 637 VAL A CA 1
ATOM 5029 C C . VAL A 1 637 ? 6.387 10.079 -49.602 1.00 92.06 637 VAL A C 1
ATOM 5031 O O . VAL A 1 637 ? 7.394 10.322 -50.266 1.00 92.06 637 VAL A O 1
ATOM 5034 N N . ASN A 1 638 ? 5.222 10.711 -49.787 1.00 90.56 638 ASN A N 1
ATOM 5035 C CA . ASN A 1 638 ? 4.890 11.555 -50.948 1.00 90.56 638 ASN A CA 1
ATOM 5036 C C . ASN A 1 638 ? 4.931 10.788 -52.290 1.00 90.56 638 ASN A C 1
ATOM 5038 O O . ASN A 1 638 ? 4.701 9.581 -52.333 1.00 90.56 638 ASN A O 1
ATOM 5042 N N . ASN A 1 639 ? 5.135 11.497 -53.407 1.00 89.69 639 ASN A N 1
ATOM 5043 C CA . ASN A 1 639 ? 5.062 10.931 -54.753 1.00 89.69 639 ASN A CA 1
ATOM 5044 C C . ASN A 1 639 ? 6.373 10.222 -55.146 1.00 89.69 639 ASN A C 1
ATOM 5046 O O . ASN A 1 639 ? 7.315 10.868 -55.604 1.00 89.69 639 ASN A O 1
ATOM 5050 N N . VAL A 1 640 ? 6.419 8.897 -54.982 1.00 90.94 640 VAL A N 1
ATOM 5051 C CA . VAL A 1 640 ? 7.548 8.037 -55.376 1.00 90.94 640 VAL A CA 1
ATOM 5052 C C . VAL A 1 640 ? 7.143 7.184 -56.581 1.00 90.94 640 VAL A C 1
ATOM 5054 O O . VAL A 1 640 ? 6.439 6.192 -56.432 1.00 90.94 640 VAL A O 1
ATOM 5057 N N . LEU A 1 641 ? 7.586 7.573 -57.780 1.00 87.94 641 LEU A N 1
ATOM 5058 C CA . LEU A 1 641 ? 7.168 6.953 -59.051 1.00 87.94 641 LEU A CA 1
ATOM 5059 C C . LEU A 1 641 ? 7.782 5.568 -59.319 1.00 87.94 641 LEU A C 1
ATOM 5061 O O . LEU A 1 641 ? 7.309 4.857 -60.196 1.00 87.94 641 LEU A O 1
ATOM 5065 N N . ASN A 1 642 ? 8.859 5.210 -58.620 1.00 91.44 642 ASN A N 1
ATOM 5066 C CA . ASN A 1 642 ? 9.639 3.989 -58.838 1.00 91.44 642 ASN A CA 1
ATOM 5067 C C . ASN A 1 642 ? 9.610 3.042 -57.625 1.00 91.44 642 ASN A C 1
ATOM 5069 O O . ASN A 1 642 ? 10.582 2.328 -57.385 1.00 91.44 642 ASN A O 1
ATOM 5073 N N . ILE A 1 643 ? 8.539 3.058 -56.826 1.00 92.69 643 ILE A N 1
ATOM 5074 C CA . ILE A 1 643 ? 8.473 2.305 -55.565 1.00 92.69 643 ILE A CA 1
ATOM 5075 C C . ILE A 1 643 ? 8.567 0.788 -55.774 1.00 92.69 643 ILE A C 1
ATOM 5077 O O . ILE A 1 643 ? 9.186 0.110 -54.958 1.00 92.69 643 ILE A O 1
ATOM 5081 N N . GLU A 1 644 ? 8.035 0.262 -56.878 1.00 93.62 644 GLU A N 1
ATOM 5082 C CA . GLU A 1 644 ? 8.108 -1.157 -57.234 1.00 93.62 644 GLU A CA 1
ATOM 5083 C C . GLU A 1 644 ? 9.555 -1.612 -57.443 1.00 93.62 644 GLU A C 1
ATOM 5085 O O . GLU A 1 644 ? 9.965 -2.636 -56.902 1.00 93.62 644 GLU A O 1
ATOM 5090 N N . ASP A 1 645 ? 10.350 -0.801 -58.143 1.00 93.44 645 ASP A N 1
ATOM 5091 C CA . ASP A 1 645 ? 11.775 -1.055 -58.368 1.00 93.44 645 ASP A CA 1
ATOM 5092 C C . ASP A 1 645 ? 12.572 -0.995 -57.053 1.00 93.44 645 ASP A C 1
ATOM 5094 O O . ASP A 1 645 ? 13.419 -1.844 -56.772 1.00 93.44 645 ASP A O 1
ATOM 5098 N N . LEU A 1 646 ? 12.271 -0.019 -56.189 1.00 93.88 646 LEU A N 1
ATOM 5099 C CA . LEU A 1 646 ? 12.912 0.083 -54.873 1.00 93.88 646 LEU A CA 1
ATOM 5100 C C . LEU A 1 646 ? 12.560 -1.115 -53.975 1.00 93.88 646 LEU A C 1
ATOM 5102 O O . LEU A 1 646 ? 13.429 -1.633 -53.269 1.00 93.88 646 LEU A O 1
ATOM 5106 N N . ALA A 1 647 ? 11.308 -1.574 -54.015 1.00 92.88 647 ALA A N 1
ATOM 5107 C CA . ALA A 1 647 ? 10.842 -2.735 -53.267 1.00 92.88 647 ALA A CA 1
ATOM 5108 C C . ALA A 1 647 ? 11.493 -4.036 -53.753 1.00 92.88 647 ALA A C 1
ATOM 5110 O O . ALA A 1 647 ? 11.899 -4.850 -52.921 1.00 92.88 647 ALA A O 1
ATOM 5111 N N . GLU A 1 648 ? 11.664 -4.198 -55.070 1.00 92.56 648 GLU A N 1
ATOM 5112 C CA . GLU A 1 648 ? 12.360 -5.337 -55.677 1.00 92.56 648 GLU A CA 1
ATOM 5113 C C . GLU A 1 648 ? 13.827 -5.402 -55.228 1.00 92.56 648 GLU A C 1
ATOM 5115 O O . GLU A 1 648 ? 14.293 -6.452 -54.786 1.00 92.56 648 GLU A O 1
ATOM 5120 N N . ILE A 1 649 ? 14.540 -4.269 -55.233 1.00 91.75 649 ILE A N 1
ATOM 5121 C CA . ILE A 1 649 ? 15.941 -4.199 -54.777 1.00 91.75 649 ILE A CA 1
ATOM 5122 C C . ILE A 1 649 ? 16.069 -4.548 -53.294 1.00 91.75 649 ILE A C 1
ATOM 5124 O O . ILE A 1 649 ? 17.019 -5.228 -52.896 1.00 91.75 649 ILE A O 1
ATOM 5128 N N . MET A 1 650 ? 15.149 -4.058 -52.459 1.00 89.00 650 MET A N 1
ATOM 5129 C CA . MET A 1 650 ? 15.153 -4.359 -51.025 1.00 89.00 650 MET A CA 1
ATOM 5130 C C . MET A 1 650 ? 14.673 -5.793 -50.739 1.00 89.00 650 MET A C 1
ATOM 5132 O O . MET A 1 650 ? 15.042 -6.362 -49.708 1.00 89.00 650 MET A O 1
ATOM 5136 N N . GLY A 1 651 ? 13.893 -6.381 -51.653 1.00 89.62 651 GLY A N 1
ATOM 5137 C CA . GLY A 1 651 ? 13.291 -7.709 -51.555 1.00 89.62 651 GLY A CA 1
ATOM 5138 C C . GLY A 1 651 ? 12.069 -7.766 -50.636 1.00 89.62 651 GLY A C 1
ATOM 5139 O O . GLY A 1 651 ? 11.814 -8.812 -50.050 1.00 89.62 651 GLY A O 1
ATOM 5140 N N . CYS A 1 652 ? 11.353 -6.656 -50.445 1.00 92.56 652 CYS A N 1
ATOM 5141 C CA . CYS A 1 652 ? 10.285 -6.541 -49.447 1.00 92.56 652 CYS A CA 1
ATOM 5142 C C . CYS A 1 652 ? 8.937 -6.124 -50.041 1.00 92.56 652 CYS A C 1
ATOM 5144 O O . CYS A 1 652 ? 8.853 -5.704 -51.192 1.00 92.56 652 CYS A O 1
ATOM 5146 N N . SER A 1 653 ? 7.877 -6.233 -49.240 1.00 93.19 653 SER A N 1
ATOM 5147 C CA . SER A 1 653 ? 6.524 -5.854 -49.659 1.00 93.19 653 SER A CA 1
ATOM 5148 C C . SER A 1 653 ? 6.301 -4.338 -49.610 1.00 93.19 653 SER A C 1
ATOM 5150 O O . SER A 1 653 ? 6.922 -3.637 -48.811 1.00 93.19 653 SER A O 1
ATOM 5152 N N . ILE A 1 654 ? 5.406 -3.824 -50.457 1.00 95.31 654 ILE A N 1
ATOM 5153 C CA . ILE A 1 654 ? 5.033 -2.402 -50.480 1.00 95.31 654 ILE A CA 1
ATOM 5154 C C . ILE A 1 654 ? 3.847 -2.185 -49.541 1.00 95.31 654 ILE A C 1
ATOM 5156 O O . ILE A 1 654 ? 2.818 -2.847 -49.667 1.00 95.31 654 ILE A O 1
ATOM 5160 N N . GLY A 1 655 ? 3.992 -1.253 -48.604 1.00 92.06 655 GLY A N 1
ATOM 5161 C CA . GLY A 1 655 ? 2.945 -0.838 -47.678 1.00 92.06 655 GLY A CA 1
ATOM 5162 C C . GLY A 1 655 ? 2.359 0.526 -48.025 1.00 92.06 655 GLY A C 1
ATOM 5163 O O . GLY A 1 655 ? 2.927 1.301 -48.791 1.00 92.06 655 GLY A O 1
ATOM 5164 N N . THR A 1 656 ? 1.229 0.852 -47.402 1.00 89.88 656 THR A N 1
ATOM 5165 C CA . THR A 1 656 ? 0.559 2.154 -47.526 1.00 89.88 656 THR A CA 1
ATOM 5166 C C . THR A 1 656 ? 0.463 2.840 -46.167 1.00 89.88 656 THR A C 1
ATOM 5168 O O . THR A 1 656 ? 0.223 2.178 -45.159 1.00 89.88 656 THR A O 1
ATOM 5171 N N . LEU A 1 657 ? 0.631 4.165 -46.135 1.00 87.81 657 LEU A N 1
ATOM 5172 C CA . LEU A 1 657 ? 0.371 4.981 -44.946 1.00 87.81 657 LEU A CA 1
ATOM 5173 C C . LEU A 1 657 ? -1.087 5.489 -44.954 1.00 87.81 657 LEU A C 1
ATOM 5175 O O . LEU A 1 657 ? -1.597 5.811 -46.030 1.00 87.81 657 LEU A O 1
ATOM 5179 N N . PRO A 1 658 ? -1.757 5.600 -43.789 1.00 86.31 658 PRO A N 1
ATOM 5180 C CA . PRO A 1 658 ? -1.249 5.317 -42.442 1.00 86.31 658 PRO A CA 1
ATOM 5181 C C . PRO A 1 658 ? -1.116 3.813 -42.132 1.00 86.31 658 PRO A C 1
ATOM 5183 O O . PRO A 1 658 ? -1.859 2.995 -42.664 1.00 86.31 658 PRO A O 1
ATOM 5186 N N . SER A 1 659 ? -0.179 3.455 -41.248 1.00 87.62 659 SER A N 1
ATOM 5187 C CA . SER A 1 659 ? 0.078 2.076 -40.788 1.00 87.62 659 SER A CA 1
ATOM 5188 C C . SER A 1 659 ? 0.133 1.983 -39.253 1.00 87.62 659 SER A C 1
ATOM 5190 O O . SER A 1 659 ? -0.266 2.920 -38.561 1.00 87.62 659 SER A O 1
ATOM 5192 N N . THR A 1 660 ? 0.605 0.860 -38.695 1.00 83.75 660 THR A N 1
ATOM 5193 C CA . THR A 1 660 ? 0.764 0.664 -37.242 1.00 83.75 660 THR A CA 1
ATOM 5194 C C . THR A 1 660 ? 2.218 0.369 -36.865 1.00 83.75 660 THR A C 1
ATOM 5196 O O . THR A 1 660 ? 2.869 -0.527 -37.421 1.00 83.75 660 THR A O 1
ATOM 5199 N N . TYR A 1 661 ? 2.718 1.090 -35.862 1.00 85.31 661 TYR A N 1
ATOM 5200 C CA . TYR A 1 661 ? 4.054 0.939 -35.293 1.00 85.31 661 TYR A CA 1
ATOM 5201 C C . TYR A 1 661 ? 3.984 1.008 -33.769 1.00 85.31 661 TYR A C 1
ATOM 5203 O O . TYR A 1 661 ? 3.411 1.944 -33.220 1.00 85.31 661 TYR A O 1
ATOM 5211 N N . LEU A 1 662 ? 4.519 -0.016 -33.092 1.00 82.31 662 LEU A N 1
ATOM 5212 C CA . LEU A 1 662 ? 4.501 -0.134 -31.626 1.00 82.31 662 LEU A CA 1
ATOM 5213 C C . LEU A 1 662 ? 3.092 0.009 -31.009 1.00 82.31 662 LEU A C 1
ATOM 5215 O O . LEU A 1 662 ? 2.916 0.581 -29.938 1.00 82.31 662 LEU A O 1
ATOM 5219 N N . GLY A 1 663 ? 2.065 -0.484 -31.713 1.00 76.44 663 GLY A N 1
ATOM 5220 C CA . GLY A 1 663 ? 0.662 -0.383 -31.287 1.00 76.44 663 GLY A CA 1
ATOM 5221 C C . GLY A 1 663 ? 0.017 0.996 -31.488 1.00 76.44 663 GLY A C 1
ATOM 5222 O O . GLY A 1 663 ? -1.141 1.177 -31.114 1.00 76.44 663 GLY A O 1
ATOM 5223 N N . LEU A 1 664 ? 0.731 1.949 -32.098 1.00 78.88 664 LEU A N 1
ATOM 5224 C CA . LEU A 1 664 ? 0.263 3.305 -32.384 1.00 78.88 664 LEU A CA 1
ATOM 5225 C C . LEU A 1 664 ? 0.135 3.553 -33.902 1.00 78.88 664 LEU A C 1
ATOM 5227 O O . LEU A 1 664 ? 0.868 2.946 -34.692 1.00 78.88 664 LEU A O 1
ATOM 5231 N N . PRO A 1 665 ? -0.789 4.426 -34.343 1.00 81.31 665 PRO A N 1
ATOM 5232 C CA . PRO A 1 665 ? -0.879 4.836 -35.744 1.00 81.31 665 PRO A CA 1
ATOM 5233 C C . PRO A 1 665 ? 0.400 5.545 -36.215 1.00 81.31 665 PRO A C 1
ATOM 5235 O O . PRO A 1 665 ? 0.969 6.359 -35.488 1.00 81.31 665 PRO A O 1
ATOM 5238 N N . LEU A 1 666 ? 0.832 5.256 -37.442 1.00 84.62 666 LEU A N 1
ATOM 5239 C CA . LEU A 1 666 ? 2.025 5.825 -38.070 1.00 84.62 666 LEU A CA 1
ATOM 5240 C C . LEU A 1 666 ? 1.669 6.485 -39.408 1.00 84.62 666 LEU A C 1
ATOM 5242 O O . LEU A 1 666 ? 1.091 5.833 -40.278 1.00 84.62 666 LEU A O 1
ATOM 5246 N N . GLY A 1 667 ? 2.033 7.758 -39.587 1.00 77.50 667 GLY A N 1
ATOM 5247 C CA . GLY A 1 667 ? 1.759 8.529 -40.810 1.00 77.50 667 GLY A CA 1
ATOM 5248 C C . GLY A 1 667 ? 0.299 8.978 -40.945 1.00 77.50 667 GLY A C 1
ATOM 5249 O O . GLY A 1 667 ? -0.189 9.202 -42.053 1.00 77.50 667 GLY A O 1
ATOM 5250 N N . ALA A 1 668 ? -0.422 9.060 -39.826 1.00 74.00 668 ALA A N 1
ATOM 5251 C CA . ALA A 1 668 ? -1.807 9.509 -39.779 1.00 74.00 668 ALA A CA 1
ATOM 5252 C C . ALA A 1 668 ? -1.878 11.016 -39.458 1.00 74.00 668 ALA A C 1
ATOM 5254 O O . ALA A 1 668 ? -1.101 11.520 -38.655 1.00 74.00 668 ALA A O 1
ATOM 5255 N N . LYS A 1 669 ? -2.828 11.752 -40.056 1.00 66.88 669 LYS A N 1
ATOM 5256 C CA . LYS A 1 669 ? -2.940 13.215 -39.880 1.00 66.88 669 LYS A CA 1
ATOM 5257 C C . LYS A 1 669 ? -3.212 13.590 -38.418 1.00 66.88 669 LYS A C 1
ATOM 5259 O O . LYS A 1 669 ? -4.353 13.468 -37.987 1.00 66.88 669 LYS A O 1
ATOM 5264 N N . PHE A 1 670 ? -2.240 14.172 -37.712 1.00 59.91 670 PHE A N 1
ATOM 5265 C CA . PHE A 1 670 ? -2.314 14.522 -36.278 1.00 59.91 670 PHE A CA 1
ATOM 5266 C C . PHE A 1 670 ? -3.583 15.274 -35.804 1.00 59.91 670 PHE A C 1
ATOM 5268 O O . PHE A 1 670 ? -3.902 15.259 -34.618 1.00 59.91 670 PHE A O 1
ATOM 5275 N N . LYS A 1 671 ? -4.326 15.930 -36.712 1.00 58.75 671 LYS A N 1
ATOM 5276 C CA . LYS A 1 671 ? -5.583 16.647 -36.426 1.00 58.75 671 LYS A CA 1
ATOM 5277 C C . LYS A 1 671 ? -6.852 15.778 -36.404 1.00 58.75 671 LYS A C 1
ATOM 5279 O O . LYS A 1 671 ? -7.907 16.305 -36.066 1.00 58.75 671 LYS A O 1
ATOM 5284 N N . SER A 1 672 ? -6.805 14.502 -36.796 1.00 61.38 672 SER A N 1
ATOM 5285 C CA . SER A 1 672 ? -8.000 13.643 -36.771 1.00 61.38 672 SER A CA 1
ATOM 5286 C C . SER A 1 672 ? -8.191 12.995 -35.397 1.00 61.38 672 SER A C 1
ATOM 5288 O O . SER A 1 672 ? -7.336 12.241 -34.933 1.00 61.38 672 SER A O 1
ATOM 5290 N N . CYS A 1 673 ? -9.344 13.243 -34.765 1.00 57.56 673 CYS A N 1
ATOM 5291 C CA . CYS A 1 673 ? -9.737 12.597 -33.508 1.00 57.56 673 CYS A CA 1
ATOM 5292 C C . CYS A 1 673 ? -9.829 11.066 -33.633 1.00 57.56 673 CYS A C 1
ATOM 5294 O O . CYS A 1 673 ? -9.616 10.356 -32.655 1.00 57.56 673 CYS A O 1
ATOM 5296 N N . GLU A 1 674 ? -10.098 10.546 -34.833 1.00 58.66 674 GLU A N 1
ATOM 5297 C CA . GLU A 1 674 ? -10.293 9.112 -35.087 1.00 58.66 674 GLU A CA 1
ATOM 5298 C C . GLU A 1 674 ? -9.011 8.288 -34.893 1.00 58.66 674 GLU A C 1
ATOM 5300 O O . GLU A 1 674 ? -9.074 7.106 -34.568 1.00 58.66 674 GLU A O 1
ATOM 5305 N N . ILE A 1 675 ? -7.843 8.923 -35.017 1.00 59.03 675 ILE A N 1
ATOM 5306 C CA . ILE A 1 675 ? -6.521 8.304 -34.823 1.00 59.03 675 ILE A CA 1
ATOM 5307 C C . ILE A 1 675 ? -6.297 7.941 -33.353 1.00 59.03 675 ILE A C 1
ATOM 5309 O O . ILE A 1 675 ? -5.710 6.907 -33.036 1.00 59.03 675 ILE A O 1
ATOM 5313 N N . TRP A 1 676 ? -6.815 8.766 -32.443 1.00 63.47 676 TRP A N 1
ATOM 5314 C CA . TRP A 1 676 ? -6.723 8.529 -31.008 1.00 63.47 676 TRP A CA 1
ATOM 5315 C C . TRP A 1 676 ? -7.705 7.462 -30.531 1.00 63.47 676 TRP A C 1
ATOM 5317 O O . TRP A 1 676 ? -7.511 6.929 -29.444 1.00 63.47 676 TRP A O 1
ATOM 5327 N N . ASN A 1 677 ? -8.707 7.081 -31.333 1.00 66.06 677 ASN A N 1
ATOM 5328 C CA . ASN A 1 677 ? -9.687 6.070 -30.934 1.00 66.06 677 ASN A CA 1
ATOM 5329 C C . ASN A 1 677 ? -9.036 4.713 -30.657 1.00 66.06 677 ASN A C 1
ATOM 5331 O O . ASN A 1 677 ? -9.396 4.090 -29.669 1.00 66.06 677 ASN A O 1
ATOM 5335 N N . GLY A 1 678 ? -8.042 4.286 -31.446 1.00 60.03 678 GLY A N 1
ATOM 5336 C CA . GLY A 1 678 ? -7.314 3.037 -31.187 1.00 60.03 678 GLY A CA 1
ATOM 5337 C C . GLY A 1 678 ? -6.488 3.089 -29.896 1.00 60.03 678 GLY A C 1
ATOM 5338 O O . GLY A 1 678 ? -6.464 2.131 -29.129 1.00 60.03 678 GLY A O 1
ATOM 5339 N N . VAL A 1 679 ? -5.876 4.241 -29.601 1.00 58.75 679 VAL A N 1
ATOM 5340 C CA . VAL A 1 679 ? -5.142 4.479 -28.345 1.00 58.75 679 VAL A CA 1
ATOM 5341 C C . VAL A 1 679 ? -6.104 4.473 -27.156 1.00 58.75 679 VAL A C 1
ATOM 5343 O O . VAL A 1 679 ? -5.868 3.783 -26.169 1.00 58.75 679 VAL A O 1
ATOM 5346 N N . VAL A 1 680 ? -7.227 5.182 -27.274 1.00 62.03 680 VAL A N 1
ATOM 5347 C CA . VAL A 1 680 ? -8.291 5.259 -26.266 1.00 62.03 680 VAL A CA 1
ATOM 5348 C C . VAL A 1 680 ? -8.960 3.898 -26.059 1.00 62.03 680 VAL A C 1
ATOM 5350 O O . VAL A 1 680 ? -9.234 3.532 -24.921 1.00 62.03 680 VAL A O 1
ATOM 5353 N N . GLU A 1 681 ? -9.195 3.117 -27.113 1.00 61.62 681 GLU A N 1
ATOM 5354 C CA . GLU A 1 681 ? -9.702 1.747 -27.014 1.00 61.62 681 GLU A CA 1
ATOM 5355 C C . GLU A 1 681 ? -8.690 0.813 -26.352 1.00 61.62 681 GLU A C 1
ATOM 5357 O O . GLU A 1 681 ? -9.091 0.031 -25.499 1.00 61.62 681 GLU A O 1
ATOM 5362 N N . ASN A 1 682 ? -7.396 0.909 -26.666 1.00 54.06 682 ASN A N 1
ATOM 5363 C CA . ASN A 1 682 ? -6.354 0.112 -26.009 1.00 54.06 682 ASN A CA 1
ATOM 5364 C C . ASN A 1 682 ? -6.199 0.473 -24.520 1.00 54.06 682 ASN A C 1
ATOM 5366 O O . ASN A 1 682 ? -6.002 -0.418 -23.689 1.00 54.06 682 ASN A O 1
ATOM 5370 N N . PHE A 1 683 ? -6.367 1.755 -24.168 1.00 54.75 683 PHE A N 1
ATOM 5371 C CA . PHE A 1 683 ? -6.486 2.214 -22.780 1.00 54.75 683 PHE A CA 1
ATOM 5372 C C . PHE A 1 683 ? -7.751 1.660 -22.102 1.00 54.75 683 PHE A C 1
ATOM 5374 O O . PHE A 1 683 ? -7.671 1.144 -20.991 1.00 54.75 683 PHE A O 1
ATOM 5381 N N . ARG A 1 684 ? -8.911 1.705 -22.773 1.00 51.84 684 ARG A N 1
ATOM 5382 C CA . ARG A 1 684 ? -10.197 1.195 -22.252 1.00 51.84 684 ARG A CA 1
ATOM 5383 C C . ARG A 1 684 ? -10.247 -0.330 -22.129 1.00 51.84 684 ARG A C 1
ATOM 5385 O O . ARG A 1 684 ? -10.911 -0.836 -21.235 1.00 51.84 684 ARG A O 1
ATOM 5392 N N . ARG A 1 685 ? -9.563 -1.063 -23.012 1.00 46.12 685 ARG A N 1
ATOM 5393 C CA . ARG A 1 685 ? -9.487 -2.536 -23.023 1.00 46.12 685 ARG A CA 1
ATOM 5394 C C . ARG A 1 685 ? -8.455 -3.090 -22.042 1.00 46.12 685 ARG A C 1
ATOM 5396 O O . ARG A 1 685 ? -8.288 -4.304 -21.986 1.00 46.12 685 ARG A O 1
ATOM 5403 N N . GLY A 1 686 ? -7.743 -2.233 -21.305 1.00 42.03 686 GLY A N 1
ATOM 5404 C CA . GLY A 1 686 ? -6.719 -2.681 -20.367 1.00 42.03 686 GLY A CA 1
ATOM 5405 C C . GLY A 1 686 ? -5.612 -3.482 -21.056 1.00 42.03 686 GLY A C 1
ATOM 5406 O O . GLY A 1 686 ? -5.139 -4.464 -20.494 1.00 42.03 686 GLY A O 1
ATOM 5407 N N . TRP A 1 687 ? -5.207 -3.099 -22.274 1.00 40.28 687 TRP A N 1
ATOM 5408 C CA . TRP A 1 687 ? -4.094 -3.741 -22.993 1.00 40.28 687 TRP A CA 1
ATOM 5409 C C . TRP A 1 687 ? -2.724 -3.159 -22.621 1.00 40.28 687 TRP A C 1
ATOM 5411 O O . TRP A 1 687 ? -1.716 -3.845 -22.737 1.00 40.28 687 TRP A O 1
ATOM 5421 N N . LEU A 1 688 ? -2.681 -1.934 -22.091 1.00 40.94 688 LEU A N 1
ATOM 5422 C CA . LEU A 1 688 ? -1.459 -1.324 -21.551 1.00 40.94 688 LEU A CA 1
ATOM 5423 C C . LEU A 1 688 ? -0.979 -1.846 -20.174 1.00 40.94 688 LEU A C 1
ATOM 5425 O O . LEU A 1 688 ? 0.233 -1.904 -20.000 1.00 40.94 688 LEU A O 1
ATOM 5429 N N . PRO A 1 689 ? -1.819 -2.280 -19.211 1.00 37.09 689 PRO A N 1
ATOM 5430 C CA . PRO A 1 689 ? -1.368 -2.812 -17.920 1.00 37.09 689 PRO A CA 1
ATOM 5431 C C . PRO A 1 689 ? -0.498 -4.073 -18.047 1.00 37.09 689 PRO A C 1
ATOM 5433 O O . PRO A 1 689 ? 0.470 -4.228 -17.309 1.00 37.09 689 PRO A O 1
ATOM 5436 N N . GLY A 1 690 ? -0.803 -4.964 -19.000 1.00 33.22 690 GLY A N 1
ATOM 5437 C CA . GLY A 1 690 ? -0.059 -6.218 -19.183 1.00 33.22 690 GLY A CA 1
ATOM 5438 C C . GLY A 1 690 ? 1.296 -6.032 -19.863 1.00 33.22 690 GLY A C 1
ATOM 5439 O O . GLY A 1 690 ? 2.265 -6.698 -19.511 1.00 33.22 690 GLY A O 1
ATOM 5440 N N . SER A 1 691 ? 1.390 -5.091 -20.799 1.00 30.34 691 SER A N 1
ATOM 5441 C CA . SER A 1 691 ? 2.645 -4.763 -21.468 1.00 30.34 691 SER A CA 1
ATOM 5442 C C . SER A 1 691 ? 3.470 -3.727 -20.689 1.00 30.34 691 SER A C 1
ATOM 5444 O O . SER A 1 691 ? 4.692 -3.744 -20.805 1.00 30.34 691 SER A O 1
ATOM 5446 N N . CYS A 1 692 ? 2.865 -2.920 -19.797 1.00 30.95 692 CYS A N 1
ATOM 5447 C CA . CYS A 1 692 ? 3.586 -2.046 -18.854 1.00 30.95 692 CYS A CA 1
ATOM 5448 C C . CYS A 1 692 ? 4.521 -2.806 -17.907 1.00 30.95 692 CYS A C 1
ATOM 5450 O O . CYS A 1 692 ? 5.572 -2.279 -17.553 1.00 30.95 692 CYS A O 1
ATOM 5452 N N . ASN A 1 693 ? 4.223 -4.068 -17.584 1.00 33.00 693 ASN A N 1
ATOM 5453 C CA . ASN A 1 693 ? 5.138 -4.907 -16.801 1.00 33.00 693 ASN A CA 1
ATOM 5454 C C . ASN A 1 693 ? 6.385 -5.373 -17.578 1.00 33.00 693 ASN A C 1
ATOM 5456 O O . ASN A 1 693 ? 7.340 -5.850 -16.976 1.00 33.00 693 ASN A O 1
ATOM 5460 N N . THR A 1 694 ? 6.428 -5.186 -18.900 1.00 31.88 694 THR A N 1
ATOM 5461 C CA . THR A 1 694 ? 7.674 -5.222 -19.691 1.00 31.88 694 THR A CA 1
ATOM 5462 C C . THR A 1 694 ? 8.265 -3.828 -19.954 1.00 31.88 694 THR A C 1
ATOM 5464 O O . THR A 1 694 ? 9.394 -3.742 -20.435 1.00 31.88 694 THR A O 1
ATOM 5467 N N . TYR A 1 695 ? 7.549 -2.745 -19.613 1.00 37.84 695 TYR A N 1
ATOM 5468 C CA . TYR A 1 695 ? 7.923 -1.345 -19.887 1.00 37.84 695 TYR A CA 1
ATOM 5469 C C . TYR A 1 695 ? 8.454 -0.553 -18.676 1.00 37.84 695 TYR A C 1
ATOM 5471 O O . TYR A 1 695 ? 8.775 0.622 -18.829 1.00 37.84 695 TYR A O 1
ATOM 5479 N N . LEU A 1 696 ? 8.623 -1.172 -17.504 1.00 30.83 696 LEU A N 1
ATOM 5480 C CA . LEU A 1 696 ? 9.218 -0.548 -16.313 1.00 30.83 696 LEU A CA 1
ATOM 5481 C C . LEU A 1 696 ? 10.337 -1.420 -15.717 1.00 30.83 696 LEU A C 1
ATOM 5483 O O . LEU A 1 696 ? 10.269 -1.846 -14.575 1.00 30.83 696 LEU A O 1
ATOM 5487 N N . TRP A 1 697 ? 11.418 -1.653 -16.466 1.00 32.88 697 TRP A N 1
ATOM 5488 C CA . TRP A 1 697 ? 12.718 -2.014 -15.864 1.00 32.88 697 TRP A CA 1
ATOM 5489 C C . TRP A 1 697 ? 13.536 -0.745 -15.578 1.00 32.88 697 TRP A C 1
ATOM 5491 O O . TRP A 1 697 ? 14.679 -0.607 -16.014 1.00 32.88 697 TRP A O 1
ATOM 5501 N N . GLY A 1 698 ? 12.903 0.237 -14.932 1.00 30.97 698 GLY A N 1
ATOM 5502 C CA . GLY A 1 698 ? 13.475 1.567 -14.701 1.00 30.97 698 GLY A CA 1
ATOM 5503 C C . GLY A 1 698 ? 13.284 2.133 -13.295 1.00 30.97 698 GLY A C 1
ATOM 5504 O O . GLY A 1 698 ? 13.944 3.124 -12.978 1.00 30.97 698 GLY A O 1
ATOM 5505 N N . GLU A 1 699 ? 12.450 1.501 -12.469 1.00 29.36 699 GLU A N 1
ATOM 5506 C CA . GLU A 1 699 ? 12.258 1.829 -11.054 1.00 29.36 699 GLU A CA 1
ATOM 5507 C C . GLU A 1 699 ? 12.242 0.518 -10.252 1.00 29.36 699 GLU A C 1
ATOM 5509 O O . GLU A 1 699 ? 11.197 -0.085 -10.029 1.00 29.36 699 GLU A O 1
ATOM 5514 N N . GLU A 1 700 ? 13.444 0.052 -9.902 1.00 28.70 700 GLU A N 1
ATOM 5515 C CA . GLU A 1 700 ? 13.708 -0.742 -8.694 1.00 28.70 700 GLU A CA 1
ATOM 5516 C C . GLU A 1 700 ? 14.616 0.079 -7.775 1.00 28.70 700 GLU A C 1
ATOM 5518 O O . GLU A 1 700 ? 15.537 0.752 -8.313 1.00 28.70 700 GLU A O 1
#

InterPro domains:
  IPR000477 Reverse transcriptase domain [PF00078] (440-655)
  IPR000477 Reverse transcriptase domain [PS50878] (404-654)
  IPR007484 Peptidase M28 [PF04389] (130-322)
  IPR043502 DNA/RNA polymerase superfamily [SSF56672] (473-642)
  IPR045175 Peptidase M28 family [PTHR12147] (43-414)
  IPR048024 Endoplasmic reticulum metallopeptidase 1-like, M28 peptidase domain [cd03875] (48-366)